Protein AF-A0A086M5V0-F1 (afdb_monomer)

pLDDT: mean 70.74, std 26.64, range [23.47, 98.56]

InterPro domains:
  IPR016024 Armadillo-type fold [SSF48371] (244-381)
  IPR027159 Nuclear cap-binding protein subunit 1 [PTHR12412] (185-557)

Nearest PDB structures (foldseek):
  1h2v-assembly1_C  TM=7.832E-01  e=5.179E-08  Homo sapiens
  8pnt-assembly1_A  TM=8.142E-01  e=1.444E-07  Homo sapiens
  1h6k-assembly1_A  TM=7.943E-01  e=6.413E-08  Homo sapiens
  6d0y-assembly1_C  TM=7.886E-01  e=2.033E-07  Homo sapiens
  7abg-assembly1_A5  TM=7.791E-01  e=5.916E-07  Homo sapiens

Secondary structure (DSSP, 8-state):
--------------------------------------------------------------------------TTTTTS--------------------------------GGGS-GGGS-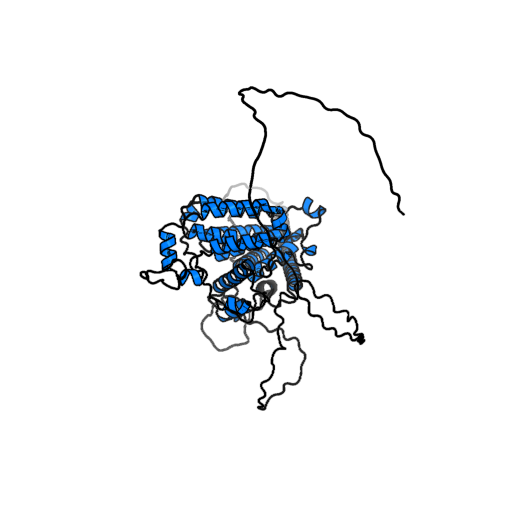-----------SSS------HHHHHHHHHHHHHHHTTSSGGGHHHHHHHHHHHHHHHHHHHHHHHHHHHHHHHHHHHHHHHHHHHHHHHHHHH--S---------------------------HHHHHHHHHHHHHHH-GGGHHHHHHHHHHHHTSGGGHHHHHHHHHHHHHHHHHHHHTT-HHHHHHHHHHHHHHHHTTSB-HHHHHHHHHHHHHHHHTSPS-HHHHHHHHHHHTTGGGS-HHHHHHTHHHHHHHHHHHHHHTSSPPHHHHHHHHHT-SSPPPS---S-TT--HHHHTTTTS-HHHHHHHHHHHHHHTTT--SS---GGGSTTTHHHHSPPHHHHHHSPPBPPPPP---HHHHHT--PPPPPPPP------TT-SSPPPHHHHHHHHHHHHHHHHHHTT-HHHHHHHHTT-----TTHHHHHH-

Radius of gyration: 36.02 Å; Cα contacts (8 Å, |Δi|>4): 449; chains: 1; bounding box: 97×92×128 Å

Mean predicted aligned error: 16.99 Å

Foldseek 3Di:
DDDDDDDDDDDDDDDDDDDDDDDDDDDDDDDDDDDDDDDDDDDDDDDDDDDDDDDDDDDDDDDDDDDDPDPPDFPCPLLFPDPDPPDDPDDDDDDDDDDDDDDDDDDPPPDDLVLFFPVLRDPPPDDDDDPDDPPPDPPPDDPLVVLLVVLLVLLRCQCVPVSCNLVSLVVSLVSVVVSLVVLVVVVVVVVVVVVVVVVVVVVVVVVVVVVVVVVPPDDDDDDDDDDDDPPPPPPPPPPPPPPPRSLVVVLVSLLCCLLQVQLCLLSSLLSLLLQCLPPVSVVSSLSSLQVLLVVLLVCLLAQVLSSNLSSLLSQLSNCLLQQAPPVLSLLQLVVLLVLLLPDDADLLSVSSLCSSLLSVLQHDLVRCVVCVVSVVVSLVSSVSSPPPHDPVLVVLLQVQDPDHDDPDDPDDPPDDPCVLFQSPDALSRLSSVLVVVCVVVSSDESQHDSVCPGPSRVVSRDDDPVRCVVRPHHRRDDDPDHSVSSVPDDHRHGHGHTHDNDPPPPFPDDHRSNNLSSLLVQLVSLCVSCVVPPVSSVVSLVRRSGPGPCSVVSNVD

Sequence (557 aa):
MEFAGAPPVDDEADPTNCLPAEETVERGDAAALQDDLPLEADEASHMEEASNAGREEERQEGEILAESQGEERGPWAHMFRQGGTDRRRGFRNSGPYGRPRGDSGFHRRRQDARDLPPWSQVRRSRGRGFRGDRDREEASLSVKEKRWMCLRTLFVTVGDEMALIPQQIQKLAREAETAIVQDREEEREKAEKKLRDRTRRGDDELESRAAEENEETDATDTAEKKAETAGEEIPEQSEGQKEENLEDRLVELLVDCASQLPLKVGIYSCVVGLWFKKSRLRSVCTRIVERSFQRFEAAIKEGKFFDAKLLLRFFVALAGSFVVSTESVFETMMALLSLCAELPPSSTTEQLLLLTLAALPWLSSRLWETHRGAVEEVLALSQQISSPASAEALLLRQACLPVRDAPFGTDGEDNSIVASLGLHKSRVETLVEALGFMEQVQWKSKATFRFFQSADLFPLLKPSEAAAARFPVCSLPALTLTVEDLRQIRALPISSGLRLPVSIEKVDVPLSPHDRWILEDHFLTLLYSFRDNVTLCAEALLRVPVDHDQFDYVLVE

Structure (mmCIF, N/CA/C/O backbone):
data_AF-A0A086M5V0-F1
#
_entry.id   AF-A0A086M5V0-F1
#
loop_
_atom_site.group_PDB
_atom_site.id
_atom_site.type_symbol
_atom_site.label_atom_id
_atom_site.label_alt_id
_atom_site.label_comp_id
_atom_site.label_asym_id
_atom_site.label_entity_id
_atom_site.label_seq_id
_atom_site.pdbx_PDB_ins_code
_atom_site.Cartn_x
_atom_site.Cartn_y
_atom_site.Cartn_z
_atom_site.occupancy
_atom_site.B_iso_or_equiv
_atom_site.auth_seq_id
_atom_site.auth_comp_id
_atom_site.auth_asym_id
_atom_site.auth_atom_id
_atom_site.pdbx_PDB_model_num
ATOM 1 N N . MET A 1 1 ? -11.340 49.831 9.846 1.00 29.80 1 MET A N 1
ATOM 2 C CA . MET A 1 1 ? -10.673 51.085 10.251 1.00 29.80 1 MET A CA 1
ATOM 3 C C . MET A 1 1 ? -9.184 50.856 10.089 1.00 29.80 1 MET A C 1
ATOM 5 O O . MET A 1 1 ? -8.636 50.024 10.798 1.00 29.80 1 MET A O 1
ATOM 9 N N . GLU A 1 2 ? -8.607 51.484 9.069 1.00 32.47 2 GLU A N 1
ATOM 10 C CA . GLU A 1 2 ? -7.176 51.503 8.730 1.00 32.47 2 GLU A CA 1
ATOM 11 C C . GLU A 1 2 ? -6.429 52.571 9.542 1.00 32.47 2 GLU A C 1
ATOM 13 O O . GLU A 1 2 ? -7.061 53.540 9.946 1.00 32.47 2 GLU A O 1
ATOM 18 N N . PHE A 1 3 ? -5.112 52.393 9.714 1.00 31.11 3 PHE A N 1
ATOM 19 C CA . PHE A 1 3 ? -4.015 53.393 9.752 1.00 31.11 3 PHE A CA 1
ATOM 20 C C . PHE A 1 3 ? -2.718 52.557 9.924 1.00 31.11 3 PHE A C 1
ATOM 22 O O . PHE A 1 3 ? -2.600 51.860 10.924 1.00 31.11 3 PHE A O 1
ATOM 29 N N . ALA A 1 4 ? -1.836 52.301 8.947 1.00 36.81 4 ALA A N 1
ATOM 30 C CA . ALA A 1 4 ? -0.970 53.139 8.098 1.00 36.81 4 ALA A CA 1
ATOM 31 C C . ALA A 1 4 ? 0.189 53.862 8.837 1.00 36.81 4 ALA A C 1
ATOM 33 O O . ALA A 1 4 ? -0.066 54.808 9.572 1.00 36.81 4 ALA A O 1
ATOM 34 N N . GLY A 1 5 ? 1.450 53.479 8.531 1.00 30.23 5 GLY A N 1
ATOM 35 C CA . GLY A 1 5 ? 2.558 54.435 8.300 1.00 30.23 5 GLY A CA 1
ATOM 36 C C . GLY A 1 5 ? 3.842 54.418 9.169 1.00 30.23 5 GLY A C 1
ATOM 37 O O . GLY A 1 5 ? 3.918 55.189 10.110 1.00 30.23 5 GLY A O 1
ATOM 38 N N . ALA A 1 6 ? 4.875 53.682 8.707 1.00 30.03 6 ALA A N 1
ATOM 39 C CA . ALA A 1 6 ? 6.260 54.141 8.386 1.00 30.03 6 ALA A CA 1
ATOM 40 C C . ALA A 1 6 ? 7.320 54.574 9.478 1.00 30.03 6 ALA A C 1
ATOM 42 O O . ALA A 1 6 ? 6.939 54.928 10.585 1.00 30.03 6 ALA A O 1
ATOM 43 N N . PRO A 1 7 ? 8.656 54.510 9.158 1.00 50.41 7 PRO A N 1
ATOM 44 C CA . PRO A 1 7 ? 9.842 54.220 10.029 1.00 50.41 7 PRO A CA 1
ATOM 45 C C . PRO A 1 7 ? 10.741 55.485 10.274 1.00 50.41 7 PRO A C 1
ATOM 47 O O . PRO A 1 7 ? 10.144 56.562 10.211 1.00 50.41 7 PRO A O 1
ATOM 50 N N . PRO A 1 8 ? 12.104 55.498 10.466 1.00 50.81 8 PRO A N 1
ATOM 51 C CA . PRO A 1 8 ? 13.191 54.489 10.668 1.00 50.81 8 PRO A CA 1
ATOM 52 C C . PRO A 1 8 ? 14.166 54.826 11.844 1.00 50.81 8 PRO A C 1
ATOM 54 O O . PRO A 1 8 ? 13.827 55.691 12.640 1.00 50.81 8 PRO A O 1
ATOM 57 N N . VAL A 1 9 ? 15.331 54.147 11.968 1.00 33.53 9 VAL A N 1
ATOM 58 C CA . VAL A 1 9 ? 16.696 54.689 12.276 1.00 33.53 9 VAL A CA 1
ATOM 59 C C . VAL A 1 9 ? 17.714 53.532 12.445 1.00 33.53 9 VAL A C 1
ATOM 61 O O . VAL A 1 9 ? 17.469 52.597 13.206 1.00 33.53 9 VAL A O 1
ATOM 64 N N . ASP A 1 10 ? 18.826 53.623 11.707 1.00 31.94 10 ASP A N 1
ATOM 65 C CA . ASP A 1 10 ? 20.060 52.823 11.797 1.00 31.94 10 ASP A CA 1
ATOM 66 C C . ASP A 1 10 ? 20.874 53.141 13.065 1.00 31.94 10 ASP A C 1
ATOM 68 O O . ASP A 1 10 ? 20.828 54.274 13.531 1.00 31.94 10 ASP A O 1
ATOM 72 N N . ASP A 1 11 ? 21.682 52.195 13.562 1.00 32.22 11 ASP A N 1
ATOM 73 C CA . ASP A 1 11 ? 23.021 52.520 14.082 1.00 32.22 11 ASP A CA 1
ATOM 74 C C . ASP A 1 11 ? 23.934 51.282 14.181 1.00 32.22 11 ASP A C 1
ATOM 76 O O . ASP A 1 11 ? 23.509 50.159 14.461 1.00 32.22 11 ASP A O 1
ATOM 80 N N . GLU A 1 12 ? 25.203 51.551 13.885 1.00 32.09 12 GLU A N 1
ATOM 81 C CA . GLU A 1 12 ? 26.369 50.688 13.691 1.00 32.09 12 GLU A CA 1
ATOM 82 C C . GLU A 1 12 ? 26.762 49.795 14.888 1.00 32.09 12 GLU A C 1
ATOM 84 O O . GLU A 1 12 ? 26.583 50.178 16.043 1.00 32.09 12 GLU A O 1
ATOM 89 N N . ALA A 1 13 ? 27.417 48.654 14.607 1.00 29.42 13 ALA A N 1
ATOM 90 C CA . ALA A 1 13 ? 28.788 48.344 15.070 1.00 29.42 13 ALA A CA 1
ATOM 91 C C . ALA A 1 13 ? 29.182 46.867 14.808 1.00 29.42 13 ALA A C 1
ATOM 93 O O . ALA A 1 13 ? 28.758 45.955 15.514 1.00 29.42 13 ALA A O 1
ATOM 94 N N . ASP A 1 14 ? 30.065 46.660 13.829 1.00 32.47 14 ASP A N 1
ATOM 95 C CA . ASP A 1 14 ? 31.104 45.604 13.803 1.00 32.47 14 ASP A CA 1
ATOM 96 C C . ASP A 1 14 ? 32.334 46.188 14.560 1.00 32.47 14 ASP A C 1
ATOM 98 O O . ASP A 1 14 ? 32.425 47.424 14.541 1.00 32.47 14 ASP A O 1
ATOM 102 N N . PRO A 1 15 ? 33.300 45.466 15.206 1.00 42.31 15 PRO A N 1
ATOM 103 C CA . PRO A 1 15 ? 34.108 44.402 14.570 1.00 42.31 15 PRO A CA 1
ATOM 104 C C . PRO A 1 15 ? 34.785 43.343 15.501 1.00 42.31 15 PRO A C 1
ATOM 106 O O . PRO A 1 15 ? 35.119 43.600 16.656 1.00 42.31 15 PRO A O 1
ATOM 109 N N . THR A 1 16 ? 35.148 42.162 14.982 1.00 28.75 16 THR A N 1
ATOM 110 C CA . THR A 1 16 ? 36.393 41.413 15.341 1.00 28.75 16 THR A CA 1
ATOM 111 C C . THR A 1 16 ? 36.571 40.233 14.364 1.00 28.75 16 THR A C 1
ATOM 113 O O . THR A 1 16 ? 35.847 39.255 14.456 1.00 28.75 16 THR A O 1
ATOM 116 N N . ASN A 1 17 ? 37.306 40.334 13.253 1.00 29.70 17 ASN A N 1
ATOM 117 C CA . ASN A 1 17 ? 38.753 40.482 13.028 1.00 29.70 17 ASN A CA 1
ATOM 118 C C . ASN A 1 17 ? 39.544 39.147 12.987 1.00 29.70 17 ASN A C 1
ATOM 120 O O . ASN A 1 17 ? 39.459 38.322 13.892 1.00 29.70 17 ASN A O 1
ATOM 124 N N . CYS A 1 18 ? 40.381 39.064 11.942 1.00 27.53 18 CYS A N 1
ATOM 125 C CA . CYS A 1 18 ? 41.618 38.283 11.771 1.00 27.53 18 CYS A CA 1
ATOM 126 C C . CYS A 1 18 ? 41.592 36.873 11.138 1.00 27.53 18 CYS A C 1
ATOM 128 O O . CYS A 1 18 ? 41.588 35.850 11.818 1.00 27.53 18 CYS A O 1
ATOM 130 N N . LEU A 1 19 ? 41.793 36.869 9.809 1.00 33.50 19 LEU A N 1
ATOM 131 C CA . LEU A 1 19 ? 42.765 36.006 9.102 1.00 33.50 19 LEU A CA 1
ATOM 132 C C . LEU A 1 19 ? 44.219 36.352 9.529 1.00 33.50 19 LEU A C 1
ATOM 134 O O . LEU A 1 19 ? 44.414 37.396 10.162 1.00 33.50 19 LEU A O 1
ATOM 138 N N . PRO A 1 20 ? 45.239 35.519 9.218 1.00 39.59 20 PRO A N 1
ATOM 139 C CA . PRO A 1 20 ? 46.000 35.606 7.940 1.00 39.59 20 PRO A CA 1
ATOM 140 C C . PRO A 1 20 ? 46.336 34.201 7.352 1.00 39.59 20 PRO A C 1
ATOM 142 O O . PRO A 1 20 ? 46.320 33.222 8.088 1.00 39.59 20 PRO A O 1
ATOM 145 N N . ALA A 1 21 ? 46.466 33.929 6.044 1.00 30.95 21 ALA A N 1
ATOM 146 C CA . ALA A 1 21 ? 47.256 34.481 4.923 1.00 30.95 21 ALA A CA 1
ATOM 147 C C . ALA A 1 21 ? 48.749 34.080 4.917 1.00 30.95 21 ALA A C 1
ATOM 149 O O . ALA A 1 21 ? 49.465 34.520 5.802 1.00 30.95 21 ALA A O 1
ATOM 150 N N . GLU A 1 22 ? 49.175 33.325 3.886 1.00 29.45 22 GLU A N 1
ATOM 151 C CA . GLU A 1 22 ? 50.461 33.373 3.136 1.00 29.45 22 GLU A CA 1
ATOM 152 C C . GLU A 1 22 ? 50.295 32.531 1.835 1.00 29.45 22 GLU A C 1
ATOM 154 O O . GLU A 1 22 ? 49.563 31.544 1.866 1.00 29.45 22 GLU A O 1
ATOM 159 N N . GLU A 1 23 ? 50.929 32.732 0.671 1.00 30.20 23 GLU A N 1
ATOM 160 C CA . GLU A 1 23 ? 51.516 33.872 -0.058 1.00 30.20 23 GLU A CA 1
ATOM 161 C C . GLU A 1 23 ? 52.014 33.338 -1.447 1.00 30.20 23 GLU A C 1
ATOM 163 O O . GLU A 1 23 ? 52.300 32.145 -1.574 1.00 30.20 23 GLU A O 1
ATOM 168 N N . THR A 1 24 ? 52.202 34.230 -2.443 1.00 30.27 24 THR A N 1
ATOM 169 C CA . THR A 1 24 ? 53.011 34.108 -3.704 1.00 30.27 24 THR A CA 1
ATOM 170 C C . THR A 1 24 ? 52.364 33.396 -4.935 1.00 30.27 24 THR A C 1
ATOM 172 O O . THR A 1 24 ? 51.654 32.418 -4.761 1.00 30.27 24 THR A O 1
ATOM 175 N N . VAL A 1 25 ? 52.477 33.789 -6.229 1.00 31.16 25 VAL A N 1
ATOM 176 C CA . VAL A 1 25 ? 53.436 34.580 -7.052 1.00 31.16 25 VAL A CA 1
ATOM 177 C C . VAL A 1 25 ? 52.725 35.199 -8.298 1.00 31.16 25 VAL A C 1
ATOM 179 O O . VAL A 1 25 ? 51.693 34.715 -8.748 1.00 31.16 25 VAL A O 1
ATOM 182 N N . GLU A 1 26 ? 53.356 36.252 -8.830 1.00 30.12 26 GLU A N 1
ATOM 183 C CA . GLU A 1 26 ? 53.101 37.265 -9.879 1.00 30.12 26 GLU A CA 1
ATOM 184 C C . GLU A 1 26 ? 52.863 36.920 -11.386 1.00 30.12 26 GLU A C 1
ATOM 186 O O . GLU A 1 26 ? 53.166 35.828 -11.863 1.00 30.12 26 GLU A O 1
ATOM 191 N N . ARG A 1 27 ? 52.555 38.028 -12.117 1.00 27.88 27 ARG A N 1
ATOM 192 C CA . ARG A 1 27 ? 52.753 38.427 -13.549 1.00 27.88 27 ARG A CA 1
ATOM 193 C C . ARG A 1 27 ? 51.604 38.131 -14.525 1.00 27.88 27 ARG A C 1
ATOM 195 O O . ARG A 1 27 ? 51.148 37.006 -14.605 1.00 27.88 27 ARG A O 1
ATOM 202 N N . GLY A 1 28 ? 51.145 39.047 -15.386 1.00 27.84 28 GLY A N 1
ATOM 203 C CA . GLY A 1 28 ? 51.501 40.439 -15.708 1.00 27.84 28 GLY A CA 1
ATOM 204 C C . GLY A 1 28 ? 50.689 40.914 -16.938 1.00 27.84 28 GLY A C 1
ATOM 205 O O . GLY A 1 28 ? 50.259 40.088 -17.738 1.00 27.84 28 GLY A O 1
ATOM 206 N N . ASP A 1 29 ? 50.460 42.226 -17.039 1.00 30.05 29 ASP A N 1
ATOM 207 C CA . ASP A 1 29 ? 49.574 42.951 -17.974 1.00 30.05 29 ASP A CA 1
ATOM 208 C C . ASP A 1 29 ? 49.872 42.829 -19.484 1.00 30.05 29 ASP A C 1
ATOM 210 O O . ASP A 1 29 ? 51.030 42.700 -19.879 1.00 30.05 29 ASP A O 1
ATOM 214 N N . ALA A 1 30 ? 48.845 43.064 -20.323 1.00 29.45 30 ALA A N 1
ATOM 215 C CA . ALA A 1 30 ? 48.942 43.927 -21.517 1.00 29.45 30 ALA A CA 1
ATOM 216 C C . ALA A 1 30 ? 47.560 44.298 -22.103 1.00 29.45 30 ALA A C 1
ATOM 218 O O . ALA A 1 30 ? 46.662 43.464 -22.205 1.00 29.45 30 ALA A O 1
ATOM 219 N N . ALA A 1 31 ? 47.428 45.552 -22.544 1.00 32.69 31 ALA A N 1
ATOM 220 C CA . ALA A 1 31 ? 46.244 46.157 -23.148 1.00 32.69 31 ALA A CA 1
ATOM 221 C C . ALA A 1 31 ? 46.488 46.594 -24.616 1.00 32.69 31 ALA A C 1
ATOM 223 O O . ALA A 1 31 ? 47.570 47.072 -24.935 1.00 32.69 31 ALA A O 1
ATOM 224 N N . ALA A 1 32 ? 45.417 46.514 -25.421 1.00 31.03 32 ALA A N 1
ATOM 225 C CA . ALA A 1 32 ? 44.926 47.469 -26.437 1.00 31.03 32 ALA A CA 1
ATOM 226 C C . ALA A 1 32 ? 45.572 47.669 -27.850 1.00 31.03 32 ALA A C 1
ATOM 228 O O . ALA A 1 32 ? 46.760 47.935 -27.984 1.00 31.03 32 ALA A O 1
ATOM 229 N N . LEU A 1 33 ? 44.645 47.733 -28.840 1.00 32.97 33 LEU A N 1
ATOM 230 C CA . LEU A 1 33 ? 44.525 48.574 -30.070 1.00 32.97 33 LEU A CA 1
ATOM 231 C C . LEU A 1 33 ? 44.800 48.011 -31.497 1.00 32.97 33 LEU A C 1
ATOM 233 O O . LEU A 1 33 ? 45.927 47.656 -31.810 1.00 32.97 33 LEU A O 1
ATOM 237 N N . GLN A 1 34 ? 43.739 48.146 -32.339 1.00 31.62 34 GLN A N 1
ATOM 238 C CA . GLN A 1 34 ? 43.651 48.638 -33.751 1.00 31.62 34 GLN A CA 1
ATOM 239 C C . GLN A 1 34 ? 44.305 47.826 -34.892 1.00 31.62 34 GLN A C 1
ATOM 241 O O . GLN A 1 34 ? 45.349 47.228 -34.687 1.00 31.62 34 GLN A O 1
ATOM 246 N N . ASP A 1 35 ? 43.857 47.804 -36.157 1.00 31.00 35 ASP A N 1
ATOM 247 C CA . ASP A 1 35 ? 42.637 48.123 -36.942 1.00 31.00 35 ASP A CA 1
ATOM 248 C C . ASP A 1 35 ? 42.901 47.561 -38.379 1.00 31.00 35 ASP A C 1
ATOM 250 O O . ASP A 1 35 ? 44.012 47.098 -38.645 1.00 31.00 35 ASP A O 1
ATOM 254 N N . ASP A 1 36 ? 41.918 47.662 -39.286 1.00 29.19 36 ASP A N 1
ATOM 255 C CA . ASP A 1 36 ? 41.982 47.604 -40.776 1.00 29.19 36 ASP A CA 1
ATOM 256 C C . ASP A 1 36 ? 41.336 46.414 -41.550 1.00 29.19 36 ASP A C 1
ATOM 258 O O . ASP A 1 36 ? 41.819 45.283 -41.616 1.00 29.19 36 ASP A O 1
ATOM 262 N N . LEU A 1 37 ? 40.220 46.786 -42.205 1.00 32.09 37 LEU A N 1
ATOM 263 C CA . LEU A 1 37 ? 39.424 46.210 -43.318 1.00 32.09 37 LEU A CA 1
ATOM 264 C C . LEU A 1 37 ? 40.148 46.420 -44.698 1.00 32.09 37 LEU A C 1
ATOM 266 O O . LEU A 1 37 ? 41.303 46.841 -44.635 1.00 32.09 37 LEU A O 1
ATOM 270 N N . PRO A 1 38 ? 39.578 46.242 -45.941 1.00 48.88 38 PRO A N 1
ATOM 271 C CA . PRO A 1 38 ? 38.159 46.100 -46.372 1.00 48.88 38 PRO A CA 1
ATOM 272 C C . PRO A 1 38 ? 37.829 45.226 -47.629 1.00 48.88 38 PRO A C 1
ATOM 274 O O . PRO A 1 38 ? 38.721 44.720 -48.306 1.00 48.88 38 PRO A O 1
ATOM 277 N N . LEU A 1 39 ? 36.517 45.104 -47.945 1.00 29.78 39 LEU A N 1
ATOM 278 C CA . LEU A 1 39 ? 35.806 45.451 -49.222 1.00 29.78 39 LEU A CA 1
ATOM 279 C C . LEU A 1 39 ? 34.565 44.537 -49.478 1.00 29.78 39 LEU A C 1
ATOM 281 O O . LEU A 1 39 ? 34.731 43.328 -49.597 1.00 29.78 39 LEU A O 1
ATOM 285 N N . GLU A 1 40 ? 33.325 45.068 -49.373 1.00 31.28 40 GLU A N 1
ATOM 286 C CA . GLU A 1 40 ? 32.330 45.403 -50.456 1.00 31.28 40 GLU A CA 1
ATOM 287 C C . GLU A 1 40 ? 31.392 44.217 -50.833 1.00 31.28 40 GLU A C 1
ATOM 289 O O . GLU A 1 40 ? 31.866 43.093 -50.916 1.00 31.28 40 GLU A O 1
ATOM 294 N N . ALA A 1 41 ? 30.081 44.311 -51.118 1.00 29.31 41 ALA A N 1
ATOM 295 C CA . ALA A 1 41 ? 29.074 45.379 -51.165 1.00 29.31 41 ALA A CA 1
ATOM 296 C C . ALA A 1 41 ? 27.640 44.761 -51.217 1.00 29.31 41 ALA A C 1
ATOM 298 O O . ALA A 1 41 ? 27.477 43.618 -51.643 1.00 29.31 41 ALA A O 1
ATOM 299 N N . ASP A 1 42 ? 26.661 45.545 -50.744 1.00 29.23 42 ASP A N 1
ATOM 300 C CA . ASP A 1 42 ? 25.233 45.733 -51.103 1.00 29.23 42 ASP A CA 1
ATOM 301 C C . ASP A 1 42 ? 24.374 44.641 -51.787 1.00 29.23 42 ASP A C 1
ATOM 303 O O . ASP A 1 42 ? 24.716 44.095 -52.828 1.00 29.23 42 ASP A O 1
ATOM 307 N N . GLU A 1 43 ? 23.151 44.426 -51.270 1.00 28.94 43 GLU A N 1
ATOM 308 C CA . GLU A 1 43 ? 21.908 45.043 -51.795 1.00 28.94 43 GLU A CA 1
ATOM 309 C C . GLU A 1 43 ? 20.650 44.462 -51.109 1.00 28.94 43 GLU A C 1
ATOM 311 O O . GLU A 1 43 ? 20.441 43.251 -51.031 1.00 28.94 43 GLU A O 1
ATOM 316 N N . ALA A 1 44 ? 19.761 45.352 -50.659 1.00 30.27 44 ALA A N 1
ATOM 317 C CA . ALA A 1 44 ? 18.364 45.062 -50.352 1.00 30.27 44 ALA A CA 1
ATOM 318 C C . ALA A 1 44 ? 17.488 45.964 -51.231 1.00 30.27 44 ALA A C 1
ATOM 320 O O . ALA A 1 44 ? 17.741 47.165 -51.315 1.00 30.27 44 ALA A O 1
ATOM 321 N N . SER A 1 45 ? 16.431 45.424 -51.843 1.00 28.27 45 SER A N 1
ATOM 322 C CA . SER A 1 45 ? 15.345 46.243 -52.390 1.00 28.27 45 SER A CA 1
ATOM 323 C C . SER A 1 45 ? 13.985 45.538 -52.341 1.00 28.27 45 SER A C 1
ATOM 325 O O . SER A 1 45 ? 13.867 44.318 -52.268 1.00 28.27 45 SER A O 1
ATOM 327 N N . HIS A 1 46 ? 12.975 46.399 -52.266 1.00 27.47 46 HIS A N 1
ATOM 328 C CA . HIS A 1 46 ? 11.594 46.230 -51.835 1.00 27.47 46 HIS A CA 1
ATOM 329 C C . HIS A 1 46 ? 10.613 46.002 -53.005 1.00 27.47 46 HIS A C 1
ATOM 331 O O . HIS A 1 46 ? 10.933 46.299 -54.150 1.00 27.47 46 HIS A O 1
ATOM 337 N N . MET A 1 47 ? 9.364 45.694 -52.615 1.00 26.92 47 MET A N 1
ATOM 338 C CA . MET A 1 47 ? 8.073 46.022 -53.261 1.00 26.92 47 MET A CA 1
ATOM 339 C C . MET A 1 47 ? 7.529 45.113 -54.377 1.00 26.92 47 MET A C 1
ATOM 341 O O . MET A 1 47 ? 8.022 45.111 -55.493 1.00 26.92 47 MET A O 1
ATOM 345 N N . GLU A 1 48 ? 6.361 44.514 -54.108 1.00 26.00 48 GLU A N 1
ATOM 346 C CA . GLU A 1 48 ? 5.130 44.931 -54.799 1.00 26.00 48 GLU A CA 1
ATOM 347 C C . GLU A 1 48 ? 3.876 44.645 -53.949 1.00 26.00 48 GLU A C 1
ATOM 349 O O . GLU A 1 48 ? 3.693 43.561 -53.393 1.00 26.00 48 GLU A O 1
ATOM 354 N N . GLU A 1 49 ? 3.037 45.674 -53.821 1.00 27.50 49 GLU A N 1
ATOM 355 C CA . GLU A 1 49 ? 1.694 45.657 -53.243 1.00 27.50 49 GLU A CA 1
ATOM 356 C C . GLU A 1 49 ? 0.675 45.136 -54.266 1.00 27.50 49 GLU A C 1
ATOM 358 O O . GLU A 1 49 ? 0.741 45.480 -55.443 1.00 27.50 49 GLU A O 1
ATOM 363 N N . ALA A 1 50 ? -0.362 44.437 -53.800 1.00 26.77 50 ALA A N 1
ATOM 364 C CA . ALA A 1 50 ? -1.676 44.492 -54.437 1.00 26.77 50 ALA A CA 1
ATOM 365 C C . ALA A 1 50 ? -2.775 44.332 -53.382 1.00 26.77 50 ALA A C 1
ATOM 367 O O . ALA A 1 50 ? -2.991 43.271 -52.798 1.00 26.77 50 ALA A O 1
ATOM 368 N N . SER A 1 51 ? -3.451 45.446 -53.140 1.00 28.59 51 SER A N 1
ATOM 369 C CA . SER A 1 51 ? -4.664 45.602 -52.357 1.00 28.59 51 SER A CA 1
ATOM 370 C C . SER A 1 51 ? -5.885 45.075 -53.119 1.00 28.59 51 SER A C 1
ATOM 372 O O . SER A 1 51 ? -5.999 45.256 -54.329 1.00 28.59 51 SER A O 1
ATOM 374 N N . ASN A 1 52 ? -6.860 44.504 -52.405 1.00 26.91 52 ASN A N 1
ATOM 375 C CA . ASN A 1 52 ? -8.255 44.832 -52.690 1.00 26.91 52 ASN A CA 1
ATOM 376 C C . ASN A 1 52 ? -9.166 44.609 -51.478 1.00 26.91 52 ASN A C 1
ATOM 378 O O . ASN A 1 52 ? -9.056 43.628 -50.749 1.00 26.91 52 ASN A O 1
ATOM 382 N N . ALA A 1 53 ? -10.032 45.595 -51.276 1.00 28.08 53 ALA A N 1
ATOM 383 C CA . ALA A 1 53 ? -10.875 45.814 -50.116 1.00 28.08 53 ALA A CA 1
ATOM 384 C C . ALA A 1 53 ? -12.199 45.033 -50.169 1.00 28.08 53 ALA A C 1
ATOM 386 O O . ALA A 1 53 ? -12.723 44.743 -51.241 1.00 28.08 53 ALA A O 1
ATOM 387 N N . GLY A 1 54 ? -12.788 44.798 -48.994 1.00 24.77 54 GLY A N 1
ATOM 388 C CA . GLY A 1 54 ? -14.168 44.344 -48.830 1.00 24.77 54 GLY A CA 1
ATOM 389 C C . GLY A 1 54 ? -14.607 44.499 -47.376 1.00 24.77 54 GLY A C 1
ATOM 390 O O . GLY A 1 54 ? -14.198 43.733 -46.514 1.00 24.77 54 GLY A O 1
ATOM 391 N N . ARG A 1 55 ? -15.379 45.551 -47.117 1.00 26.45 55 ARG A N 1
ATOM 392 C CA . ARG A 1 55 ? -15.952 45.982 -45.836 1.00 26.45 55 ARG A CA 1
ATOM 393 C C . ARG A 1 55 ? -17.414 45.536 -45.809 1.00 26.45 55 ARG A C 1
ATOM 395 O O . ARG A 1 55 ? -18.052 45.747 -46.827 1.00 26.45 55 ARG A O 1
ATOM 402 N N . GLU A 1 56 ? -17.893 44.990 -44.687 1.00 26.88 56 GLU A N 1
ATOM 403 C CA . GLU A 1 56 ? -19.302 44.833 -44.234 1.00 26.88 56 GLU A CA 1
ATOM 404 C C . GLU A 1 56 ? -19.335 43.668 -43.221 1.00 26.88 56 GLU A C 1
ATOM 406 O O . GLU A 1 56 ? -18.605 42.700 -43.393 1.00 26.88 56 GLU A O 1
ATOM 411 N N . GLU A 1 57 ? -20.108 43.608 -42.144 1.00 27.17 57 GLU A N 1
ATOM 412 C CA . GLU A 1 57 ? -20.954 44.531 -41.389 1.00 27.17 57 GLU A CA 1
ATOM 413 C C . GLU A 1 57 ? -21.307 43.774 -40.086 1.00 27.17 57 GLU A C 1
ATOM 415 O O . GLU A 1 57 ? -21.293 42.541 -40.046 1.00 27.17 57 GLU A O 1
ATOM 420 N N . GLU A 1 58 ? -21.604 44.497 -39.011 1.00 27.42 58 GLU A N 1
ATOM 421 C CA . GLU A 1 58 ? -22.069 43.939 -37.739 1.00 27.42 58 GLU A CA 1
ATOM 422 C C . GLU A 1 58 ? -23.384 43.155 -37.893 1.00 27.42 58 GLU A C 1
ATOM 424 O O . GLU A 1 58 ? -24.354 43.659 -38.457 1.00 27.42 58 GLU A O 1
ATOM 429 N N . ARG A 1 59 ? -23.474 41.977 -37.259 1.00 25.17 59 ARG A N 1
ATOM 430 C CA . ARG A 1 59 ? -24.741 41.467 -36.714 1.00 25.17 59 ARG A CA 1
ATOM 431 C C . ARG A 1 59 ? -24.530 40.875 -35.329 1.00 25.17 59 ARG A C 1
ATOM 433 O O . ARG A 1 59 ? -23.988 39.787 -35.165 1.00 25.17 59 ARG A O 1
ATOM 440 N N . GLN A 1 60 ? -24.989 41.639 -34.344 1.00 25.14 60 GLN A N 1
ATOM 441 C CA . GLN A 1 60 ? -25.367 41.158 -33.025 1.00 25.14 60 GLN A CA 1
ATOM 442 C C . GLN A 1 60 ? -26.698 40.400 -33.130 1.00 25.14 60 GLN A C 1
ATOM 444 O O . GLN A 1 60 ? -27.727 40.992 -33.437 1.00 25.14 60 GLN A O 1
ATOM 449 N N . GLU A 1 61 ? -26.671 39.116 -32.798 1.00 26.83 61 GLU A N 1
ATOM 450 C CA . GLU A 1 61 ? -27.772 38.361 -32.193 1.00 26.83 61 GLU A CA 1
ATOM 451 C C . GLU A 1 61 ? -27.080 37.597 -31.042 1.00 26.83 61 GLU A C 1
ATOM 453 O O . GLU A 1 61 ? -26.105 36.895 -31.270 1.00 26.83 61 GLU A O 1
ATOM 458 N N . GLY A 1 62 ? -27.359 37.795 -29.756 1.00 24.89 62 GLY A N 1
ATOM 459 C CA . GLY A 1 62 ? -28.639 38.116 -29.154 1.00 24.89 62 GLY A CA 1
ATOM 460 C C . GLY A 1 62 ? -29.346 36.863 -28.633 1.00 24.89 62 GLY A C 1
ATOM 461 O O . GLY A 1 62 ? -30.561 36.811 -28.733 1.00 24.89 62 GLY A O 1
ATOM 462 N N . GLU A 1 63 ? -28.636 35.871 -28.076 1.00 23.58 63 GLU A N 1
ATOM 463 C CA . GLU A 1 63 ? -29.271 34.803 -27.290 1.00 23.58 63 GLU A CA 1
ATOM 464 C C . GLU A 1 63 ? -28.729 34.749 -25.859 1.00 23.58 63 GLU A C 1
ATOM 466 O O . GLU A 1 63 ? -27.635 34.276 -25.557 1.00 23.58 63 GLU A O 1
ATOM 471 N N . ILE A 1 64 ? -29.569 35.275 -24.972 1.00 28.19 64 ILE A N 1
ATOM 472 C CA . ILE A 1 64 ? -29.573 35.060 -23.532 1.00 28.19 64 ILE A CA 1
ATOM 473 C C . ILE A 1 64 ? -29.935 33.590 -23.302 1.00 28.19 64 ILE A C 1
ATOM 475 O O . ILE A 1 64 ? -31.070 33.195 -23.565 1.00 28.19 64 ILE A O 1
ATOM 479 N N . LEU A 1 65 ? -29.015 32.794 -22.758 1.00 25.91 65 LEU A N 1
ATOM 480 C CA . LEU A 1 65 ? -29.346 31.511 -22.141 1.00 25.91 65 LEU A CA 1
ATOM 481 C C . LEU A 1 65 ? -28.680 31.421 -20.771 1.00 25.91 65 LEU A C 1
ATOM 483 O O . LEU A 1 65 ? -27.474 31.580 -20.613 1.00 25.91 65 LEU A O 1
ATOM 487 N N . ALA A 1 66 ? -29.560 31.252 -19.792 1.00 24.09 66 ALA A N 1
ATOM 488 C CA . ALA A 1 66 ? -29.351 31.336 -18.365 1.00 24.09 66 ALA A CA 1
ATOM 489 C C . ALA A 1 66 ? -28.127 30.566 -17.857 1.00 24.09 66 ALA A C 1
ATOM 491 O O . ALA A 1 66 ? -27.927 29.396 -18.185 1.00 24.09 66 ALA A O 1
ATOM 492 N N . GLU A 1 67 ? -27.397 31.206 -16.944 1.00 23.47 67 GLU A N 1
ATOM 493 C CA . GLU A 1 67 ? -26.571 30.536 -15.945 1.00 23.47 67 GLU A CA 1
ATOM 494 C C . GLU A 1 67 ? -27.456 29.565 -15.150 1.00 23.47 67 GLU A C 1
ATOM 496 O O . GLU A 1 67 ? -28.092 29.916 -14.154 1.00 23.47 67 GLU A O 1
ATOM 501 N N . SER A 1 68 ? -27.537 28.315 -15.605 1.00 24.61 68 SER A N 1
ATOM 502 C CA . SER A 1 68 ? -27.965 27.229 -14.741 1.00 24.61 68 SER A CA 1
ATOM 503 C C . SER A 1 68 ? -26.826 26.974 -13.766 1.00 24.61 68 SER A C 1
ATOM 505 O O . SER A 1 68 ? -25.755 26.517 -14.169 1.00 24.61 68 SER A O 1
ATOM 507 N N . GLN A 1 69 ? -27.069 27.276 -12.494 1.00 27.70 69 GLN A N 1
ATOM 508 C CA . GLN A 1 69 ? -26.281 26.800 -11.364 1.00 27.70 69 GLN A CA 1
ATOM 509 C C . GLN A 1 69 ? -26.214 25.267 -11.428 1.00 27.70 69 GLN A C 1
ATOM 511 O O . GLN A 1 69 ? -27.101 24.563 -10.950 1.00 27.70 69 GLN A O 1
ATOM 516 N N . GLY A 1 70 ? -25.190 24.750 -12.102 1.00 24.94 70 GLY A N 1
ATOM 517 C CA . GLY A 1 70 ? -24.821 23.348 -12.064 1.00 24.94 70 GLY A CA 1
ATOM 518 C C . GLY A 1 70 ? -24.012 23.127 -10.801 1.00 24.94 70 GLY A C 1
ATOM 519 O O . GLY A 1 70 ? -22.950 23.724 -10.651 1.00 24.94 70 GLY A O 1
ATOM 520 N N . GLU A 1 71 ? -24.540 22.306 -9.896 1.00 26.66 71 GLU A N 1
ATOM 521 C CA . GLU A 1 71 ? -23.850 21.816 -8.705 1.00 26.66 71 GLU A CA 1
ATOM 522 C C . GLU A 1 71 ? -22.382 21.507 -9.026 1.00 26.66 71 GLU A C 1
ATOM 524 O O . GLU A 1 71 ? -22.090 20.680 -9.898 1.00 26.66 71 GLU A O 1
ATOM 529 N N . GLU A 1 72 ? -21.463 22.186 -8.333 1.00 24.75 72 GLU A N 1
ATOM 530 C CA . GLU A 1 72 ? -20.031 21.916 -8.400 1.00 24.75 72 GLU A CA 1
ATOM 531 C C . GLU A 1 72 ? -19.792 20.439 -8.068 1.00 24.75 72 GLU A C 1
ATOM 533 O O . GLU A 1 72 ? -19.824 20.003 -6.915 1.00 24.75 72 GLU A O 1
ATOM 538 N N . ARG A 1 73 ? -19.580 19.631 -9.109 1.00 32.38 73 ARG A N 1
ATOM 539 C CA . ARG A 1 73 ? -19.150 18.246 -8.952 1.00 32.38 73 ARG A CA 1
ATOM 540 C C . ARG A 1 73 ? -17.734 18.253 -8.392 1.00 32.38 73 ARG A C 1
ATOM 542 O O . ARG A 1 73 ? -16.853 18.925 -8.921 1.00 32.38 73 ARG A O 1
ATOM 549 N N . GLY A 1 74 ? -17.531 17.474 -7.330 1.00 34.25 74 GLY A N 1
ATOM 550 C CA . GLY A 1 74 ? -16.253 17.383 -6.636 1.00 34.25 74 GLY A CA 1
ATOM 551 C C . GLY A 1 74 ? -15.078 17.004 -7.557 1.00 34.25 74 GLY A C 1
ATOM 552 O O . GLY A 1 74 ? -15.274 16.371 -8.600 1.00 34.25 74 GLY A O 1
ATOM 553 N N . PRO A 1 75 ? -13.836 17.327 -7.154 1.00 33.28 75 PRO A N 1
ATOM 554 C CA . PRO A 1 75 ? -12.640 17.341 -8.006 1.00 33.28 75 PRO A CA 1
ATOM 555 C C . PRO A 1 75 ? -12.221 15.994 -8.620 1.00 33.28 75 PRO A C 1
ATOM 557 O O . PRO A 1 75 ? -11.299 15.962 -9.423 1.00 33.28 75 PRO A O 1
ATOM 560 N N . TRP A 1 76 ? -12.897 14.890 -8.299 1.00 36.19 76 TRP A N 1
ATOM 561 C CA . TRP A 1 76 ? -12.600 13.544 -8.804 1.00 36.19 76 TRP A CA 1
ATOM 562 C C . TRP A 1 76 ? -13.662 12.988 -9.756 1.00 36.19 76 TRP A C 1
ATOM 564 O O . TRP A 1 76 ? -13.489 11.896 -10.291 1.00 36.19 76 TRP A O 1
ATOM 574 N N . ALA A 1 77 ? -14.750 13.725 -10.007 1.00 30.55 77 ALA A N 1
ATOM 575 C CA . ALA A 1 77 ? -15.837 13.267 -10.875 1.00 30.55 77 ALA A CA 1
ATOM 576 C C . ALA A 1 77 ? -15.388 12.972 -12.321 1.00 30.55 77 ALA A C 1
ATOM 578 O O . ALA A 1 77 ? -16.074 12.243 -13.029 1.00 30.55 77 ALA A O 1
ATOM 579 N N . HIS A 1 78 ? -14.242 13.517 -12.739 1.00 39.09 78 HIS A N 1
ATOM 580 C CA . HIS A 1 78 ? -13.637 13.308 -14.054 1.00 39.09 78 HIS A CA 1
ATOM 581 C C . HIS A 1 78 ? -12.700 12.087 -14.132 1.00 39.09 78 HIS A C 1
ATOM 583 O O . HIS A 1 78 ? -12.261 11.750 -15.219 1.00 39.09 78 HIS A O 1
ATOM 589 N N . MET A 1 79 ? -12.350 11.441 -13.010 1.00 34.91 79 MET A N 1
ATOM 590 C CA . MET A 1 79 ? -11.488 10.243 -13.020 1.00 34.91 79 MET A CA 1
ATOM 591 C C . MET A 1 79 ? -12.269 8.935 -13.129 1.00 34.91 79 MET A C 1
ATOM 593 O O . MET A 1 79 ? -11.702 7.874 -13.377 1.00 34.91 79 MET A O 1
ATOM 597 N N . PHE A 1 80 ? -13.572 8.983 -12.874 1.00 39.16 80 PHE A N 1
ATOM 598 C CA . PHE A 1 80 ? -14.405 7.796 -12.842 1.00 39.16 80 PHE A CA 1
ATOM 599 C C . PHE A 1 80 ? -15.159 7.686 -14.154 1.00 39.16 80 PHE A C 1
ATOM 601 O O . PHE A 1 80 ? -15.981 8.548 -14.467 1.00 39.16 80 PHE A O 1
ATOM 608 N N . ARG A 1 81 ? -14.895 6.599 -14.891 1.00 39.94 81 ARG A N 1
ATOM 609 C CA . ARG A 1 81 ? -15.608 6.253 -16.122 1.00 39.94 81 ARG A CA 1
ATOM 610 C C . ARG A 1 81 ? -17.106 6.390 -15.862 1.00 39.94 81 ARG A C 1
ATOM 612 O O . ARG A 1 81 ? -17.677 5.632 -15.072 1.00 39.94 81 ARG A O 1
ATOM 619 N N . GLN A 1 82 ? -17.747 7.364 -16.507 1.00 37.84 82 GLN A N 1
ATOM 620 C CA . GLN A 1 82 ? -19.202 7.428 -16.501 1.00 37.84 82 GLN A CA 1
ATOM 621 C C . GLN A 1 82 ? -19.692 6.107 -17.089 1.00 37.84 82 GLN A C 1
ATOM 623 O O . GLN A 1 82 ? -19.319 5.743 -18.205 1.00 37.84 82 GLN A O 1
ATOM 628 N N . GLY A 1 83 ? -20.491 5.360 -16.327 1.00 33.03 83 GLY A N 1
ATOM 629 C CA . GLY A 1 83 ? -21.201 4.196 -16.839 1.00 33.03 83 GLY A CA 1
ATOM 630 C C . GLY A 1 83 ? -22.114 4.643 -17.976 1.00 33.03 83 GLY A C 1
ATOM 631 O O . GLY A 1 83 ? -23.248 5.055 -17.746 1.00 33.03 83 GLY A O 1
ATOM 632 N N . GLY A 1 84 ? -21.587 4.627 -19.199 1.00 31.91 84 GLY A N 1
ATOM 633 C CA . GLY A 1 84 ? -22.265 5.110 -20.387 1.00 31.91 84 GLY A CA 1
ATOM 634 C C . GLY A 1 84 ? -23.431 4.201 -20.737 1.00 31.91 84 GLY A C 1
ATOM 635 O O . GLY A 1 84 ? -23.248 3.136 -21.322 1.00 31.91 84 GLY A O 1
ATOM 636 N N . THR A 1 85 ? -24.641 4.656 -20.423 1.00 33.31 85 THR A N 1
ATOM 637 C CA . THR A 1 85 ? -25.856 4.227 -21.126 1.00 33.31 85 THR A CA 1
ATOM 638 C C . THR A 1 85 ? -26.096 5.027 -22.410 1.00 33.31 85 THR A C 1
ATOM 640 O O . THR A 1 85 ? -26.932 4.624 -23.208 1.00 33.31 85 THR A O 1
ATOM 643 N N . ASP A 1 86 ? -25.295 6.055 -22.709 1.00 34.78 86 ASP A N 1
ATOM 644 C CA . ASP A 1 86 ? -25.536 6.952 -23.846 1.00 34.78 86 ASP A CA 1
ATOM 645 C C . ASP A 1 86 ? -24.387 7.008 -24.857 1.00 34.78 86 ASP A C 1
ATOM 647 O O . ASP A 1 86 ? -23.783 8.051 -25.066 1.00 34.78 86 ASP A O 1
ATOM 651 N N . ARG A 1 87 ? -24.111 5.897 -25.556 1.00 32.62 87 ARG A N 1
ATOM 652 C CA . ARG A 1 87 ? -23.562 5.920 -26.933 1.00 32.62 87 ARG A CA 1
ATOM 653 C C . ARG A 1 87 ? -23.995 4.671 -27.711 1.00 32.62 87 ARG A C 1
ATOM 655 O O . ARG A 1 87 ? -23.205 3.769 -27.968 1.00 32.62 87 ARG A O 1
ATOM 662 N N . ARG A 1 88 ? -25.259 4.622 -28.144 1.00 28.52 88 ARG A N 1
ATOM 663 C CA . ARG A 1 88 ? -25.678 3.769 -29.273 1.00 28.52 88 ARG A CA 1
ATOM 664 C C . ARG A 1 88 ? -26.429 4.596 -30.311 1.00 28.52 88 ARG A C 1
ATOM 666 O O . ARG A 1 88 ? -27.650 4.710 -30.274 1.00 28.52 88 ARG A O 1
ATOM 673 N N . ARG A 1 89 ? -25.691 5.141 -31.283 1.00 30.20 89 ARG A N 1
ATOM 674 C CA . ARG A 1 89 ? -26.276 5.546 -32.567 1.00 30.20 89 ARG A CA 1
ATOM 675 C C . ARG A 1 89 ? -26.499 4.295 -33.422 1.00 30.20 89 ARG A C 1
ATOM 677 O O . ARG A 1 89 ? -25.551 3.661 -33.857 1.00 30.20 89 ARG A O 1
ATOM 684 N N . GLY A 1 90 ? -27.777 3.985 -33.633 1.00 27.89 90 GLY A N 1
ATOM 685 C CA . GLY A 1 90 ? -28.325 3.508 -34.903 1.00 27.89 90 GLY A CA 1
ATOM 686 C C . GLY A 1 90 ? -27.907 2.130 -35.413 1.00 27.89 90 GLY A C 1
ATOM 687 O O . GLY A 1 90 ? -27.128 2.049 -36.347 1.00 27.89 90 GLY A O 1
ATOM 688 N N . PHE A 1 91 ? -28.579 1.077 -34.947 1.00 25.67 91 PHE A N 1
ATOM 689 C CA . PHE A 1 91 ? -28.996 -0.014 -35.835 1.00 25.67 91 PHE A CA 1
ATOM 690 C C . PHE A 1 91 ? -30.417 -0.441 -35.455 1.00 25.67 91 PHE A C 1
ATOM 692 O O . PHE A 1 91 ? -30.658 -1.020 -34.397 1.00 25.67 91 PHE A O 1
ATOM 699 N N . ARG A 1 92 ? -31.378 -0.089 -36.316 1.00 28.17 92 ARG A N 1
ATOM 700 C CA . ARG A 1 92 ? -32.734 -0.641 -36.299 1.00 28.17 92 ARG A CA 1
ATOM 701 C C . ARG A 1 92 ? -32.642 -2.094 -36.760 1.00 28.17 92 ARG A C 1
ATOM 703 O O . ARG A 1 92 ? -32.254 -2.330 -37.896 1.00 28.17 92 ARG A O 1
ATOM 710 N N . ASN A 1 93 ? -33.064 -3.034 -35.923 1.00 28.97 93 ASN A N 1
ATOM 711 C CA . ASN A 1 93 ? -33.872 -4.148 -36.402 1.00 28.97 93 ASN A CA 1
ATOM 712 C C . ASN A 1 93 ? -34.775 -4.681 -35.293 1.00 28.97 93 ASN A C 1
ATOM 714 O O . ASN A 1 93 ? -34.376 -4.875 -34.148 1.00 28.97 93 ASN A O 1
ATOM 718 N N . SER A 1 94 ? -36.033 -4.815 -35.679 1.00 29.78 94 SER A N 1
ATOM 719 C CA . SER A 1 94 ? -37.207 -5.167 -34.906 1.00 29.78 94 SER A CA 1
ATOM 720 C C . SER A 1 94 ? -37.337 -6.685 -34.764 1.00 29.78 94 SER A C 1
ATOM 722 O O . SER A 1 94 ? -37.131 -7.425 -35.719 1.00 29.78 94 SER A O 1
ATOM 724 N N . GLY A 1 95 ? -37.733 -7.144 -33.577 1.00 26.97 95 GLY A N 1
ATOM 725 C CA . GLY A 1 95 ? -38.066 -8.540 -33.287 1.00 26.97 95 GLY A CA 1
ATOM 726 C C . GLY A 1 95 ? -38.754 -8.641 -31.917 1.00 26.97 95 GLY A C 1
ATOM 727 O O . GLY A 1 95 ? -38.281 -7.988 -30.990 1.00 26.97 95 GLY A O 1
ATOM 728 N N . PRO A 1 96 ? -39.898 -9.340 -31.784 1.00 31.73 96 PRO A N 1
ATOM 729 C CA . PRO A 1 96 ? -40.879 -9.076 -30.734 1.00 31.73 96 PRO A CA 1
ATOM 730 C C . PRO A 1 96 ? -40.669 -9.937 -29.479 1.00 31.73 96 PRO A C 1
ATOM 732 O O . PRO A 1 96 ? -39.927 -10.909 -29.499 1.00 31.73 96 PRO A O 1
ATOM 735 N N . TYR A 1 97 ? -41.417 -9.587 -28.428 1.00 28.80 97 TYR A N 1
ATOM 736 C CA . TYR A 1 97 ? -41.575 -10.237 -27.117 1.00 28.80 97 TYR A CA 1
ATOM 737 C C . TYR A 1 97 ? -40.727 -9.676 -25.966 1.00 28.80 97 TYR A C 1
ATOM 739 O O . TYR A 1 97 ? -39.533 -9.916 -25.845 1.00 28.80 97 TYR A O 1
ATOM 747 N N . GLY A 1 98 ? -41.434 -8.999 -25.051 1.00 27.72 98 GLY A N 1
ATOM 748 C CA . GLY A 1 98 ? -41.030 -8.841 -23.654 1.00 27.72 98 GLY A CA 1
ATOM 749 C C . GLY A 1 98 ? -40.852 -7.399 -23.186 1.00 27.72 98 GLY A C 1
ATOM 750 O O . GLY A 1 98 ? -39.730 -6.933 -23.039 1.00 27.72 98 GLY A O 1
ATOM 751 N N . ARG A 1 99 ? -41.949 -6.702 -22.859 1.00 32.56 99 ARG A N 1
ATOM 752 C CA . ARG A 1 99 ? -41.880 -5.607 -21.873 1.00 32.56 99 ARG A CA 1
ATOM 753 C C . ARG A 1 99 ? -41.652 -6.216 -20.485 1.00 32.56 99 ARG A C 1
ATOM 755 O O . ARG A 1 99 ? -42.379 -7.152 -20.153 1.00 32.56 99 ARG A O 1
ATOM 762 N N . PRO A 1 100 ? -40.837 -5.596 -19.619 1.00 33.94 100 PRO A N 1
ATOM 763 C CA . PRO A 1 100 ? -41.126 -5.609 -18.195 1.00 33.94 100 PRO A CA 1
ATOM 764 C C . PRO A 1 100 ? -41.654 -4.242 -17.766 1.00 33.94 100 PRO A C 1
ATOM 766 O O . PRO A 1 100 ? -41.087 -3.193 -18.070 1.00 33.94 100 PRO A O 1
ATOM 769 N N . ARG A 1 101 ? -42.791 -4.294 -17.073 1.00 28.45 101 ARG A N 1
ATOM 770 C CA . ARG A 1 101 ? -43.331 -3.217 -16.247 1.00 28.45 101 ARG A CA 1
ATOM 771 C C . ARG A 1 101 ? -42.294 -2.791 -15.209 1.00 28.45 101 ARG A C 1
ATOM 773 O O . ARG A 1 101 ? -41.506 -3.615 -14.754 1.00 28.45 101 ARG A O 1
ATOM 780 N N . GLY A 1 102 ? -42.342 -1.513 -14.849 1.00 29.34 102 GLY A N 1
ATOM 781 C CA . GLY A 1 102 ? -41.553 -0.966 -13.759 1.00 29.34 102 GLY A CA 1
ATOM 782 C C . GLY A 1 102 ? -41.854 -1.658 -12.435 1.00 29.34 102 GLY A C 1
ATOM 783 O O . GLY A 1 102 ? -43.005 -1.969 -12.142 1.00 29.34 102 GLY A O 1
ATOM 784 N N . ASP A 1 103 ? -40.798 -1.844 -11.658 1.00 26.14 103 ASP A N 1
ATOM 785 C CA . ASP A 1 103 ? -40.862 -1.767 -10.210 1.00 26.14 103 ASP A CA 1
ATOM 786 C C . ASP A 1 103 ? -39.526 -1.203 -9.722 1.00 26.14 103 ASP A C 1
ATOM 788 O O . ASP A 1 103 ? -38.451 -1.769 -9.931 1.00 26.14 103 ASP A O 1
ATOM 792 N N . SER A 1 104 ? -39.603 -0.009 -9.149 1.00 34.31 104 SER A N 1
ATOM 793 C CA . SER A 1 104 ? -38.523 0.651 -8.434 1.00 34.31 104 SER A CA 1
ATOM 794 C C . SER A 1 104 ? -38.310 -0.078 -7.111 1.00 34.31 104 SER A C 1
ATOM 796 O O . SER A 1 104 ? -39.085 0.094 -6.172 1.00 34.31 104 SER A O 1
ATOM 798 N N . GLY A 1 105 ? -37.257 -0.885 -7.031 1.00 26.66 105 GLY A N 1
ATOM 799 C CA . GLY A 1 105 ? -36.861 -1.570 -5.808 1.00 26.66 105 GLY A CA 1
ATOM 800 C C . GLY A 1 105 ? -35.350 -1.739 -5.758 1.00 26.66 105 GLY A C 1
ATOM 801 O O . GLY A 1 105 ? -34.761 -2.393 -6.616 1.00 26.66 105 GLY A O 1
ATOM 802 N N . PHE A 1 106 ? -34.718 -1.136 -4.751 1.00 30.19 106 PHE A N 1
ATOM 803 C CA . PHE A 1 106 ? -33.308 -1.324 -4.415 1.00 30.19 106 PHE A CA 1
ATOM 804 C C . PHE A 1 106 ? -33.016 -2.811 -4.144 1.00 30.19 106 PHE A C 1
ATOM 806 O O . PHE A 1 106 ? -33.165 -3.298 -3.023 1.00 30.19 106 PHE A O 1
ATOM 813 N N . HIS A 1 107 ? -32.561 -3.545 -5.158 1.00 26.56 107 HIS A N 1
ATOM 814 C CA . HIS A 1 107 ? -31.997 -4.876 -4.976 1.00 26.56 107 HIS A CA 1
ATOM 815 C C . HIS A 1 107 ? -30.485 -4.769 -4.769 1.00 26.56 107 HIS A C 1
ATOM 817 O O . HIS A 1 107 ? -29.712 -4.693 -5.723 1.00 26.56 107 HIS A O 1
ATOM 823 N N . ARG A 1 108 ? -30.047 -4.834 -3.504 1.00 33.19 108 ARG A N 1
ATOM 824 C CA . ARG A 1 108 ? -28.697 -5.320 -3.179 1.00 33.19 108 ARG A CA 1
ATOM 825 C C . ARG A 1 108 ? -28.569 -6.722 -3.775 1.00 33.19 108 ARG A C 1
ATOM 827 O O . ARG A 1 108 ? -29.186 -7.658 -3.266 1.00 33.19 108 ARG A O 1
ATOM 834 N N . ARG A 1 109 ? -27.784 -6.882 -4.844 1.00 32.53 109 ARG A N 1
ATOM 835 C CA . ARG A 1 109 ? -27.329 -8.212 -5.267 1.00 32.53 109 ARG A CA 1
ATOM 836 C C . ARG A 1 109 ? -26.573 -8.820 -4.087 1.00 32.53 109 ARG A C 1
ATOM 838 O O . ARG A 1 109 ? -25.570 -8.266 -3.650 1.00 32.53 109 ARG A O 1
ATOM 845 N N . ARG A 1 110 ? -27.058 -9.944 -3.557 1.00 32.72 110 ARG A N 1
ATOM 846 C CA . ARG A 1 110 ? -26.205 -10.845 -2.777 1.00 32.72 110 ARG A CA 1
ATOM 847 C C . ARG A 1 110 ? -25.118 -11.327 -3.738 1.00 32.72 110 ARG A C 1
ATOM 849 O O . ARG A 1 110 ? -25.425 -12.119 -4.622 1.00 32.72 110 ARG A O 1
ATOM 856 N N . GLN A 1 111 ? -23.906 -10.792 -3.616 1.00 45.44 111 GLN A N 1
ATOM 857 C CA . GLN A 1 111 ? -22.727 -11.404 -4.223 1.00 45.44 111 GLN A CA 1
ATOM 858 C C . GLN A 1 111 ? -22.531 -12.758 -3.545 1.00 45.44 111 GLN A C 1
ATOM 860 O O . GLN A 1 111 ? -22.486 -12.853 -2.313 1.00 45.44 111 GLN A O 1
ATOM 865 N N . ASP A 1 112 ? -22.514 -13.815 -4.350 1.00 40.66 112 ASP A N 1
ATOM 866 C CA . ASP A 1 112 ? -22.212 -15.153 -3.861 1.00 40.66 112 ASP A CA 1
ATOM 867 C C . ASP A 1 112 ? -20.736 -15.177 -3.438 1.00 40.66 112 ASP A C 1
ATOM 869 O O . ASP A 1 112 ? -19.904 -14.482 -4.014 1.00 40.66 112 ASP A O 1
ATOM 873 N N . ALA A 1 113 ? -20.356 -16.050 -2.501 1.00 42.59 113 ALA A N 1
ATOM 874 C CA . ALA A 1 113 ? -18.953 -16.233 -2.094 1.00 42.59 113 ALA A CA 1
ATOM 875 C C . ALA A 1 113 ? -17.987 -16.574 -3.258 1.00 42.59 113 ALA A C 1
ATOM 877 O O . ALA A 1 113 ? -16.778 -16.597 -3.063 1.00 42.59 113 ALA A O 1
ATOM 878 N N . ARG A 1 114 ? -18.519 -16.851 -4.456 1.00 41.25 114 ARG A N 1
ATOM 879 C CA . ARG A 1 114 ? -17.784 -17.077 -5.707 1.00 41.25 114 ARG A CA 1
ATOM 880 C C . ARG A 1 114 ? -17.216 -15.794 -6.325 1.00 41.25 114 ARG A C 1
ATOM 882 O O . ARG A 1 114 ? -16.251 -15.896 -7.076 1.00 41.25 114 ARG A O 1
ATOM 889 N N . ASP A 1 115 ? -17.772 -14.636 -5.974 1.00 48.12 115 ASP A N 1
ATOM 890 C CA . ASP A 1 115 ? -17.381 -13.320 -6.499 1.00 48.12 115 ASP A CA 1
ATOM 891 C C . ASP A 1 115 ? -16.289 -12.653 -5.641 1.00 48.12 115 ASP A C 1
ATOM 893 O O . ASP A 1 115 ? -15.844 -11.545 -5.924 1.00 48.12 115 ASP A O 1
ATOM 897 N N . LEU A 1 116 ? -15.849 -13.323 -4.572 1.00 55.84 116 LEU A N 1
ATOM 898 C CA . LEU A 1 116 ? -14.782 -12.851 -3.701 1.00 55.84 116 LEU A CA 1
ATOM 899 C C . LEU A 1 116 ? -13.436 -13.499 -4.098 1.00 55.84 116 LEU A C 1
ATOM 901 O O . LEU A 1 116 ? -13.431 -14.666 -4.521 1.00 55.84 116 LEU A O 1
ATOM 905 N N . PRO A 1 117 ? -12.294 -12.794 -3.940 1.00 51.62 117 PRO A N 1
ATOM 906 C CA . PRO A 1 117 ? -10.959 -13.333 -4.210 1.00 51.62 117 PRO A CA 1
ATOM 907 C C . PRO A 1 117 ? -10.750 -14.724 -3.580 1.00 51.62 117 PRO A C 1
ATOM 909 O O . PRO A 1 117 ? -11.231 -14.943 -2.466 1.00 51.62 117 PRO A O 1
ATOM 912 N N . PRO A 1 118 ? -10.012 -15.662 -4.206 1.00 50.00 118 PRO A N 1
ATOM 913 C CA . PRO A 1 118 ? -9.909 -17.053 -3.739 1.00 50.00 118 PRO A CA 1
ATOM 914 C C . PRO A 1 118 ? -9.518 -17.220 -2.260 1.00 50.00 118 PRO A C 1
ATOM 916 O O . PRO A 1 118 ? -10.056 -18.081 -1.568 1.00 50.00 118 PRO A O 1
ATOM 919 N N . TRP A 1 119 ? -8.634 -16.361 -1.750 1.00 53.16 119 TRP A N 1
ATOM 920 C CA . TRP A 1 119 ? -8.182 -16.340 -0.352 1.00 53.16 119 TRP A CA 1
ATOM 921 C C . TRP A 1 119 ? -9.238 -15.807 0.630 1.00 53.16 119 TRP A C 1
ATOM 923 O O . TRP A 1 119 ? -9.236 -16.131 1.816 1.00 53.16 119 TRP A O 1
ATOM 933 N N . SER A 1 120 ? -10.191 -15.020 0.138 1.00 51.81 120 SER A N 1
ATOM 934 C CA . SER A 1 120 ? -11.305 -14.497 0.929 1.00 51.81 120 SER A CA 1
ATOM 935 C C . SER A 1 120 ? -12.498 -15.471 1.005 1.00 51.81 120 SER A C 1
ATOM 937 O O . SER A 1 120 ? -13.472 -15.229 1.722 1.00 51.81 120 SER A O 1
ATOM 939 N N . GLN A 1 121 ? -12.422 -16.622 0.332 1.00 53.75 121 GLN A N 1
ATOM 940 C CA . GLN A 1 121 ? -13.443 -17.667 0.408 1.00 53.75 121 GLN A CA 1
ATOM 941 C C . GLN A 1 121 ? -13.196 -18.563 1.632 1.00 53.75 121 GLN A C 1
ATOM 943 O O . GLN A 1 121 ? -12.106 -19.096 1.827 1.00 53.75 121 GLN A O 1
ATOM 948 N N . VAL A 1 122 ? -14.207 -18.765 2.483 1.00 47.56 122 VAL A N 1
ATOM 949 C CA . VAL A 1 122 ? -14.100 -19.725 3.599 1.00 47.56 122 VAL A CA 1
ATOM 950 C C . VAL A 1 122 ? -14.157 -21.145 3.035 1.00 47.56 122 VAL A C 1
ATOM 952 O O . VAL A 1 122 ? -15.186 -21.549 2.485 1.00 47.56 122 VAL A O 1
ATOM 955 N N . ARG A 1 123 ? -13.086 -21.935 3.203 1.00 37.47 123 ARG A N 1
ATOM 956 C CA . ARG A 1 123 ? -13.102 -23.382 2.921 1.00 37.47 123 ARG A CA 1
ATOM 957 C C . ARG A 1 123 ? -14.067 -24.081 3.882 1.00 37.47 123 ARG A C 1
ATOM 959 O O . ARG A 1 123 ? -13.682 -24.534 4.953 1.00 37.47 123 ARG A O 1
ATOM 966 N N . ARG A 1 124 ? -15.334 -24.222 3.487 1.00 38.53 124 ARG A N 1
ATOM 967 C CA . ARG A 1 124 ? -16.223 -25.216 4.101 1.00 38.53 124 ARG A CA 1
ATOM 968 C C . ARG A 1 124 ? -15.731 -26.596 3.671 1.00 38.53 124 ARG A C 1
ATOM 970 O O . ARG A 1 124 ? -15.780 -26.919 2.484 1.00 38.53 124 ARG A O 1
ATOM 977 N N . SER A 1 125 ? -15.224 -27.380 4.622 1.00 32.44 125 SER A N 1
ATOM 978 C CA . SER A 1 125 ? -14.824 -28.771 4.398 1.00 32.44 125 SER A CA 1
ATOM 979 C C . SER A 1 125 ? -16.014 -29.541 3.813 1.00 32.44 125 SER A C 1
ATOM 981 O O . SER A 1 125 ? -17.024 -29.756 4.482 1.00 32.44 125 SER A O 1
ATOM 983 N N . ARG A 1 126 ? -15.955 -29.873 2.518 1.00 36.84 126 ARG A N 1
ATOM 984 C CA . ARG A 1 126 ? -17.014 -30.619 1.829 1.00 36.84 126 ARG A CA 1
ATOM 985 C C . ARG A 1 126 ? -16.877 -32.103 2.165 1.00 36.84 126 ARG A C 1
ATOM 987 O O . ARG A 1 126 ? -16.237 -32.852 1.431 1.00 36.84 126 ARG A O 1
ATOM 994 N N . GLY A 1 127 ? -17.515 -32.521 3.256 1.00 30.67 127 GLY A N 1
ATOM 995 C CA . GLY A 1 127 ? -17.866 -33.923 3.478 1.00 30.67 127 GLY A CA 1
ATOM 996 C C . GLY A 1 127 ? -18.818 -34.409 2.378 1.00 30.67 127 GLY A C 1
ATOM 997 O O . GLY A 1 127 ? -19.771 -33.718 2.011 1.00 30.67 127 GLY A O 1
ATOM 998 N N . ARG A 1 128 ? -18.523 -35.574 1.794 1.00 36.97 128 ARG A N 1
ATOM 999 C CA . ARG A 1 128 ? -19.320 -36.190 0.726 1.00 36.97 128 ARG A CA 1
ATOM 1000 C C . ARG A 1 128 ? -20.677 -36.658 1.256 1.00 36.97 128 ARG A C 1
ATOM 1002 O O . ARG A 1 128 ? -20.727 -37.544 2.091 1.00 36.97 128 ARG A O 1
ATOM 1009 N N . GLY A 1 129 ? -21.733 -36.128 0.640 1.00 34.91 129 GLY A N 1
ATOM 1010 C CA . GLY A 1 129 ? -22.941 -36.852 0.242 1.00 34.91 129 GLY A CA 1
ATOM 1011 C C . GLY A 1 129 ? -23.852 -37.396 1.340 1.00 34.91 129 GLY A C 1
ATOM 1012 O O . GLY A 1 129 ? -23.622 -38.488 1.826 1.00 34.91 129 GLY A O 1
ATOM 1013 N N . PHE A 1 130 ? -24.990 -36.735 1.552 1.00 29.31 130 PHE A N 1
ATOM 1014 C CA . PHE A 1 130 ? -26.292 -37.400 1.665 1.00 29.31 130 PHE A CA 1
ATOM 1015 C C . PHE A 1 130 ? -27.383 -36.388 1.278 1.00 29.31 130 PHE A C 1
ATOM 1017 O O . PHE A 1 130 ? -27.447 -35.284 1.815 1.00 29.31 130 PHE A O 1
ATOM 1024 N N . ARG A 1 131 ? -28.193 -36.714 0.263 1.00 42.91 131 ARG A N 1
ATOM 1025 C CA . ARG A 1 131 ? -29.386 -35.935 -0.100 1.00 42.91 131 ARG A CA 1
ATOM 1026 C C . ARG A 1 131 ? -30.511 -36.373 0.833 1.00 42.91 131 ARG A C 1
ATOM 1028 O O . ARG A 1 131 ? -31.014 -37.476 0.659 1.00 42.91 131 ARG A O 1
ATOM 1035 N N . GLY A 1 132 ? -30.907 -35.518 1.770 1.00 32.59 132 GLY A N 1
ATOM 1036 C CA . GLY A 1 132 ? -32.100 -35.757 2.584 1.00 32.59 132 GLY A CA 1
ATOM 1037 C C . GLY A 1 132 ? -32.067 -35.073 3.943 1.00 32.59 132 GLY A C 1
ATOM 1038 O O . GLY A 1 132 ? -31.912 -35.760 4.935 1.00 32.59 132 GLY A O 1
ATOM 1039 N N . ASP A 1 133 ? -32.148 -33.743 3.950 1.00 32.56 133 ASP A N 1
ATOM 1040 C CA . ASP A 1 133 ? -32.828 -32.884 4.941 1.00 32.56 133 ASP A CA 1
ATOM 1041 C C . ASP A 1 133 ? -32.314 -31.464 4.695 1.00 32.56 133 ASP A C 1
ATOM 1043 O O . ASP A 1 133 ? -31.152 -31.157 4.950 1.00 32.56 133 ASP A O 1
ATOM 1047 N N . ARG A 1 134 ? -33.137 -30.600 4.093 1.00 36.06 134 ARG A N 1
ATOM 1048 C CA . ARG A 1 134 ? -32.726 -29.226 3.754 1.00 36.06 134 ARG A CA 1
ATOM 1049 C C . ARG A 1 134 ? -32.973 -28.220 4.881 1.00 36.06 134 ARG A C 1
ATOM 1051 O O . ARG A 1 134 ? -32.589 -27.073 4.711 1.00 36.06 134 ARG A O 1
ATOM 1058 N N . ASP A 1 135 ? -33.525 -28.665 6.012 1.00 39.53 135 ASP A N 1
ATOM 1059 C CA . ASP A 1 135 ? -33.994 -27.791 7.097 1.00 39.53 135 ASP A CA 1
ATOM 1060 C C . ASP A 1 135 ? -33.455 -28.165 8.494 1.00 39.53 135 ASP A C 1
ATOM 1062 O O . ASP A 1 135 ? -33.995 -27.724 9.508 1.00 39.53 135 ASP A O 1
ATOM 1066 N N . ARG A 1 136 ? -32.367 -28.943 8.590 1.00 36.53 136 ARG A N 1
ATOM 1067 C CA . ARG A 1 136 ? -31.695 -29.216 9.872 1.00 36.53 136 ARG A CA 1
ATOM 1068 C C . ARG A 1 136 ? -30.252 -28.715 9.880 1.00 36.53 136 ARG A C 1
ATOM 1070 O O . ARG A 1 136 ? -29.389 -29.244 9.192 1.00 36.53 136 ARG A O 1
ATOM 1077 N N . GLU A 1 137 ? -30.056 -27.691 10.710 1.00 41.56 137 GLU A N 1
ATOM 1078 C CA . GLU A 1 137 ? -28.784 -27.175 11.230 1.00 41.56 137 GLU A CA 1
ATOM 1079 C C . GLU A 1 137 ? -27.870 -26.433 10.238 1.00 41.56 137 GLU A C 1
ATOM 1081 O O . GLU A 1 137 ? -26.686 -26.730 10.085 1.00 41.56 137 GLU A O 1
ATOM 1086 N N . GLU A 1 138 ? -28.356 -25.315 9.686 1.00 40.69 138 GLU A N 1
ATOM 1087 C CA . GLU A 1 138 ? -27.468 -24.147 9.640 1.00 40.69 138 GLU A CA 1
ATOM 1088 C C . GLU A 1 138 ? -27.245 -23.712 11.091 1.00 40.69 138 GLU A C 1
ATOM 1090 O O . GLU A 1 138 ? -28.078 -23.010 11.663 1.00 40.69 138 GLU A O 1
ATOM 1095 N N . ALA A 1 139 ? -26.157 -24.173 11.716 1.00 49.62 139 ALA A N 1
ATOM 1096 C CA . ALA A 1 139 ? -25.721 -23.661 13.010 1.00 49.62 139 ALA A CA 1
ATOM 1097 C C . ALA A 1 139 ? -25.751 -22.127 12.942 1.00 49.62 139 ALA A C 1
ATOM 1099 O O . ALA A 1 139 ? -25.004 -21.513 12.173 1.00 49.62 139 ALA A O 1
ATOM 1100 N N . SER A 1 140 ? -26.690 -21.508 13.663 1.00 68.44 140 SER A N 1
ATOM 1101 C CA . SER A 1 140 ? -26.906 -20.072 13.579 1.00 68.44 140 SER A CA 1
ATOM 1102 C C . SER A 1 140 ? -25.623 -19.389 14.035 1.00 68.44 140 SER A C 1
ATOM 1104 O O . SER A 1 140 ? -25.288 -19.459 15.216 1.00 68.44 140 SER A O 1
ATOM 1106 N N . LEU A 1 141 ? -24.892 -18.774 13.099 1.00 75.44 141 LEU A N 1
ATOM 1107 C CA . LEU A 1 141 ? -23.634 -18.087 13.393 1.00 75.44 141 LEU A CA 1
ATOM 1108 C C . LEU A 1 141 ? -23.809 -17.178 14.616 1.00 75.44 141 LEU A C 1
ATOM 1110 O O . LEU A 1 141 ? -24.832 -16.481 14.726 1.00 75.44 141 LEU A O 1
ATOM 1114 N N . SER A 1 142 ? -22.813 -17.176 15.505 1.00 85.81 142 SER A N 1
ATOM 1115 C CA . SER A 1 142 ? -22.801 -16.284 16.665 1.00 85.81 142 SER A CA 1
ATOM 1116 C C . SER A 1 142 ? -22.919 -14.824 16.212 1.00 85.81 142 SER A C 1
ATOM 1118 O O . SER A 1 142 ? -22.593 -14.472 15.073 1.00 85.81 142 SER A O 1
ATOM 1120 N N . VAL A 1 143 ? -23.406 -13.946 17.093 1.00 84.69 143 VAL A N 1
ATOM 1121 C CA . VAL A 1 143 ? -23.513 -12.507 16.788 1.00 84.69 143 VAL A CA 1
ATOM 1122 C C . VAL A 1 143 ? -22.144 -11.934 16.403 1.00 84.69 143 VAL A C 1
ATOM 1124 O O . VAL A 1 143 ? -22.051 -11.198 15.418 1.00 84.69 143 VAL A O 1
ATOM 1127 N N . LYS A 1 144 ? -21.079 -12.353 17.102 1.00 83.88 144 LYS A N 1
ATOM 1128 C CA . LYS A 1 144 ? -19.690 -11.995 16.788 1.00 83.88 144 LYS A CA 1
ATOM 1129 C C . LYS A 1 144 ? -19.275 -12.450 15.388 1.00 83.88 144 LYS A C 1
ATOM 1131 O O . LYS A 1 144 ? -18.748 -11.648 14.622 1.00 83.88 144 LYS A O 1
ATOM 1136 N N . GLU A 1 145 ? -19.581 -13.689 15.004 1.00 87.44 145 GLU A N 1
ATOM 1137 C CA . GLU A 1 145 ? -19.204 -14.206 13.684 1.00 87.44 145 GLU A CA 1
ATOM 1138 C C . GLU A 1 145 ? -20.003 -13.545 12.548 1.00 87.44 145 GLU A C 1
ATOM 1140 O O . GLU A 1 145 ? -19.459 -13.261 11.482 1.00 87.44 145 GLU A O 1
ATOM 1145 N N . LYS A 1 146 ? -21.277 -13.201 12.778 1.00 88.19 146 LYS A N 1
ATOM 1146 C CA . LYS A 1 146 ? -22.068 -12.394 11.830 1.00 88.19 146 LYS A CA 1
ATOM 1147 C C . LYS A 1 146 ? -21.481 -10.991 11.653 1.00 88.19 146 LYS A C 1
ATOM 1149 O O . LYS A 1 146 ? -21.367 -10.522 10.519 1.00 88.19 146 LYS A O 1
ATOM 1154 N N . ARG A 1 147 ? -21.095 -10.335 12.757 1.00 88.94 147 ARG A N 1
ATOM 1155 C CA . ARG A 1 147 ? -20.433 -9.019 12.750 1.00 88.94 147 ARG A CA 1
ATOM 1156 C C . ARG A 1 147 ? -19.118 -9.090 11.970 1.00 88.94 147 ARG A C 1
ATOM 1158 O O . ARG A 1 147 ? -18.905 -8.276 11.074 1.00 88.94 147 ARG A O 1
ATOM 1165 N N . TRP A 1 148 ? -18.298 -10.104 12.241 1.00 90.75 148 TRP A N 1
ATOM 1166 C CA . TRP A 1 148 ? -17.055 -10.365 11.519 1.00 90.75 148 TRP A CA 1
ATOM 1167 C C . TRP A 1 148 ? -17.273 -10.549 10.011 1.00 90.75 148 TRP A C 1
ATOM 1169 O O . TRP A 1 148 ? -16.634 -9.872 9.210 1.00 90.75 148 TRP A O 1
ATOM 1179 N N . MET A 1 149 ? -18.207 -11.413 9.604 1.00 89.44 149 MET A N 1
ATOM 1180 C CA . MET A 1 149 ? -18.496 -11.661 8.185 1.00 89.44 149 MET A CA 1
ATOM 1181 C C . MET A 1 149 ? -18.970 -10.396 7.460 1.00 89.44 149 MET A C 1
ATOM 1183 O O . MET A 1 149 ? -18.602 -10.168 6.304 1.00 89.44 149 MET A O 1
ATOM 1187 N N . CYS A 1 150 ? -19.749 -9.551 8.142 1.00 90.12 150 CYS A N 1
ATOM 1188 C CA . CYS A 1 150 ? -20.171 -8.255 7.619 1.00 90.12 150 CYS A CA 1
ATOM 1189 C C . CYS A 1 150 ? -18.966 -7.334 7.383 1.00 90.12 150 CYS A C 1
ATOM 1191 O O . CYS A 1 150 ? -18.787 -6.850 6.266 1.00 90.12 150 CYS A O 1
ATOM 1193 N N . LEU A 1 151 ? -18.099 -7.159 8.389 1.00 91.75 151 LEU A N 1
ATOM 1194 C CA . LEU A 1 151 ? -16.877 -6.356 8.257 1.00 91.75 151 LEU A CA 1
ATOM 1195 C C . LEU A 1 151 ? -15.976 -6.875 7.146 1.00 91.75 151 LEU A C 1
ATOM 1197 O O . LEU A 1 151 ? -15.563 -6.106 6.284 1.00 91.75 151 LEU A O 1
ATOM 1201 N N . ARG A 1 152 ? -15.718 -8.183 7.126 1.00 92.31 152 ARG A N 1
ATOM 1202 C CA . ARG A 1 152 ? -14.887 -8.816 6.106 1.00 92.31 152 ARG A CA 1
ATOM 1203 C C . ARG A 1 152 ? -15.393 -8.519 4.701 1.00 92.31 152 ARG A C 1
ATOM 1205 O O . ARG A 1 152 ? -14.606 -8.152 3.836 1.00 92.31 152 ARG A O 1
ATOM 1212 N N . THR A 1 153 ? -16.702 -8.635 4.492 1.00 90.44 153 THR A N 1
ATOM 1213 C CA . THR A 1 153 ? -17.320 -8.317 3.200 1.00 90.44 153 THR A CA 1
ATOM 1214 C C . THR A 1 153 ? -17.078 -6.855 2.840 1.00 90.44 153 THR A C 1
ATOM 1216 O O . THR A 1 153 ? -16.601 -6.576 1.748 1.00 90.44 153 THR A O 1
ATOM 1219 N N . LEU A 1 154 ? -17.310 -5.927 3.772 1.00 90.81 154 LEU A N 1
ATOM 1220 C CA . LEU A 1 154 ? -17.112 -4.498 3.529 1.00 90.81 154 LEU A CA 1
ATOM 1221 C C . LEU A 1 154 ? -15.658 -4.149 3.191 1.00 90.81 154 LEU A C 1
ATOM 1223 O O . LEU A 1 154 ? -15.430 -3.357 2.284 1.00 90.81 154 LEU A O 1
ATOM 1227 N N . PHE A 1 155 ? -14.679 -4.750 3.875 1.00 91.62 155 PHE A N 1
ATOM 1228 C CA . PHE A 1 155 ? -13.257 -4.559 3.567 1.00 91.62 155 PHE A CA 1
ATOM 1229 C C . PHE A 1 155 ? -12.892 -5.041 2.163 1.00 91.62 155 PHE A C 1
ATOM 1231 O O . PHE A 1 155 ? -12.074 -4.408 1.498 1.00 91.62 155 PHE A O 1
ATOM 1238 N N . VAL A 1 156 ? -13.498 -6.132 1.696 1.00 88.25 156 VAL A N 1
ATOM 1239 C CA . VAL A 1 156 ? -13.214 -6.685 0.367 1.00 88.25 156 VAL A CA 1
ATOM 1240 C C . VAL A 1 156 ? -13.943 -5.912 -0.733 1.00 88.25 156 VAL A C 1
ATOM 1242 O O . VAL A 1 156 ? -13.352 -5.681 -1.784 1.00 88.25 156 VAL A O 1
ATOM 1245 N N . THR A 1 157 ? -15.182 -5.466 -0.506 1.00 87.56 157 THR A N 1
ATOM 1246 C CA . THR A 1 157 ? -16.028 -4.816 -1.531 1.00 87.56 157 THR A CA 1
ATOM 1247 C C . THR A 1 157 ? -15.954 -3.285 -1.521 1.00 87.56 157 THR A C 1
ATOM 1249 O O . THR A 1 157 ? -16.575 -2.622 -2.350 1.00 87.56 157 THR A O 1
ATOM 1252 N N . VAL A 1 158 ? -15.225 -2.674 -0.581 1.00 88.06 158 VAL A N 1
ATOM 1253 C CA . VAL A 1 158 ? -15.035 -1.213 -0.560 1.00 88.06 158 VAL A CA 1
ATOM 1254 C C . VAL A 1 158 ? -14.399 -0.744 -1.870 1.00 88.06 158 VAL A C 1
ATOM 1256 O O . VAL A 1 158 ? -13.483 -1.382 -2.384 1.00 88.06 158 VAL A O 1
ATOM 1259 N N . GLY A 1 159 ? -14.880 0.364 -2.424 1.00 82.25 159 GLY A N 1
ATOM 1260 C CA . GLY A 1 159 ? -14.370 0.923 -3.672 1.00 82.25 159 GLY A CA 1
ATOM 1261 C C . GLY A 1 159 ? -14.975 0.340 -4.949 1.00 82.25 159 GLY A C 1
ATOM 1262 O O . GLY A 1 159 ? -14.658 0.836 -6.026 1.00 82.25 159 GLY A O 1
ATOM 1263 N N . ASP A 1 160 ? -15.865 -0.654 -4.855 1.00 80.00 160 ASP A N 1
ATOM 1264 C CA . ASP A 1 160 ? -16.536 -1.218 -6.036 1.00 80.00 160 ASP A CA 1
ATOM 1265 C C . ASP A 1 160 ? -17.529 -0.218 -6.669 1.00 80.00 160 ASP A C 1
ATOM 1267 O O . ASP A 1 160 ? -17.764 -0.251 -7.877 1.00 80.00 160 ASP A O 1
ATOM 1271 N N . GLU A 1 161 ? -18.074 0.718 -5.877 1.00 77.12 161 GLU A N 1
ATOM 1272 C CA . GLU A 1 161 ? -18.865 1.852 -6.383 1.00 77.12 161 GLU A CA 1
ATOM 1273 C C . GLU A 1 161 ? -17.991 3.109 -6.427 1.00 77.12 161 GLU A C 1
ATOM 1275 O O . GLU A 1 161 ? -17.844 3.847 -5.450 1.00 77.12 161 GLU A O 1
ATOM 1280 N N . MET A 1 162 ? -17.407 3.361 -7.594 1.00 69.31 162 MET A N 1
ATOM 1281 C CA . MET A 1 162 ? -16.335 4.346 -7.740 1.00 69.31 162 MET A CA 1
ATOM 1282 C C . MET A 1 162 ? -16.757 5.795 -7.434 1.00 69.31 162 MET A C 1
ATOM 1284 O O . MET A 1 162 ? -15.949 6.597 -6.978 1.00 69.31 162 MET A O 1
ATOM 1288 N N . ALA A 1 163 ? -18.036 6.130 -7.618 1.00 69.00 163 ALA A N 1
ATOM 1289 C CA . ALA A 1 163 ? -18.557 7.478 -7.383 1.00 69.00 163 ALA A CA 1
ATOM 1290 C C . ALA A 1 163 ? -18.642 7.872 -5.895 1.00 69.00 163 ALA A C 1
ATOM 1292 O O . ALA A 1 163 ? -18.815 9.050 -5.592 1.00 69.00 163 ALA A O 1
ATOM 1293 N N . LEU A 1 164 ? -18.549 6.908 -4.969 1.00 79.75 164 LEU A N 1
ATOM 1294 C CA . LEU A 1 164 ? -18.788 7.124 -3.537 1.00 79.75 164 LEU A CA 1
ATOM 1295 C C . LEU A 1 164 ? -17.623 6.664 -2.653 1.00 79.75 164 LEU A C 1
ATOM 1297 O O . LEU A 1 164 ? -17.810 6.409 -1.461 1.00 79.75 164 LEU A O 1
ATOM 1301 N N . ILE A 1 165 ? -16.415 6.537 -3.211 1.00 85.62 165 ILE A N 1
ATOM 1302 C CA . ILE A 1 165 ? -15.261 5.995 -2.479 1.00 85.62 165 ILE A CA 1
ATOM 1303 C C . ILE A 1 165 ? -14.993 6.758 -1.165 1.00 85.62 165 ILE A C 1
ATOM 1305 O O . ILE A 1 165 ? -14.858 6.096 -0.132 1.00 85.62 165 ILE A O 1
ATOM 1309 N N . PRO A 1 166 ? -14.987 8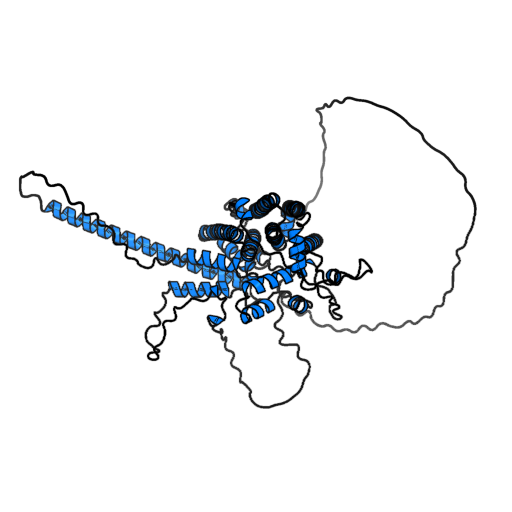.109 -1.118 1.00 89.44 166 PRO A N 1
ATOM 1310 C CA . PRO A 1 166 ? -14.790 8.830 0.141 1.00 89.44 166 PRO A CA 1
ATOM 1311 C C . PRO A 1 166 ? -15.850 8.510 1.205 1.00 89.44 166 PRO A C 1
ATOM 1313 O O . PRO A 1 166 ? -15.516 8.282 2.371 1.00 89.44 166 PRO A O 1
ATOM 1316 N N . GLN A 1 167 ? -17.129 8.436 0.822 1.00 90.94 167 GLN A N 1
ATOM 1317 C CA . GLN A 1 167 ? -18.219 8.096 1.739 1.00 90.94 167 GLN A CA 1
ATOM 1318 C C . GLN A 1 167 ? -18.131 6.635 2.197 1.00 90.94 167 GLN A C 1
ATOM 1320 O O . GLN A 1 167 ? -18.374 6.341 3.371 1.00 90.94 167 GLN A O 1
ATOM 1325 N N . GLN A 1 168 ? -17.752 5.722 1.298 1.00 92.44 168 GLN A N 1
ATOM 1326 C CA . GLN A 1 168 ? -17.534 4.312 1.613 1.00 92.44 168 GLN A CA 1
ATOM 1327 C C . GLN A 1 168 ? -16.378 4.127 2.604 1.00 92.44 168 GLN A C 1
ATOM 1329 O O . GLN A 1 168 ? -16.542 3.383 3.569 1.00 92.44 168 GLN A O 1
ATOM 1334 N N . ILE A 1 169 ? -15.266 4.856 2.444 1.00 94.56 169 ILE A N 1
ATOM 1335 C CA . ILE A 1 169 ? -14.141 4.873 3.399 1.00 94.56 169 ILE A CA 1
ATOM 1336 C C . ILE A 1 169 ? -14.620 5.310 4.785 1.00 94.56 169 ILE A C 1
ATOM 1338 O O . ILE A 1 169 ? -14.378 4.621 5.776 1.00 94.56 169 ILE A O 1
ATOM 1342 N N . GLN A 1 170 ? -15.341 6.431 4.870 1.00 94.25 170 GLN A N 1
ATOM 1343 C CA . GLN A 1 170 ? -15.844 6.940 6.148 1.00 94.25 170 GLN A CA 1
ATOM 1344 C C . GLN A 1 170 ? -16.856 5.991 6.797 1.00 94.25 170 GLN A C 1
ATOM 1346 O O . GLN A 1 170 ? -16.915 5.875 8.023 1.00 94.25 170 GLN A O 1
ATOM 1351 N N . LYS A 1 171 ? -17.698 5.334 5.995 1.00 93.88 171 LYS A N 1
ATOM 1352 C CA . LYS A 1 171 ? -18.651 4.333 6.478 1.00 93.88 171 LYS A CA 1
ATOM 1353 C C . LYS A 1 171 ? -17.924 3.102 7.018 1.00 93.88 171 LYS A C 1
ATOM 1355 O O . LYS A 1 171 ? -18.174 2.730 8.159 1.00 93.88 171 LYS A O 1
ATOM 1360 N N . LEU A 1 172 ? -16.991 2.542 6.248 1.00 94.81 172 LEU A N 1
ATOM 1361 C CA . LEU A 1 172 ? -16.172 1.400 6.651 1.00 94.81 172 LEU A CA 1
ATOM 1362 C C . LEU A 1 172 ? -15.415 1.694 7.950 1.00 94.81 172 LEU A C 1
ATOM 1364 O O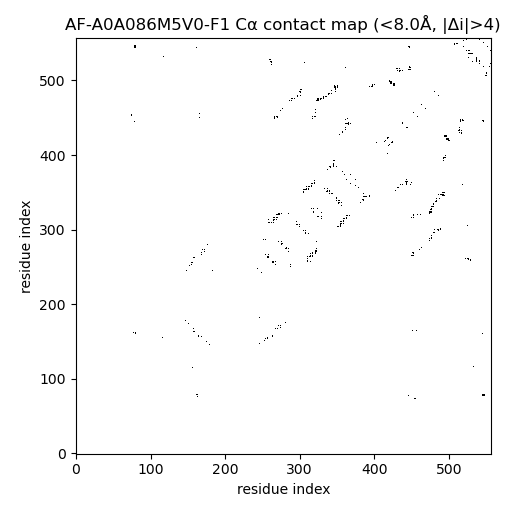 . LEU A 1 172 ? -15.478 0.908 8.893 1.00 94.81 172 LEU A O 1
ATOM 1368 N N . ALA A 1 173 ? -14.767 2.859 8.035 1.00 96.00 173 ALA A N 1
ATOM 1369 C CA . ALA A 1 173 ? -14.030 3.268 9.224 1.00 96.00 173 ALA A CA 1
ATOM 1370 C C . ALA A 1 173 ? -14.931 3.370 10.466 1.00 96.00 173 ALA A C 1
ATOM 1372 O O . ALA A 1 173 ? -14.511 2.960 11.549 1.00 96.00 173 ALA A O 1
ATOM 1373 N N . ARG A 1 174 ? -16.161 3.885 10.322 1.00 95.62 174 ARG A N 1
ATOM 1374 C CA . ARG A 1 174 ? -17.145 3.968 11.416 1.00 95.62 174 ARG A CA 1
ATOM 1375 C C . ARG A 1 174 ? -17.666 2.595 11.831 1.00 95.62 174 ARG A C 1
ATOM 1377 O O . ARG A 1 174 ? -17.677 2.297 13.018 1.00 95.62 174 ARG A O 1
ATOM 1384 N N . GLU A 1 175 ? -18.073 1.757 10.881 1.00 94.75 175 GLU A N 1
ATOM 1385 C CA . GLU A 1 175 ? -18.637 0.433 11.180 1.00 94.75 175 GLU A CA 1
ATOM 1386 C C . GLU A 1 175 ? -17.604 -0.477 11.860 1.00 94.75 175 GLU A C 1
ATOM 1388 O O . GLU A 1 175 ? -17.889 -1.089 12.892 1.00 94.75 175 GLU A O 1
ATOM 1393 N N . ALA A 1 176 ? -16.371 -0.492 11.359 1.00 94.00 176 ALA A N 1
ATOM 1394 C CA . ALA A 1 176 ? -15.283 -1.241 11.975 1.00 94.00 176 ALA A CA 1
ATOM 1395 C C . ALA A 1 176 ? -14.896 -0.696 13.358 1.00 94.00 176 ALA A C 1
ATOM 1397 O O . ALA A 1 176 ? -14.710 -1.479 14.283 1.00 94.00 176 ALA A O 1
ATOM 1398 N N . GLU A 1 177 ? -14.859 0.627 13.547 1.00 94.69 177 GLU A N 1
ATOM 1399 C CA . GLU A 1 177 ? -14.670 1.202 14.882 1.00 94.69 177 GLU A CA 1
ATOM 1400 C C . GLU A 1 177 ? -15.751 0.729 15.856 1.00 94.69 177 GLU A C 1
ATOM 1402 O O . GLU A 1 177 ? -15.428 0.307 16.966 1.00 94.69 177 GLU A O 1
ATOM 1407 N N . THR A 1 178 ? -17.028 0.819 15.467 1.00 94.25 178 THR A N 1
ATOM 1408 C CA . THR A 1 178 ? -18.128 0.422 16.356 1.00 94.25 178 THR A CA 1
ATOM 1409 C C . THR A 1 178 ? -18.019 -1.044 16.746 1.00 94.25 178 THR A C 1
ATOM 1411 O O . THR A 1 178 ? -18.255 -1.382 17.901 1.00 94.25 178 THR A O 1
ATOM 1414 N N . ALA A 1 179 ? -17.583 -1.898 15.821 1.00 92.81 179 ALA A N 1
ATOM 1415 C CA . ALA A 1 179 ? -17.360 -3.306 16.089 1.00 92.81 179 ALA A CA 1
ATOM 1416 C C . ALA A 1 179 ? -16.198 -3.561 17.059 1.00 92.81 179 ALA A C 1
ATOM 1418 O O . ALA A 1 179 ? -16.358 -4.377 17.963 1.00 92.81 179 ALA A O 1
ATOM 1419 N N . ILE A 1 180 ? -15.068 -2.858 16.904 1.00 91.88 180 ILE A N 1
ATOM 1420 C CA . ILE A 1 180 ? -13.916 -2.961 17.818 1.00 91.88 180 ILE A CA 1
ATOM 1421 C C . ILE A 1 180 ? -14.317 -2.523 19.230 1.00 91.88 180 ILE A C 1
ATOM 1423 O O . ILE A 1 180 ? -13.998 -3.187 20.211 1.00 91.88 180 ILE A O 1
ATOM 1427 N N . VAL A 1 181 ? -15.023 -1.395 19.345 1.00 91.62 181 VAL A N 1
ATOM 1428 C CA . VAL A 1 181 ? -15.433 -0.852 20.647 1.00 91.62 181 VAL A CA 1
ATOM 1429 C C . VAL A 1 181 ? -16.424 -1.785 21.337 1.00 91.62 181 VAL A C 1
ATOM 1431 O O . VAL A 1 181 ? -16.231 -2.087 22.510 1.00 91.62 181 VAL A O 1
ATOM 1434 N N . GLN A 1 182 ? -17.418 -2.294 20.604 1.00 90.88 182 GLN A N 1
ATOM 1435 C CA . GLN A 1 182 ? -18.367 -3.271 21.139 1.00 90.88 182 GLN A CA 1
ATOM 1436 C C . GLN A 1 182 ? -17.666 -4.554 21.590 1.00 90.88 182 GLN A C 1
ATOM 1438 O O . GLN A 1 182 ? -17.955 -5.045 22.671 1.00 90.88 182 GLN A O 1
ATOM 1443 N N . ASP A 1 183 ? -16.713 -5.078 20.812 1.00 90.31 183 ASP A N 1
ATOM 1444 C CA . ASP A 1 183 ? -15.972 -6.280 21.212 1.00 90.31 183 ASP A CA 1
ATOM 1445 C C . ASP A 1 183 ? -15.149 -6.042 22.491 1.00 90.31 183 ASP A C 1
ATOM 1447 O O . ASP A 1 183 ? -15.170 -6.868 23.399 1.00 90.31 183 ASP A O 1
ATOM 1451 N N . ARG A 1 184 ? -14.516 -4.870 22.638 1.00 90.81 184 ARG A N 1
ATOM 1452 C CA . ARG A 1 184 ? -13.814 -4.495 23.879 1.00 90.81 184 ARG A CA 1
ATOM 1453 C C . ARG A 1 184 ? -14.731 -4.382 25.088 1.00 90.81 184 ARG A C 1
ATOM 1455 O O . ARG A 1 184 ? -14.319 -4.753 26.185 1.00 90.81 184 ARG A O 1
ATOM 1462 N N . GLU A 1 185 ? -15.913 -3.802 24.917 1.00 90.94 185 GLU A N 1
ATOM 1463 C CA . GLU A 1 185 ? -16.911 -3.683 25.984 1.00 90.94 185 GLU A CA 1
ATOM 1464 C C . GLU A 1 185 ? -17.412 -5.072 26.395 1.00 90.94 185 GLU A C 1
ATOM 1466 O O . GLU A 1 185 ? -17.364 -5.406 27.577 1.00 90.94 185 GLU A O 1
ATOM 1471 N N . GLU A 1 186 ? -17.749 -5.9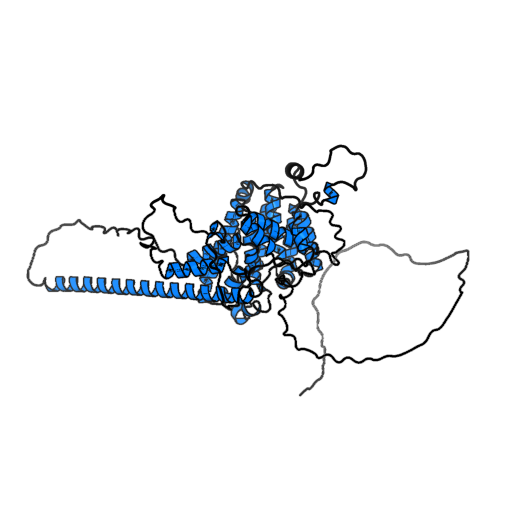25 25.424 1.00 89.69 186 GLU A N 1
ATOM 1472 C CA . GLU A 1 186 ? -18.153 -7.317 25.654 1.00 89.69 186 GLU A CA 1
ATOM 1473 C C . GLU A 1 186 ? -17.054 -8.120 26.385 1.00 89.69 186 GLU A C 1
ATOM 1475 O O . GLU A 1 186 ? -17.348 -8.875 27.315 1.00 89.69 186 GLU A O 1
ATOM 1480 N N . GLU A 1 187 ? -15.778 -7.955 26.020 1.00 88.38 187 GLU A N 1
ATOM 1481 C CA . GLU A 1 187 ? -14.664 -8.627 26.707 1.00 88.38 187 GLU A CA 1
ATOM 1482 C C . GLU A 1 187 ? -14.411 -8.074 28.120 1.00 88.38 187 GLU A C 1
ATOM 1484 O O . GLU A 1 187 ? -14.097 -8.846 29.032 1.00 88.38 187 GLU A O 1
ATOM 1489 N N . ARG A 1 188 ? -14.610 -6.769 28.348 1.00 88.94 188 ARG A N 1
ATOM 1490 C CA . ARG A 1 188 ? -14.542 -6.175 29.696 1.00 88.94 188 ARG A CA 1
ATOM 1491 C C . ARG A 1 188 ? -15.659 -6.689 30.594 1.00 88.94 188 ARG A C 1
ATOM 1493 O O . ARG A 1 188 ? -15.372 -7.109 31.710 1.00 88.94 188 ARG A O 1
ATOM 1500 N N . GLU A 1 189 ? -16.896 -6.736 30.107 1.00 90.75 189 GLU A N 1
ATOM 1501 C CA . GLU A 1 189 ? -18.033 -7.276 30.861 1.00 90.75 189 GLU A CA 1
ATOM 1502 C C . GLU A 1 189 ? -17.828 -8.755 31.214 1.00 90.75 189 GLU A C 1
ATOM 1504 O O . GLU A 1 189 ? -18.081 -9.175 32.346 1.00 90.75 189 GLU A O 1
ATOM 1509 N N . LYS A 1 190 ? -17.304 -9.555 30.274 1.00 88.25 190 LYS A N 1
ATOM 1510 C CA . LYS A 1 190 ? -16.930 -10.951 30.541 1.00 88.25 190 LYS A CA 1
ATOM 1511 C C . LYS A 1 190 ? -15.829 -11.052 31.597 1.00 88.25 190 LYS A C 1
ATOM 1513 O O . LYS A 1 190 ? -15.906 -11.932 32.455 1.00 88.25 190 LYS A O 1
ATOM 1518 N N . ALA A 1 191 ? -14.811 -10.194 31.541 1.00 89.31 191 ALA A N 1
ATOM 1519 C CA . ALA A 1 191 ? -13.722 -10.180 32.515 1.00 89.31 191 ALA A CA 1
ATOM 1520 C C . ALA A 1 191 ? -14.208 -9.764 33.913 1.00 89.31 191 ALA A C 1
ATOM 1522 O O . ALA A 1 191 ? -13.873 -10.424 34.895 1.00 89.31 191 ALA A O 1
ATOM 1523 N N . GLU A 1 192 ? -15.054 -8.736 34.008 1.00 90.75 192 GLU A N 1
ATOM 1524 C CA . GLU A 1 192 ? -15.666 -8.294 35.265 1.00 90.75 192 GLU A CA 1
ATOM 1525 C C . GLU A 1 192 ? -16.595 -9.355 35.852 1.00 90.75 192 GLU A C 1
ATOM 1527 O O . GLU A 1 192 ? -16.558 -9.604 37.056 1.00 90.75 192 GLU A O 1
ATOM 1532 N N . LYS A 1 193 ? -17.395 -10.028 35.016 1.00 91.12 193 LYS A N 1
ATOM 1533 C CA . LYS A 1 193 ? -18.241 -11.140 35.459 1.00 91.12 193 LYS A CA 1
ATOM 1534 C C . LYS A 1 193 ? -17.400 -12.297 35.995 1.00 91.12 193 LYS A C 1
ATOM 1536 O O . LYS A 1 193 ? -17.671 -12.772 37.091 1.00 91.12 193 LYS A O 1
ATOM 1541 N N . LYS A 1 194 ? -16.340 -12.694 35.280 1.00 89.75 194 LYS A N 1
ATOM 1542 C CA . LYS A 1 194 ? -15.397 -13.724 35.749 1.00 89.75 194 LYS A CA 1
ATOM 1543 C C . LYS A 1 194 ? -14.731 -13.333 37.066 1.00 89.75 194 LYS A C 1
ATOM 1545 O O . LYS A 1 194 ? -14.563 -14.189 37.928 1.00 89.75 194 LYS A O 1
ATOM 1550 N N . LEU A 1 195 ? -14.367 -12.061 37.233 1.00 88.12 195 LEU A N 1
ATOM 1551 C CA . LEU A 1 195 ? -13.792 -11.565 38.480 1.00 88.12 195 LEU A CA 1
ATOM 1552 C C . LEU A 1 195 ? -14.811 -11.634 39.623 1.00 88.12 195 LEU A C 1
ATOM 1554 O O . LEU A 1 195 ? -14.482 -12.171 40.672 1.00 88.12 195 LEU A O 1
ATOM 1558 N N . ARG A 1 196 ? -16.054 -11.180 39.405 1.00 86.62 196 ARG A N 1
ATOM 1559 C CA . ARG A 1 196 ? -17.142 -11.273 40.395 1.00 86.62 196 ARG A CA 1
ATOM 1560 C C . ARG A 1 196 ? -17.450 -12.715 40.784 1.00 86.62 196 ARG A C 1
ATOM 1562 O O . ARG A 1 196 ? -17.632 -12.992 41.963 1.00 86.62 196 ARG A O 1
ATOM 1569 N N . ASP A 1 197 ? -17.487 -13.621 39.813 1.00 87.31 197 ASP A N 1
ATOM 1570 C CA . ASP A 1 197 ? -17.722 -15.044 40.062 1.00 87.31 197 ASP A CA 1
ATOM 1571 C C . ASP A 1 197 ? -16.553 -15.668 40.847 1.00 87.31 197 ASP A C 1
ATOM 1573 O O . ASP A 1 197 ? -16.776 -16.523 41.700 1.00 87.31 197 ASP A O 1
ATOM 1577 N N . ARG A 1 198 ? -15.312 -15.208 40.619 1.00 83.62 198 ARG A N 1
ATOM 1578 C CA . ARG A 1 198 ? -14.129 -15.648 41.376 1.00 83.62 198 ARG A CA 1
ATOM 1579 C C . ARG A 1 198 ? -14.107 -15.097 42.802 1.00 83.62 198 ARG A C 1
ATOM 1581 O O . ARG A 1 198 ? -13.763 -15.841 43.709 1.00 83.62 198 ARG A O 1
ATOM 1588 N N . THR A 1 199 ? -14.488 -13.835 43.000 1.00 81.31 199 THR A N 1
ATOM 1589 C CA . THR A 1 199 ? -14.621 -13.237 44.337 1.00 81.31 199 THR A CA 1
ATOM 1590 C C . THR A 1 199 ? -15.712 -13.941 45.135 1.00 81.31 199 THR A C 1
ATOM 1592 O O . THR A 1 199 ? -15.447 -14.338 46.256 1.00 81.31 199 THR A O 1
ATOM 1595 N N . ARG A 1 200 ? -16.879 -14.213 44.533 1.00 78.12 200 ARG A N 1
ATOM 1596 C CA . ARG A 1 200 ? -17.953 -14.974 45.194 1.00 78.12 200 ARG A CA 1
ATOM 1597 C C . ARG A 1 200 ? -17.504 -16.365 45.630 1.00 78.12 200 ARG A C 1
ATOM 1599 O O . ARG A 1 200 ? -17.728 -16.725 46.768 1.00 78.12 200 ARG A O 1
ATOM 1606 N N . ARG A 1 201 ? -16.809 -17.108 44.762 1.00 73.56 201 ARG A N 1
ATOM 1607 C CA . ARG A 1 201 ? -16.265 -18.426 45.134 1.00 73.56 201 ARG A CA 1
ATOM 1608 C C . ARG A 1 201 ? -15.215 -18.344 46.242 1.00 73.56 201 ARG A C 1
ATOM 1610 O O . ARG A 1 201 ? -15.188 -19.212 47.097 1.00 73.56 201 ARG A O 1
ATOM 1617 N N . GLY A 1 202 ? -14.366 -17.315 46.229 1.00 71.31 202 GLY A N 1
ATOM 1618 C CA . GLY A 1 202 ? -13.384 -17.094 47.292 1.00 71.31 202 GLY A CA 1
ATOM 1619 C C . GLY A 1 202 ? -14.024 -16.714 48.630 1.00 71.31 202 GLY A C 1
ATOM 1620 O O . GLY A 1 202 ? -13.564 -17.181 49.666 1.00 71.31 202 GLY A O 1
ATOM 1621 N N . ASP A 1 203 ? -15.090 -15.911 48.603 1.00 68.31 203 ASP A N 1
ATOM 1622 C CA . ASP A 1 203 ? -15.876 -15.563 49.790 1.00 68.31 203 ASP A CA 1
ATOM 1623 C C . ASP A 1 203 ? -16.631 -16.796 50.323 1.00 68.31 203 ASP A C 1
ATOM 1625 O O . ASP A 1 203 ? -16.578 -17.053 51.521 1.00 68.31 203 ASP A O 1
ATOM 1629 N N . ASP A 1 204 ? -17.228 -17.613 49.444 1.00 68.19 204 ASP A N 1
ATOM 1630 C CA . ASP A 1 204 ? -17.896 -18.872 49.810 1.00 68.19 204 ASP A CA 1
ATOM 1631 C C . ASP A 1 204 ? -16.906 -19.882 50.441 1.00 68.19 204 ASP A C 1
ATOM 1633 O O . ASP A 1 204 ? -17.241 -20.549 51.419 1.00 68.19 204 ASP A O 1
ATOM 1637 N N . GLU A 1 205 ? -15.670 -19.979 49.926 1.00 63.78 205 GLU A N 1
ATOM 1638 C CA . GLU A 1 205 ? -14.602 -20.841 50.474 1.00 63.78 205 GLU A CA 1
ATOM 1639 C C . GLU A 1 205 ? -14.037 -20.334 51.816 1.00 63.78 205 GLU A C 1
ATOM 1641 O O . GLU A 1 205 ? -13.619 -21.126 52.668 1.00 63.78 205 GLU A O 1
ATOM 1646 N N . LEU A 1 206 ? -13.994 -19.014 52.021 1.00 60.41 206 LEU A N 1
ATOM 1647 C CA . LEU A 1 206 ? -13.600 -18.401 53.294 1.00 60.41 206 LEU A CA 1
ATOM 1648 C C . LEU A 1 206 ? -14.704 -18.542 54.347 1.00 60.41 206 LEU A C 1
ATOM 1650 O O . LEU A 1 206 ? -14.398 -18.805 55.509 1.00 60.41 206 LEU A O 1
ATOM 1654 N N . GLU A 1 207 ? -15.970 -18.411 53.949 1.00 61.81 207 GLU A N 1
ATOM 1655 C CA . GLU A 1 207 ? -17.127 -18.595 54.827 1.00 61.81 207 GLU A CA 1
ATOM 1656 C C . GLU A 1 207 ? -17.293 -20.069 55.228 1.00 61.81 207 GLU A C 1
ATOM 1658 O O . GLU A 1 207 ? -17.536 -20.352 56.401 1.00 61.81 207 GLU A O 1
ATOM 1663 N N . SER A 1 208 ? -17.043 -21.022 54.319 1.00 60.91 208 SER A N 1
ATOM 1664 C CA . SER A 1 208 ? -17.024 -22.451 54.665 1.00 60.91 208 SER A CA 1
ATOM 1665 C C . SER A 1 208 ? -15.877 -22.813 55.613 1.00 60.91 208 SER A C 1
ATOM 1667 O O . SER A 1 208 ? -16.082 -23.579 56.549 1.00 60.91 208 SER A O 1
ATOM 1669 N N . ARG A 1 209 ? -14.687 -22.220 55.436 1.00 59.41 209 ARG A N 1
ATOM 1670 C CA . ARG A 1 209 ? -13.553 -22.427 56.356 1.00 59.41 209 ARG A CA 1
ATOM 1671 C C . ARG A 1 209 ? -13.775 -21.789 57.725 1.00 59.41 209 ARG A C 1
ATOM 1673 O O . ARG A 1 209 ? -13.431 -22.398 58.728 1.00 59.41 209 ARG A O 1
ATOM 1680 N N . ALA A 1 210 ? -14.378 -20.602 57.785 1.00 58.09 210 ALA A N 1
ATOM 1681 C CA . ALA A 1 210 ? -14.724 -19.948 59.048 1.00 58.09 210 ALA A CA 1
ATOM 1682 C C . ALA A 1 210 ? -15.880 -20.651 59.788 1.00 58.09 210 ALA A C 1
ATOM 1684 O O . ALA A 1 210 ? -15.994 -20.529 61.010 1.00 58.09 210 ALA A O 1
ATOM 1685 N N . ALA A 1 211 ? -16.741 -21.377 59.067 1.00 58.78 211 ALA A N 1
ATOM 1686 C CA . ALA A 1 211 ? -17.746 -22.255 59.660 1.00 58.78 211 ALA A CA 1
ATOM 1687 C C . ALA A 1 211 ? -17.112 -23.530 60.246 1.00 58.78 211 ALA A C 1
ATOM 1689 O O . ALA A 1 211 ? -17.459 -23.905 61.363 1.00 58.78 211 ALA A O 1
ATOM 1690 N N . GLU A 1 212 ? -16.137 -24.134 59.556 1.00 58.09 212 GLU A N 1
ATOM 1691 C CA . GLU A 1 212 ? -15.364 -25.278 60.072 1.00 58.09 212 GLU A CA 1
ATOM 1692 C C . GLU A 1 212 ? -14.497 -24.895 61.291 1.00 58.09 212 GLU A C 1
ATOM 1694 O O . GLU A 1 212 ? -14.453 -25.639 62.268 1.00 58.09 212 GLU A O 1
ATOM 1699 N N . GLU A 1 213 ? -13.895 -23.698 61.313 1.00 54.56 213 GLU A N 1
ATOM 1700 C CA . GLU A 1 213 ? -13.090 -23.209 62.451 1.00 54.56 213 GLU A CA 1
ATOM 1701 C C . GLU A 1 213 ? -13.932 -22.840 63.694 1.00 54.56 213 GLU A C 1
ATOM 1703 O O . GLU A 1 213 ? -13.408 -22.802 64.807 1.00 54.56 213 GLU A O 1
ATOM 1708 N N . ASN A 1 214 ? -15.240 -22.589 63.540 1.00 52.41 214 ASN A N 1
ATOM 1709 C CA . ASN A 1 214 ? -16.149 -22.310 64.662 1.00 52.41 214 ASN A CA 1
ATOM 1710 C C . ASN A 1 214 ? -16.855 -23.561 65.218 1.00 52.41 214 ASN A C 1
ATOM 1712 O O . ASN A 1 214 ? -17.396 -23.492 66.323 1.00 52.41 214 ASN A O 1
ATOM 1716 N N . GLU A 1 215 ? -16.841 -24.697 64.510 1.00 52.62 215 GLU A N 1
ATOM 1717 C CA . GLU A 1 215 ? -17.293 -25.989 65.057 1.00 52.62 215 GLU A CA 1
ATOM 1718 C C . GLU A 1 215 ? -16.187 -26.738 65.826 1.00 52.62 215 GLU A C 1
ATOM 1720 O O . GLU A 1 215 ? -16.490 -27.642 66.605 1.00 52.62 215 GLU A O 1
ATOM 1725 N N . GLU A 1 216 ? -14.921 -26.320 65.719 1.00 50.41 216 GLU A N 1
ATOM 1726 C CA . GLU A 1 216 ? -13.785 -26.924 66.431 1.00 50.41 216 GLU A CA 1
ATOM 1727 C C . GLU A 1 216 ? -13.393 -26.126 67.695 1.00 50.41 216 GLU A C 1
ATOM 1729 O O . GLU A 1 216 ? -12.252 -25.718 67.898 1.00 50.41 216 GLU A O 1
ATOM 1734 N N . THR A 1 217 ? -14.358 -25.897 68.592 1.00 44.72 217 THR A N 1
ATOM 1735 C CA . THR A 1 217 ? -14.084 -25.483 69.985 1.00 44.72 217 THR A CA 1
ATOM 1736 C C . THR A 1 217 ? -14.818 -26.351 71.006 1.00 44.72 217 THR A C 1
ATOM 1738 O O . THR A 1 217 ? -15.384 -25.841 71.964 1.00 44.72 217 THR A O 1
ATOM 1741 N N . ASP A 1 218 ? -14.781 -27.676 70.845 1.00 42.22 218 ASP A N 1
ATOM 1742 C CA . ASP A 1 218 ? -14.925 -28.595 71.985 1.00 42.22 218 ASP A CA 1
ATOM 1743 C C . ASP A 1 218 ? -14.331 -29.983 71.675 1.00 42.22 218 ASP A C 1
ATOM 1745 O O . ASP A 1 218 ? -15.051 -30.913 71.328 1.00 42.22 218 ASP A O 1
ATOM 1749 N N . ALA A 1 219 ? -13.002 -30.120 71.746 1.00 38.25 219 ALA A N 1
ATOM 1750 C CA . ALA A 1 219 ? -12.316 -31.334 72.214 1.00 38.25 219 ALA A CA 1
ATOM 1751 C C . ALA A 1 219 ? -10.788 -31.180 72.137 1.00 38.25 219 ALA A C 1
ATOM 1753 O O . ALA A 1 219 ? -10.206 -30.818 71.122 1.00 38.25 219 ALA A O 1
ATOM 1754 N N . THR A 1 220 ? -10.142 -31.494 73.252 1.00 39.81 220 THR A N 1
ATOM 1755 C CA . THR A 1 220 ? -8.696 -31.515 73.487 1.00 39.81 220 THR A CA 1
ATOM 1756 C C . THR A 1 220 ? -7.951 -32.663 72.795 1.00 39.81 220 THR A C 1
ATOM 1758 O O . THR A 1 220 ? -8.447 -33.786 72.759 1.00 39.81 220 THR A O 1
ATOM 1761 N N . ASP A 1 221 ? -6.693 -32.369 72.442 1.00 38.09 221 ASP A N 1
ATOM 1762 C CA . ASP A 1 221 ? -5.509 -33.244 72.354 1.00 38.09 221 ASP A CA 1
ATOM 1763 C C . ASP A 1 221 ? -5.535 -34.472 71.425 1.00 38.09 221 ASP A C 1
ATOM 1765 O O . ASP A 1 221 ? -6.041 -35.537 71.767 1.00 38.09 221 ASP A O 1
ATOM 1769 N N . THR A 1 222 ? -4.755 -34.419 70.338 1.00 36.62 222 THR A N 1
ATOM 1770 C CA . THR A 1 222 ? -3.467 -35.146 70.252 1.00 36.62 222 THR A CA 1
ATOM 1771 C C . THR A 1 222 ? -2.702 -34.791 68.975 1.00 36.62 222 THR A C 1
ATOM 1773 O O . THR A 1 222 ? -3.220 -34.831 67.864 1.00 36.62 222 THR A O 1
ATOM 1776 N N . ALA A 1 223 ? -1.424 -34.461 69.145 1.00 40.94 223 ALA A N 1
ATOM 1777 C CA . ALA A 1 223 ? -0.471 -34.294 68.062 1.00 40.94 223 ALA A CA 1
ATOM 1778 C C . ALA A 1 223 ? -0.019 -35.660 67.525 1.00 40.94 223 ALA A C 1
ATOM 1780 O O . ALA A 1 223 ? 0.501 -36.453 68.302 1.00 40.94 223 ALA A O 1
ATOM 1781 N N . GLU A 1 224 ? -0.100 -35.888 66.209 1.00 35.28 224 GLU A N 1
ATOM 1782 C CA . GLU A 1 224 ? 0.965 -36.564 65.458 1.00 35.28 224 GLU A CA 1
ATOM 1783 C C . GLU A 1 224 ? 0.817 -36.430 63.932 1.00 35.28 224 GLU A C 1
ATOM 1785 O O . GLU A 1 224 ? -0.264 -36.422 63.353 1.00 35.28 224 GLU A O 1
ATOM 1790 N N . LYS A 1 225 ? 1.984 -36.302 63.300 1.00 38.25 225 LYS A N 1
ATOM 1791 C CA . LYS A 1 225 ? 2.283 -36.131 61.874 1.00 38.25 225 LYS A CA 1
ATOM 1792 C C . LYS A 1 225 ? 1.440 -36.981 60.910 1.00 38.25 225 LYS A C 1
ATOM 1794 O O . LYS A 1 225 ? 1.470 -38.207 60.989 1.00 38.25 225 LYS A O 1
ATOM 1799 N N . LYS A 1 226 ? 1.004 -36.353 59.811 1.00 33.16 226 LYS A N 1
ATOM 1800 C CA . LYS A 1 226 ? 1.243 -36.894 58.461 1.00 33.16 226 LYS A CA 1
ATOM 1801 C C . LYS A 1 226 ? 1.234 -35.801 57.393 1.00 33.16 226 LYS A C 1
ATOM 1803 O O . LYS A 1 226 ? 0.240 -35.127 57.167 1.00 33.16 226 LYS A O 1
ATOM 1808 N N . ALA A 1 227 ? 2.401 -35.644 56.779 1.00 34.84 227 ALA A N 1
ATOM 1809 C CA . ALA A 1 227 ? 2.593 -34.983 55.503 1.00 34.84 227 ALA A CA 1
ATOM 1810 C C . ALA A 1 227 ? 2.028 -35.852 54.363 1.00 34.84 227 ALA A C 1
ATOM 1812 O O . ALA A 1 227 ? 1.812 -37.048 54.553 1.00 34.84 227 ALA A O 1
ATOM 1813 N N . GLU A 1 228 ? 1.914 -35.225 53.189 1.00 37.41 228 GLU A N 1
ATOM 1814 C CA . GLU A 1 228 ? 1.630 -35.803 51.865 1.00 37.41 228 GLU A CA 1
ATOM 1815 C C . GLU A 1 228 ? 0.149 -35.984 51.513 1.00 37.41 228 GLU A C 1
ATOM 1817 O O . GLU A 1 228 ? -0.463 -37.022 51.736 1.00 37.41 228 GLU A O 1
ATOM 1822 N N . THR A 1 229 ? -0.418 -34.957 50.877 1.00 30.19 229 THR A N 1
ATOM 1823 C CA . THR A 1 229 ? -0.916 -35.021 49.486 1.00 30.19 229 THR A CA 1
ATOM 1824 C C . THR A 1 229 ? -1.394 -33.627 49.080 1.00 30.19 229 THR A C 1
ATOM 1826 O O . THR A 1 229 ? -2.573 -33.297 49.131 1.00 30.19 229 THR A O 1
ATOM 1829 N N . ALA A 1 230 ? -0.447 -32.772 48.682 1.00 33.31 230 ALA A N 1
ATOM 1830 C CA . ALA A 1 230 ? -0.770 -31.629 47.840 1.00 33.31 230 ALA A CA 1
ATOM 1831 C C . ALA A 1 230 ? -1.107 -32.197 46.456 1.00 33.31 230 ALA A C 1
ATOM 1833 O O . ALA A 1 230 ? -0.217 -32.463 45.650 1.00 33.31 230 ALA A O 1
ATOM 1834 N N . GLY A 1 231 ? -2.388 -32.494 46.236 1.00 30.17 231 GLY A N 1
ATOM 1835 C CA . GLY A 1 231 ? -2.910 -32.709 44.898 1.00 30.17 231 GLY A CA 1
ATOM 1836 C C . GLY A 1 231 ? -2.762 -31.400 44.138 1.00 30.17 231 GLY A C 1
ATOM 1837 O O . GLY A 1 231 ? -3.500 -30.452 44.388 1.00 30.17 231 GLY A O 1
ATOM 1838 N N . GLU A 1 232 ? -1.767 -31.333 43.258 1.00 33.38 232 GLU A N 1
ATOM 1839 C CA . GLU A 1 232 ? -1.750 -30.368 42.169 1.00 33.38 232 GLU A CA 1
ATOM 1840 C C . GLU A 1 232 ? -3.032 -30.573 41.360 1.00 33.38 232 GLU A C 1
ATOM 1842 O O . GLU A 1 232 ? -3.145 -31.495 40.550 1.00 33.38 232 GLU A O 1
ATOM 1847 N N . GLU A 1 233 ? -4.022 -29.716 41.595 1.00 34.91 233 GLU A N 1
ATOM 1848 C CA . GLU A 1 233 ? -5.098 -29.483 40.645 1.00 34.91 233 GLU A CA 1
ATOM 1849 C C . GLU A 1 233 ? -4.472 -28.861 39.395 1.00 34.91 233 GLU A C 1
ATOM 1851 O O . GLU A 1 233 ? -4.305 -27.648 39.261 1.00 34.91 233 GLU A O 1
ATOM 1856 N N . ILE A 1 234 ? -4.066 -29.734 38.477 1.00 32.88 234 ILE A N 1
ATOM 1857 C CA . ILE A 1 234 ? -3.809 -29.391 37.086 1.00 32.88 234 ILE A CA 1
ATOM 1858 C C . ILE A 1 234 ? -5.119 -28.782 36.569 1.00 32.88 234 ILE A C 1
ATOM 1860 O O . ILE A 1 234 ? -6.129 -29.490 36.547 1.00 32.88 234 ILE A O 1
ATOM 1864 N N . PRO A 1 235 ? -5.161 -27.503 36.153 1.00 34.50 235 PRO A N 1
ATOM 1865 C CA . PRO A 1 235 ? -6.350 -26.996 35.504 1.00 34.50 235 PRO A CA 1
ATOM 1866 C C . PRO A 1 235 ? -6.460 -27.747 34.180 1.00 34.50 235 PRO A C 1
ATOM 1868 O O . PRO A 1 235 ? -5.623 -27.570 33.291 1.00 34.50 235 PRO A O 1
ATOM 1871 N N . GLU A 1 236 ? -7.466 -28.615 34.074 1.00 33.75 236 GLU A N 1
ATOM 1872 C CA . GLU A 1 236 ? -7.887 -29.210 32.815 1.00 33.75 236 GLU A CA 1
ATOM 1873 C C . GLU A 1 236 ? -8.015 -28.079 31.792 1.00 33.75 236 GLU A C 1
ATOM 1875 O O . GLU A 1 236 ? -8.912 -27.233 31.851 1.00 33.75 236 GLU A O 1
ATOM 1880 N N . GLN A 1 237 ? -7.058 -28.030 30.865 1.00 32.16 237 GLN A N 1
ATOM 1881 C CA . GLN A 1 237 ? -7.159 -27.225 29.667 1.00 32.16 237 GLN A CA 1
ATOM 1882 C C . GLN A 1 237 ? -8.287 -27.834 28.843 1.00 32.16 237 GLN A C 1
ATOM 1884 O O . GLN A 1 237 ? -8.072 -28.693 27.993 1.00 32.16 237 GLN A O 1
ATOM 1889 N N . SER A 1 238 ? -9.515 -27.395 29.109 1.00 33.31 238 SER A N 1
ATOM 1890 C CA . SER A 1 238 ? -10.586 -27.529 28.141 1.00 33.31 238 SER A CA 1
ATOM 1891 C C . SER A 1 238 ? -10.096 -26.830 26.875 1.00 33.31 238 SER A C 1
ATOM 1893 O O . SER A 1 238 ? -9.942 -25.603 26.869 1.00 33.31 238 SER A O 1
ATOM 1895 N N . GLU A 1 239 ? -9.839 -27.601 25.821 1.00 33.56 239 GLU A N 1
ATOM 1896 C CA . GLU A 1 239 ? -9.684 -27.136 24.443 1.00 33.56 239 GLU A CA 1
ATOM 1897 C C . GLU A 1 239 ? -11.009 -26.515 23.957 1.00 33.56 239 GLU A C 1
ATOM 1899 O O . GLU A 1 239 ? -11.655 -26.966 23.015 1.00 33.56 239 GLU A O 1
ATOM 1904 N N . GLY A 1 240 ? -11.467 -25.464 24.632 1.00 33.03 240 GLY A N 1
ATOM 1905 C CA . GLY A 1 240 ? -12.423 -24.535 24.073 1.00 33.03 240 GLY A CA 1
ATOM 1906 C C . GLY A 1 240 ? -11.672 -23.758 23.011 1.00 33.03 240 GLY A C 1
ATOM 1907 O O . GLY A 1 240 ? -10.678 -23.105 23.329 1.00 33.03 240 GLY A O 1
ATOM 1908 N N . GLN A 1 241 ? -12.125 -23.864 21.761 1.00 38.97 241 GLN A N 1
ATOM 1909 C CA . GLN A 1 241 ? -11.710 -23.005 20.655 1.00 38.97 241 GLN A CA 1
ATOM 1910 C C . GLN A 1 241 ? -11.506 -21.589 21.195 1.00 38.97 241 GLN A C 1
ATOM 1912 O O . GLN A 1 241 ? -12.468 -20.929 21.588 1.00 38.97 241 GLN A O 1
ATOM 1917 N N . LYS A 1 242 ? -10.245 -21.164 21.312 1.00 44.53 242 LYS A N 1
ATOM 1918 C CA . LYS A 1 242 ? -9.902 -19.834 21.800 1.00 44.53 242 LYS A CA 1
ATOM 1919 C C . LYS A 1 242 ? -10.482 -18.885 20.759 1.00 44.53 242 LYS A C 1
ATOM 1921 O O . LYS A 1 242 ? -9.929 -18.802 19.667 1.00 44.53 242 LYS A O 1
ATOM 1926 N N . GLU A 1 243 ? -11.650 -18.299 21.038 1.00 57.25 243 GLU A N 1
ATOM 1927 C CA . GLU A 1 243 ? -12.286 -17.337 20.136 1.00 57.25 243 GLU A CA 1
ATOM 1928 C C . GLU A 1 243 ? -11.224 -16.292 19.792 1.00 57.25 243 GLU A C 1
ATOM 1930 O O . GLU A 1 243 ? -10.734 -15.581 20.672 1.00 57.25 243 GLU A O 1
ATOM 1935 N N . GLU A 1 244 ? -10.793 -16.277 18.530 1.00 66.00 244 GLU A N 1
ATOM 1936 C CA . GLU A 1 244 ? -9.790 -15.332 18.061 1.00 66.00 244 GLU A CA 1
ATOM 1937 C C . GLU A 1 244 ? -10.316 -13.913 18.287 1.00 66.00 244 GLU A C 1
ATOM 1939 O O . GLU A 1 244 ? -11.441 -13.585 17.898 1.00 66.00 244 GLU A O 1
ATOM 1944 N N . ASN A 1 245 ? -9.496 -13.078 18.925 1.00 84.88 245 ASN A N 1
ATOM 1945 C CA . ASN A 1 245 ? -9.816 -11.683 19.199 1.00 84.88 245 ASN A CA 1
ATOM 1946 C C . ASN A 1 245 ? -10.171 -10.967 17.882 1.00 84.88 245 ASN A C 1
ATOM 1948 O O . ASN A 1 245 ? -9.438 -11.065 16.893 1.00 84.88 245 ASN A O 1
ATOM 1952 N N . LEU A 1 246 ? -11.300 -10.250 17.856 1.00 88.38 246 LEU A N 1
ATOM 1953 C CA . LEU A 1 246 ? -11.787 -9.571 16.654 1.00 88.38 246 LEU A CA 1
ATOM 1954 C C . LEU A 1 246 ? -10.777 -8.544 16.134 1.00 88.38 246 LEU A C 1
ATOM 1956 O O . LEU A 1 246 ? -10.650 -8.379 14.921 1.00 88.38 246 LEU A O 1
ATOM 1960 N N . GLU A 1 247 ? -10.038 -7.885 17.029 1.00 90.88 247 GLU A N 1
ATOM 1961 C CA . GLU A 1 247 ? -8.966 -6.970 16.637 1.00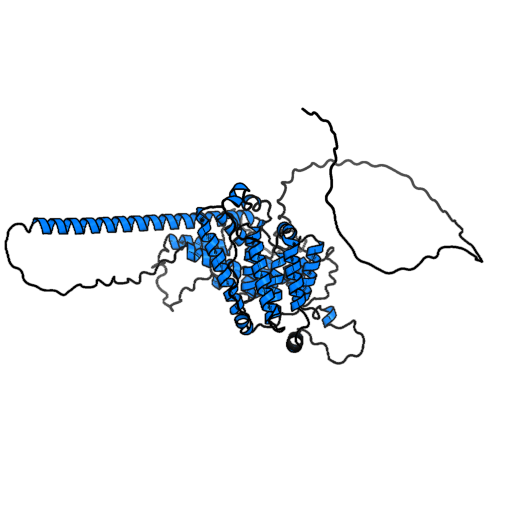 90.88 247 GLU A CA 1
ATOM 1962 C C . GLU A 1 247 ? -7.853 -7.683 15.880 1.00 90.88 247 GLU A C 1
ATOM 1964 O O . GLU A 1 247 ? -7.392 -7.170 14.867 1.00 90.88 247 GLU A O 1
ATOM 1969 N N . ASP A 1 248 ? -7.448 -8.867 16.338 1.00 92.06 248 ASP A N 1
ATOM 1970 C CA . ASP A 1 248 ? -6.366 -9.639 15.723 1.00 92.06 248 ASP A CA 1
ATOM 1971 C C . ASP A 1 248 ? -6.782 -10.072 14.317 1.00 92.06 248 ASP A C 1
ATOM 1973 O O . ASP A 1 248 ? -6.054 -9.844 13.352 1.00 92.06 248 ASP A O 1
ATOM 1977 N N . ARG A 1 249 ? -8.012 -10.585 14.181 1.00 93.12 249 ARG A N 1
ATOM 1978 C CA . ARG A 1 249 ? -8.590 -10.939 12.878 1.00 93.12 249 ARG A CA 1
ATOM 1979 C C . ARG A 1 249 ? -8.655 -9.725 11.951 1.00 93.12 249 ARG A C 1
ATOM 1981 O O . ARG A 1 249 ? -8.357 -9.843 10.765 1.00 93.12 249 ARG A O 1
ATOM 1988 N N . LEU A 1 250 ? -9.043 -8.558 12.469 1.00 94.12 250 LEU A N 1
ATOM 1989 C CA . LEU A 1 250 ? -9.155 -7.327 11.686 1.00 94.12 250 LEU A CA 1
ATOM 1990 C C . LEU A 1 250 ? -7.789 -6.803 11.229 1.00 94.12 250 LEU A C 1
ATOM 1992 O O . LEU A 1 250 ? -7.673 -6.349 10.091 1.00 94.12 250 LEU A O 1
ATOM 1996 N N . VAL A 1 251 ? -6.779 -6.873 12.098 1.00 96.25 251 VAL A N 1
ATOM 1997 C CA . VAL A 1 251 ? -5.392 -6.524 11.771 1.00 96.25 251 VAL A CA 1
ATOM 1998 C C . VAL A 1 251 ? -4.903 -7.416 10.631 1.00 96.25 251 VAL A C 1
ATOM 2000 O O . VAL A 1 251 ? -4.487 -6.883 9.605 1.00 96.25 251 VAL A O 1
ATOM 2003 N N . GLU A 1 252 ? -5.033 -8.743 10.753 1.00 95.88 252 GLU A N 1
ATOM 2004 C CA . GLU A 1 252 ? -4.637 -9.673 9.684 1.00 95.88 252 GLU A CA 1
ATOM 2005 C C . GLU A 1 252 ? -5.398 -9.401 8.383 1.00 95.88 252 GLU A C 1
ATOM 2007 O O . GLU A 1 252 ? -4.784 -9.258 7.331 1.00 95.88 252 GLU A O 1
ATOM 2012 N N . LEU A 1 253 ? -6.724 -9.235 8.448 1.00 95.38 253 LEU A N 1
ATOM 2013 C CA . LEU A 1 253 ? -7.541 -8.962 7.266 1.00 95.38 253 LEU A CA 1
ATOM 2014 C C . LEU A 1 253 ? -7.110 -7.682 6.548 1.00 95.38 253 LEU A C 1
ATOM 2016 O O . LEU A 1 253 ? -7.075 -7.661 5.319 1.00 95.38 253 LEU A O 1
ATOM 2020 N N . LEU A 1 254 ? -6.824 -6.607 7.283 1.00 96.75 254 LEU A N 1
ATOM 2021 C CA . LEU A 1 254 ? -6.418 -5.344 6.675 1.00 96.75 254 LEU A CA 1
ATOM 2022 C C . LEU A 1 254 ? -5.051 -5.483 6.000 1.00 96.75 254 LEU A C 1
ATOM 2024 O O . LEU A 1 254 ? -4.891 -5.007 4.878 1.00 96.75 254 LEU A O 1
ATOM 2028 N N . VAL A 1 255 ? -4.101 -6.173 6.638 1.00 96.81 255 VAL A N 1
ATOM 2029 C CA . VAL A 1 255 ? -2.768 -6.444 6.073 1.00 96.81 255 VAL A CA 1
ATOM 2030 C C . VAL A 1 255 ? -2.857 -7.359 4.845 1.00 96.81 255 VAL A C 1
ATOM 2032 O O . VAL A 1 255 ? -2.204 -7.096 3.830 1.00 96.81 255 VAL A O 1
ATOM 2035 N N . ASP A 1 256 ? -3.716 -8.378 4.877 1.00 94.94 256 ASP A N 1
ATOM 2036 C CA . ASP A 1 256 ? -4.015 -9.228 3.720 1.00 94.94 256 ASP A CA 1
ATOM 2037 C C . ASP A 1 256 ? -4.604 -8.404 2.574 1.00 94.94 256 ASP A C 1
ATOM 2039 O O . ASP A 1 256 ? -4.142 -8.482 1.437 1.00 94.94 256 ASP A O 1
ATOM 2043 N N . CYS A 1 257 ? -5.580 -7.543 2.866 1.00 94.56 257 CYS A N 1
ATOM 2044 C CA . CYS A 1 257 ? -6.173 -6.672 1.860 1.00 94.56 257 CYS A CA 1
ATOM 2045 C C . CYS A 1 257 ? -5.141 -5.687 1.282 1.00 94.56 257 CYS A C 1
ATOM 2047 O O . CYS A 1 257 ? -5.091 -5.503 0.067 1.00 94.56 257 CYS A O 1
ATOM 2049 N N . ALA A 1 258 ? -4.293 -5.085 2.119 1.00 95.44 258 ALA A N 1
ATOM 2050 C CA . ALA A 1 258 ? -3.258 -4.149 1.685 1.00 95.44 258 ALA A CA 1
ATOM 2051 C C . ALA A 1 258 ? -2.180 -4.814 0.813 1.00 95.44 258 ALA A C 1
ATOM 2053 O O . ALA A 1 258 ? -1.655 -4.169 -0.089 1.00 95.44 258 ALA A O 1
ATOM 2054 N N . SER A 1 259 ? -1.880 -6.095 1.043 1.00 94.56 259 SER A N 1
ATOM 2055 C CA . SER A 1 259 ? -0.893 -6.857 0.264 1.00 94.56 259 SER A CA 1
ATOM 2056 C C . SER A 1 259 ? -1.464 -7.551 -0.977 1.00 94.56 259 SER A C 1
ATOM 2058 O O . SER A 1 259 ? -0.690 -7.961 -1.833 1.00 94.56 259 SER A O 1
ATOM 2060 N N . GLN A 1 260 ? -2.792 -7.679 -1.105 1.00 90.62 260 GLN A N 1
ATOM 2061 C CA . GLN A 1 260 ? -3.417 -8.483 -2.170 1.00 90.62 260 GLN A CA 1
ATOM 2062 C C . GLN A 1 260 ? -4.404 -7.705 -3.055 1.00 90.62 260 GLN A C 1
ATOM 2064 O O . GLN A 1 260 ? -4.760 -8.192 -4.129 1.00 90.62 260 GLN A O 1
ATOM 2069 N N . LEU A 1 261 ? -4.852 -6.508 -2.648 1.00 90.88 261 LEU A N 1
ATOM 2070 C CA . LEU A 1 261 ? -5.828 -5.690 -3.383 1.00 90.88 261 LEU A CA 1
ATOM 2071 C C . LEU A 1 261 ? -5.194 -4.362 -3.846 1.00 90.88 261 LEU A C 1
ATOM 2073 O O . LEU A 1 261 ? -5.376 -3.325 -3.200 1.00 90.88 261 LEU A O 1
ATOM 2077 N N . PRO A 1 262 ? -4.475 -4.354 -4.987 1.00 87.44 262 PRO A N 1
ATOM 2078 C CA . PRO A 1 262 ? -3.598 -3.249 -5.391 1.00 87.44 262 PRO A CA 1
ATOM 2079 C C . PRO A 1 262 ? -4.305 -1.897 -5.546 1.00 87.44 262 PRO A C 1
ATOM 2081 O O . PRO A 1 262 ? -3.780 -0.868 -5.126 1.00 87.44 262 PRO A O 1
ATOM 2084 N N . LEU A 1 263 ? -5.525 -1.887 -6.092 1.00 89.88 263 LEU A N 1
ATOM 2085 C CA . LEU A 1 263 ? -6.296 -0.653 -6.302 1.00 89.88 263 LEU A CA 1
ATOM 2086 C C . LEU A 1 263 ? -6.882 -0.073 -5.006 1.00 89.88 263 LEU A C 1
ATOM 2088 O O . LEU A 1 263 ? -7.325 1.074 -4.985 1.00 89.88 263 LEU A O 1
ATOM 2092 N N . LYS A 1 264 ? -6.905 -0.860 -3.923 1.00 91.94 264 LYS A N 1
ATOM 2093 C CA . LYS A 1 264 ? -7.573 -0.511 -2.661 1.00 91.94 264 LYS A CA 1
ATOM 2094 C C . LYS A 1 264 ? -6.590 -0.097 -1.561 1.00 91.94 264 LYS A C 1
ATOM 2096 O O . LYS A 1 264 ? -7.022 0.346 -0.502 1.00 91.94 264 LYS A O 1
ATOM 2101 N N . VAL A 1 265 ? -5.279 -0.131 -1.819 1.00 93.06 265 VAL A N 1
ATOM 2102 C CA . VAL A 1 265 ? -4.228 0.244 -0.849 1.00 93.06 265 VAL A CA 1
ATOM 2103 C C . VAL A 1 265 ? -4.466 1.634 -0.239 1.00 93.06 265 VAL A C 1
ATOM 2105 O O . VAL A 1 265 ? -4.462 1.785 0.983 1.00 93.06 265 VAL A O 1
ATOM 2108 N N . GLY A 1 266 ? -4.760 2.643 -1.069 1.00 93.38 266 GLY A N 1
ATOM 2109 C CA . GLY A 1 266 ? -5.044 4.003 -0.593 1.00 93.38 266 GLY A CA 1
ATOM 2110 C C . GLY A 1 266 ? -6.362 4.137 0.185 1.00 93.38 266 GLY A C 1
ATOM 2111 O O . GLY A 1 266 ? -6.510 5.048 0.996 1.00 93.38 266 GLY A O 1
ATOM 2112 N N . ILE A 1 267 ? -7.326 3.234 -0.032 1.00 95.25 267 ILE A N 1
ATOM 2113 C CA . ILE A 1 267 ? -8.581 3.183 0.735 1.00 95.25 267 ILE A CA 1
ATOM 2114 C C . ILE A 1 267 ? -8.263 2.727 2.159 1.00 95.25 267 ILE A C 1
ATOM 2116 O O . ILE A 1 267 ? -8.655 3.385 3.125 1.00 95.25 267 ILE A O 1
ATOM 2120 N N . TYR A 1 268 ? -7.512 1.630 2.292 1.00 96.94 268 TYR A N 1
ATOM 2121 C CA . TYR A 1 268 ? -7.141 1.084 3.595 1.00 96.94 268 TYR A CA 1
ATOM 2122 C C . TYR A 1 268 ? -6.278 2.060 4.394 1.00 96.94 268 TYR A C 1
ATOM 2124 O O . TYR A 1 268 ? -6.501 2.206 5.594 1.00 96.94 268 TYR A O 1
ATOM 2132 N N . SER A 1 269 ? -5.370 2.803 3.750 1.00 97.00 269 SER A N 1
ATOM 2133 C CA . SER A 1 269 ? -4.560 3.804 4.458 1.00 97.00 269 SER A CA 1
ATOM 2134 C C . SER A 1 269 ? -5.426 4.915 5.060 1.00 97.00 269 SER A C 1
ATOM 2136 O O . SER A 1 269 ? -5.210 5.314 6.203 1.00 97.00 269 SER A O 1
ATOM 2138 N N . CYS A 1 270 ? -6.459 5.362 4.336 1.00 97.31 270 CYS A N 1
ATOM 2139 C CA . CYS A 1 270 ? -7.397 6.367 4.830 1.00 97.31 270 CYS A CA 1
ATOM 2140 C C . CYS A 1 270 ? -8.239 5.836 5.997 1.00 97.31 270 CYS A C 1
ATOM 2142 O O . CYS A 1 270 ? -8.470 6.565 6.959 1.00 97.31 270 CYS A O 1
ATOM 2144 N N . VAL A 1 271 ? -8.676 4.571 5.949 1.00 97.56 271 VAL A N 1
ATOM 2145 C CA . VAL A 1 271 ? -9.386 3.933 7.074 1.00 97.56 271 VAL A CA 1
ATOM 2146 C C . VAL A 1 271 ? -8.511 3.936 8.330 1.00 97.56 271 VAL A C 1
ATOM 2148 O O . VAL A 1 271 ? -8.966 4.386 9.384 1.00 97.56 271 VAL A O 1
ATOM 2151 N N . VAL A 1 272 ? -7.247 3.518 8.210 1.00 97.69 272 VAL A N 1
ATOM 2152 C CA . VAL A 1 272 ? -6.295 3.526 9.333 1.00 97.69 272 VAL A CA 1
ATOM 2153 C C . VAL A 1 272 ? -6.023 4.954 9.816 1.00 97.69 272 VAL A C 1
ATOM 2155 O O . VAL A 1 272 ? -6.034 5.193 11.020 1.00 97.69 272 VAL A O 1
ATOM 2158 N N . GLY A 1 273 ? -5.876 5.930 8.916 1.00 96.88 273 GLY A N 1
ATOM 2159 C CA . GLY A 1 273 ? -5.718 7.344 9.280 1.00 96.88 273 GLY A CA 1
ATOM 2160 C C . GLY A 1 273 ? -6.900 7.903 10.077 1.00 96.88 273 GLY A C 1
ATOM 2161 O O . GLY A 1 273 ? -6.713 8.567 11.100 1.00 96.88 273 GLY A O 1
ATOM 2162 N N . LEU A 1 274 ? -8.134 7.566 9.685 1.00 96.69 274 LEU A N 1
ATOM 2163 C CA . LEU A 1 274 ? -9.340 7.948 10.428 1.00 96.69 274 LEU A CA 1
ATOM 2164 C C . LEU A 1 274 ? -9.402 7.296 11.818 1.00 96.69 274 LEU A C 1
ATOM 2166 O O . LEU A 1 274 ? -9.910 7.912 12.761 1.00 96.69 274 LEU A O 1
ATOM 2170 N N . TRP A 1 275 ? -8.901 6.068 11.966 1.00 96.00 275 TRP A N 1
ATOM 2171 C CA . TRP A 1 275 ? -8.787 5.408 13.269 1.00 96.00 275 TRP A CA 1
ATOM 2172 C C . TRP A 1 275 ? -7.680 6.005 14.131 1.00 96.00 275 TRP A C 1
ATOM 2174 O O . TRP A 1 275 ? -7.899 6.211 15.323 1.00 96.00 275 TRP A O 1
ATOM 2184 N N . PHE A 1 276 ? -6.532 6.349 13.550 1.00 95.19 276 PHE A N 1
ATOM 2185 C CA . PHE A 1 276 ? -5.368 6.847 14.283 1.00 95.19 276 PHE A CA 1
ATOM 2186 C C . PHE A 1 276 ? -5.646 8.165 15.023 1.00 95.19 276 PHE A C 1
ATOM 2188 O O . PHE A 1 276 ? -5.138 8.407 16.123 1.00 95.19 276 PHE A O 1
ATOM 2195 N N . LYS A 1 277 ? -6.553 8.993 14.487 1.00 91.69 277 LYS A N 1
ATOM 2196 C CA . LYS A 1 277 ? -7.040 10.205 15.170 1.00 91.69 277 LYS A CA 1
ATOM 2197 C C . LYS A 1 277 ? -7.771 9.917 16.481 1.00 91.69 277 LYS A C 1
ATOM 2199 O O . LYS A 1 277 ? -7.872 10.802 17.329 1.00 91.69 277 LYS A O 1
ATOM 2204 N N . LYS A 1 278 ? -8.280 8.702 16.668 1.00 91.44 278 LYS A N 1
ATOM 2205 C CA . LYS A 1 278 ? -9.063 8.309 17.838 1.00 91.44 278 LYS A CA 1
ATOM 2206 C C . LYS A 1 278 ? -8.146 7.616 18.828 1.00 91.44 278 LYS A C 1
ATOM 2208 O O . LYS A 1 278 ? -7.669 6.516 18.571 1.00 91.44 278 LYS A O 1
ATOM 2213 N N . SER A 1 279 ? -7.937 8.240 19.988 1.00 86.75 279 SER A N 1
ATOM 2214 C CA . SER A 1 279 ? -7.034 7.735 21.036 1.00 86.75 279 SER A CA 1
ATOM 2215 C C . SER A 1 279 ? -7.264 6.256 21.359 1.00 86.75 279 SER A C 1
ATOM 2217 O O . SER A 1 279 ? -6.309 5.491 21.456 1.00 86.75 279 SER A O 1
ATOM 2219 N N . ARG A 1 280 ? -8.532 5.831 21.422 1.00 90.25 280 ARG A N 1
ATOM 2220 C CA . ARG A 1 280 ? -8.920 4.442 21.692 1.00 90.25 280 ARG A CA 1
ATOM 2221 C C . ARG A 1 280 ? -8.472 3.433 20.629 1.00 90.25 280 ARG A C 1
ATOM 2223 O O . ARG A 1 280 ? -8.284 2.278 20.978 1.00 90.25 280 ARG A O 1
ATOM 2230 N N . LEU A 1 281 ? -8.289 3.819 19.366 1.00 93.50 281 LEU A N 1
ATOM 2231 C CA . LEU A 1 281 ? -7.916 2.894 18.282 1.00 93.50 281 LEU A CA 1
ATOM 2232 C C . LEU A 1 281 ? -6.427 2.940 17.920 1.00 93.50 281 LEU A C 1
ATOM 2234 O O . LEU A 1 281 ? -5.982 2.168 17.071 1.00 93.50 281 LEU A O 1
ATOM 2238 N N . ARG A 1 282 ? -5.637 3.806 18.563 1.00 91.75 282 ARG A N 1
ATOM 2239 C CA . ARG A 1 282 ? -4.208 3.956 18.256 1.00 91.75 282 ARG A CA 1
ATOM 2240 C C . ARG A 1 282 ? -3.424 2.665 18.414 1.00 91.75 282 ARG A C 1
ATOM 2242 O O . ARG A 1 282 ? -2.650 2.348 17.525 1.00 91.75 282 ARG A O 1
ATOM 2249 N N . SER A 1 283 ? -3.674 1.901 19.479 1.00 93.44 283 SER A N 1
ATOM 2250 C CA . SER A 1 283 ? -3.003 0.612 19.689 1.00 93.44 283 SER A CA 1
ATOM 2251 C C . SER A 1 283 ? -3.238 -0.357 18.528 1.00 93.44 283 SER A C 1
ATOM 2253 O O . SER A 1 283 ? -2.305 -1.012 18.083 1.00 93.44 283 SER A O 1
ATOM 2255 N N . VAL A 1 284 ? -4.456 -0.398 17.979 1.00 95.19 284 VAL A N 1
ATOM 2256 C CA . VAL A 1 284 ? -4.788 -1.222 16.804 1.00 95.19 284 VAL A CA 1
ATOM 2257 C C . VAL A 1 284 ? -4.039 -0.723 15.570 1.00 95.19 284 VAL A C 1
ATOM 2259 O O . VAL A 1 284 ? -3.488 -1.521 14.823 1.00 95.19 284 VAL A O 1
ATOM 2262 N N . CYS A 1 285 ? -3.960 0.595 15.374 1.00 96.88 285 CYS A N 1
ATOM 2263 C CA . CYS A 1 285 ? -3.226 1.188 14.254 1.00 96.88 285 CYS A CA 1
ATOM 2264 C C . CYS A 1 285 ? -1.721 0.896 14.331 1.00 96.88 285 CYS A C 1
ATOM 2266 O O . CYS A 1 285 ? -1.126 0.531 13.324 1.00 96.88 285 CYS A O 1
ATOM 2268 N N . THR A 1 286 ? -1.115 0.997 15.517 1.00 96.31 286 THR A N 1
ATOM 2269 C CA . THR A 1 286 ? 0.294 0.635 15.733 1.00 96.31 286 THR A CA 1
ATOM 2270 C C . THR A 1 286 ? 0.532 -0.841 15.422 1.00 96.31 286 THR A C 1
ATOM 2272 O O . THR A 1 286 ? 1.441 -1.158 14.661 1.00 96.31 286 THR A O 1
ATOM 2275 N N . ARG A 1 287 ? -0.354 -1.734 15.883 1.00 96.81 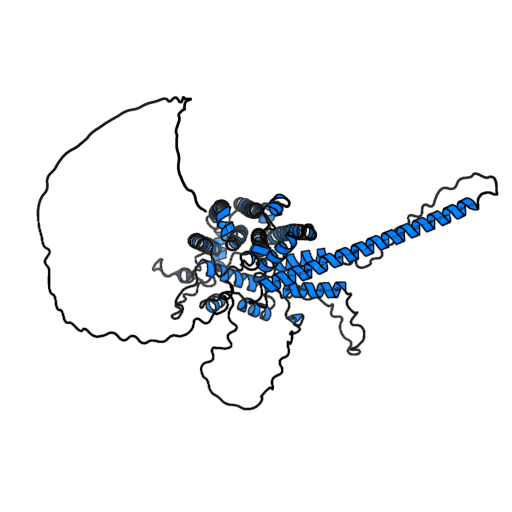287 ARG A N 1
ATOM 2276 C CA . ARG A 1 287 ? -0.297 -3.165 15.541 1.00 96.81 287 ARG A CA 1
ATOM 2277 C C . ARG A 1 287 ? -0.431 -3.425 14.040 1.00 96.81 287 ARG A C 1
ATOM 2279 O O . ARG A 1 287 ? 0.234 -4.314 13.526 1.00 96.81 287 ARG A O 1
ATOM 2286 N N . ILE A 1 288 ? -1.257 -2.655 13.324 1.00 98.19 288 ILE A N 1
ATOM 2287 C CA . ILE A 1 288 ? -1.357 -2.733 11.856 1.00 98.19 288 ILE A CA 1
ATOM 2288 C C . ILE A 1 288 ? -0.026 -2.359 11.204 1.00 98.19 288 ILE A C 1
ATOM 2290 O O . ILE A 1 288 ? 0.406 -3.062 10.293 1.00 98.19 288 ILE A O 1
ATOM 2294 N N . VAL A 1 289 ? 0.630 -1.287 11.660 1.00 98.38 289 VAL A N 1
ATOM 2295 C CA . VAL A 1 289 ? 1.940 -0.862 11.137 1.00 98.38 289 VAL A CA 1
ATOM 2296 C C . VAL A 1 289 ? 2.994 -1.943 11.388 1.00 98.38 289 VAL A C 1
ATOM 2298 O O . VAL A 1 289 ? 3.642 -2.385 10.442 1.00 98.38 289 VAL A O 1
ATOM 2301 N N . GLU A 1 290 ? 3.105 -2.432 12.624 1.00 97.88 290 GLU A N 1
ATOM 2302 C CA . GLU A 1 290 ? 4.043 -3.496 13.007 1.00 97.88 290 GLU A CA 1
ATOM 2303 C C . GLU A 1 290 ? 3.804 -4.780 12.208 1.00 97.88 290 GLU A C 1
ATOM 2305 O O . GLU A 1 290 ? 4.734 -5.355 11.643 1.00 97.88 290 GLU A O 1
ATOM 2310 N N . ARG A 1 291 ? 2.543 -5.216 12.104 1.00 98.06 291 ARG A N 1
ATOM 2311 C CA . ARG A 1 291 ? 2.187 -6.437 11.382 1.00 98.06 291 ARG A CA 1
ATOM 2312 C C . ARG A 1 291 ? 2.424 -6.310 9.879 1.00 98.06 291 ARG A C 1
ATOM 2314 O O . ARG A 1 291 ? 2.918 -7.251 9.261 1.00 98.06 291 ARG A O 1
ATOM 2321 N N . SER A 1 292 ? 2.123 -5.146 9.301 1.00 98.38 292 SER A N 1
ATOM 2322 C CA . SER A 1 292 ? 2.430 -4.844 7.898 1.00 98.38 292 SER A CA 1
ATOM 2323 C C . SER A 1 292 ? 3.934 -4.901 7.641 1.00 98.38 292 SER A C 1
ATOM 2325 O O . SER A 1 292 ? 4.351 -5.451 6.625 1.00 98.38 292 SER A O 1
ATOM 2327 N N . PHE A 1 293 ? 4.753 -4.381 8.563 1.00 98.56 293 PHE A N 1
ATOM 2328 C CA . PHE A 1 293 ? 6.213 -4.398 8.443 1.00 98.56 293 PHE A CA 1
ATOM 2329 C C . PHE A 1 293 ? 6.786 -5.815 8.541 1.00 98.56 293 PHE A C 1
ATOM 2331 O O . PHE A 1 293 ? 7.551 -6.230 7.675 1.00 98.56 293 PHE A O 1
ATOM 2338 N N . GLN A 1 294 ? 6.325 -6.612 9.509 1.00 97.94 294 GLN A N 1
ATOM 2339 C CA . GLN A 1 294 ? 6.684 -8.034 9.594 1.00 97.94 294 GLN A CA 1
ATOM 2340 C C . GLN A 1 294 ? 6.327 -8.787 8.307 1.00 97.94 294 GLN A C 1
ATOM 2342 O O . GLN A 1 294 ? 7.100 -9.613 7.819 1.00 97.94 294 GLN A O 1
ATOM 2347 N N . ARG A 1 295 ? 5.146 -8.505 7.737 1.00 97.88 295 ARG A N 1
ATOM 2348 C CA . ARG A 1 295 ? 4.704 -9.126 6.485 1.00 97.88 295 ARG A CA 1
ATOM 2349 C C . ARG A 1 295 ? 5.543 -8.671 5.293 1.00 97.88 295 ARG A C 1
ATOM 2351 O O . ARG A 1 295 ? 5.800 -9.484 4.411 1.00 97.88 295 ARG A O 1
ATOM 2358 N N . PHE A 1 296 ? 5.979 -7.415 5.283 1.00 98.50 296 PHE A N 1
ATOM 2359 C CA . PHE A 1 296 ? 6.847 -6.845 4.257 1.00 98.50 296 PHE A CA 1
ATOM 2360 C C . PHE A 1 296 ? 8.217 -7.528 4.241 1.00 98.50 296 PHE A C 1
ATOM 2362 O O . PHE A 1 296 ? 8.634 -8.021 3.194 1.00 98.50 296 PHE A O 1
ATOM 2369 N N . GLU A 1 297 ? 8.872 -7.654 5.397 1.00 97.62 297 GLU A N 1
ATOM 2370 C CA . GLU A 1 297 ? 10.159 -8.353 5.492 1.00 97.62 297 GLU A CA 1
ATOM 2371 C C . GLU A 1 297 ? 10.030 -9.833 5.123 1.00 97.62 297 GLU A C 1
ATOM 2373 O O . GLU A 1 297 ? 10.830 -10.348 4.342 1.00 97.62 297 GLU A O 1
ATOM 2378 N N . ALA A 1 298 ? 8.991 -10.511 5.621 1.00 97.19 298 ALA A N 1
ATOM 2379 C CA . ALA A 1 298 ? 8.722 -11.902 5.263 1.00 97.19 298 ALA A CA 1
ATOM 2380 C C . ALA A 1 298 ? 8.500 -12.068 3.751 1.00 97.19 298 ALA A C 1
ATOM 2382 O O . ALA A 1 298 ? 9.040 -12.992 3.146 1.00 97.19 298 ALA A O 1
ATOM 2383 N N . ALA A 1 299 ? 7.755 -11.156 3.119 1.00 96.88 299 ALA A N 1
ATOM 2384 C CA . ALA A 1 299 ? 7.525 -11.182 1.680 1.00 96.88 299 ALA A CA 1
ATOM 2385 C C . ALA A 1 299 ? 8.825 -10.989 0.883 1.00 96.88 299 ALA A C 1
ATOM 2387 O O . ALA A 1 299 ? 9.012 -11.675 -0.120 1.00 96.88 299 ALA A O 1
ATOM 2388 N N . ILE A 1 300 ? 9.746 -10.133 1.340 1.00 96.94 300 ILE A N 1
ATOM 2389 C CA . ILE A 1 300 ? 11.074 -10.000 0.722 1.00 96.94 300 ILE A CA 1
ATOM 2390 C C . ILE A 1 300 ? 11.866 -11.305 0.857 1.00 96.94 300 ILE A C 1
ATOM 2392 O O . ILE A 1 300 ? 12.327 -11.827 -0.156 1.00 96.94 300 ILE A O 1
ATOM 2396 N N . LYS A 1 301 ? 11.966 -11.878 2.066 1.00 95.31 301 LYS A N 1
ATOM 2397 C CA . LYS A 1 301 ? 12.697 -13.141 2.304 1.00 95.31 301 LYS A CA 1
ATOM 2398 C C . LYS A 1 301 ? 12.158 -14.303 1.466 1.00 95.31 301 LYS A C 1
ATOM 2400 O O . LYS A 1 301 ? 12.919 -15.129 0.976 1.00 95.31 301 LYS A O 1
ATOM 2405 N N . GLU A 1 302 ? 10.843 -14.357 1.280 1.00 95.00 302 GLU A N 1
ATOM 2406 C CA . GLU A 1 302 ? 10.173 -15.381 0.473 1.00 95.00 302 GLU A CA 1
ATOM 2407 C C . GLU A 1 302 ? 10.239 -15.107 -1.046 1.00 95.00 302 GLU A C 1
ATOM 2409 O O . GLU A 1 302 ? 9.747 -15.920 -1.831 1.00 95.00 302 GLU A O 1
ATOM 2414 N N . GLY A 1 303 ? 10.800 -13.973 -1.485 1.00 93.94 303 GLY A N 1
ATOM 2415 C CA . GLY A 1 303 ? 10.822 -13.565 -2.896 1.00 93.94 303 GLY A CA 1
ATOM 2416 C C . GLY A 1 303 ? 9.451 -13.153 -3.453 1.00 93.94 303 GLY A C 1
ATOM 2417 O O . GLY A 1 303 ? 9.253 -13.107 -4.668 1.00 93.94 303 GLY A O 1
ATOM 2418 N N . LYS A 1 304 ? 8.477 -12.846 -2.587 1.00 94.38 304 LYS A N 1
ATOM 2419 C CA . LYS A 1 304 ? 7.134 -12.360 -2.946 1.00 94.38 304 LYS A CA 1
ATOM 2420 C C . LYS A 1 304 ? 7.147 -10.848 -3.169 1.00 94.38 304 LYS A C 1
ATOM 2422 O O . LYS A 1 304 ? 6.524 -10.076 -2.440 1.00 94.38 304 LYS A O 1
ATOM 2427 N N . PHE A 1 305 ? 7.851 -10.420 -4.214 1.00 93.88 305 PHE A N 1
ATOM 2428 C CA . PHE A 1 305 ? 8.072 -8.999 -4.502 1.00 93.88 305 PHE A CA 1
ATOM 2429 C C . PHE A 1 305 ? 6.785 -8.202 -4.765 1.00 93.88 305 PHE A C 1
ATOM 2431 O O . PHE A 1 305 ? 6.741 -7.015 -4.464 1.00 93.88 305 PHE A O 1
ATOM 2438 N N . PHE A 1 306 ? 5.716 -8.824 -5.276 1.00 92.94 306 PHE A N 1
ATOM 2439 C CA . PHE A 1 306 ? 4.430 -8.141 -5.479 1.00 92.94 306 PHE A CA 1
ATOM 2440 C C . PHE A 1 306 ? 3.764 -7.748 -4.157 1.00 92.94 306 PHE A C 1
ATOM 2442 O O . PHE A 1 306 ? 3.382 -6.589 -3.991 1.00 92.94 306 PHE A O 1
ATOM 2449 N N . ASP A 1 307 ? 3.684 -8.682 -3.209 1.00 94.94 307 ASP A N 1
ATOM 2450 C CA . ASP A 1 307 ? 3.125 -8.443 -1.877 1.00 94.94 307 ASP A CA 1
ATOM 2451 C C . ASP A 1 307 ? 3.946 -7.359 -1.160 1.00 94.94 307 ASP A C 1
ATOM 2453 O O . ASP A 1 307 ? 3.395 -6.398 -0.621 1.00 94.94 307 ASP A O 1
ATOM 2457 N N . ALA A 1 308 ? 5.278 -7.464 -1.229 1.00 97.38 308 ALA A N 1
ATOM 2458 C CA . ALA A 1 308 ? 6.189 -6.486 -0.645 1.00 97.38 308 ALA A CA 1
ATOM 2459 C C . ALA A 1 308 ? 6.064 -5.094 -1.304 1.00 97.38 308 ALA A C 1
ATOM 2461 O O . ALA A 1 308 ? 6.037 -4.086 -0.599 1.00 97.38 308 ALA A O 1
ATOM 2462 N N . LYS A 1 309 ? 5.891 -5.017 -2.633 1.00 96.62 309 LYS A N 1
ATOM 2463 C CA . LYS A 1 309 ? 5.624 -3.763 -3.364 1.00 96.62 309 LYS A CA 1
ATOM 2464 C C . LYS A 1 309 ? 4.333 -3.097 -2.890 1.00 96.62 309 LYS A C 1
ATOM 2466 O O . LYS A 1 309 ? 4.299 -1.880 -2.698 1.00 96.62 309 LYS A O 1
ATOM 2471 N N . LEU A 1 310 ? 3.267 -3.872 -2.691 1.00 96.81 310 LEU A N 1
ATOM 2472 C CA . LEU A 1 310 ? 1.990 -3.342 -2.212 1.00 96.81 310 LEU A CA 1
ATOM 2473 C C . LEU A 1 310 ? 2.053 -2.878 -0.756 1.00 96.81 310 LEU A C 1
ATOM 2475 O O . LEU A 1 310 ? 1.513 -1.819 -0.440 1.00 96.81 310 LEU A O 1
ATOM 2479 N N . LEU A 1 311 ? 2.783 -3.592 0.101 1.00 98.25 311 LEU A N 1
ATOM 2480 C CA . LEU A 1 311 ? 3.026 -3.164 1.479 1.00 98.25 311 LEU A CA 1
ATOM 2481 C C . LEU A 1 311 ? 3.891 -1.897 1.550 1.00 98.25 311 LEU A C 1
ATOM 2483 O O . LEU A 1 311 ? 3.569 -0.990 2.313 1.00 98.25 311 LEU A O 1
ATOM 2487 N N . LEU A 1 312 ? 4.915 -1.758 0.702 1.00 98.31 312 LEU A N 1
ATOM 2488 C CA . LEU A 1 312 ? 5.701 -0.522 0.643 1.00 98.31 312 LEU A CA 1
ATOM 2489 C C . LEU A 1 312 ? 4.851 0.673 0.181 1.00 98.31 312 LEU A C 1
ATOM 2491 O O . LEU A 1 312 ? 4.906 1.751 0.775 1.00 98.31 312 LEU A O 1
ATOM 2495 N N . ARG A 1 313 ? 3.980 0.473 -0.817 1.00 97.25 313 ARG A N 1
ATOM 2496 C CA . ARG A 1 313 ? 2.970 1.475 -1.211 1.00 97.25 313 ARG A CA 1
ATOM 2497 C C . ARG A 1 313 ? 1.998 1.795 -0.086 1.00 97.25 313 ARG A C 1
ATOM 2499 O O . ARG A 1 313 ? 1.582 2.944 0.047 1.00 97.25 313 ARG A O 1
ATOM 2506 N N . PHE A 1 314 ? 1.636 0.800 0.718 1.00 98.19 314 PHE A N 1
ATOM 2507 C CA . PHE A 1 314 ? 0.791 1.001 1.884 1.00 98.19 314 PHE A CA 1
ATOM 2508 C C . PHE A 1 314 ? 1.482 1.891 2.922 1.00 98.19 314 PHE A C 1
ATOM 2510 O O . PHE A 1 314 ? 0.843 2.819 3.408 1.00 98.19 314 PHE A O 1
ATOM 2517 N N . PHE A 1 315 ? 2.783 1.722 3.187 1.00 98.56 315 PHE A N 1
ATOM 2518 C CA . PHE A 1 315 ? 3.536 2.629 4.068 1.00 98.56 315 PHE A CA 1
ATOM 2519 C C . PHE A 1 315 ? 3.585 4.065 3.540 1.00 98.56 315 PHE A C 1
ATOM 2521 O O . PHE A 1 315 ? 3.314 5.001 4.293 1.00 98.56 315 PHE A O 1
ATOM 2528 N N . VAL A 1 316 ? 3.826 4.250 2.238 1.00 97.88 316 VAL A N 1
ATOM 2529 C CA . VAL A 1 316 ? 3.760 5.576 1.595 1.00 97.88 316 VAL A CA 1
ATOM 2530 C C . VAL A 1 316 ? 2.365 6.198 1.753 1.00 97.88 316 VAL A C 1
ATOM 2532 O O . VAL A 1 316 ? 2.227 7.374 2.096 1.00 97.88 316 VAL A O 1
ATOM 2535 N N . ALA A 1 317 ? 1.307 5.406 1.566 1.00 97.31 317 ALA A N 1
ATOM 2536 C CA . ALA A 1 317 ? -0.069 5.864 1.729 1.00 97.31 317 ALA A CA 1
ATOM 2537 C C . ALA A 1 317 ? -0.433 6.156 3.201 1.00 97.31 317 ALA A C 1
ATOM 2539 O O . ALA A 1 317 ? -1.200 7.084 3.476 1.00 97.31 317 ALA A O 1
ATOM 2540 N N . LEU A 1 318 ? 0.126 5.406 4.157 1.00 97.88 318 LEU A N 1
ATOM 2541 C CA . LEU A 1 318 ? -0.006 5.653 5.596 1.00 97.88 318 LEU A CA 1
ATOM 2542 C C . LEU A 1 318 ? 0.696 6.948 6.017 1.00 97.88 318 LEU A C 1
ATOM 2544 O O . LEU A 1 318 ? 0.133 7.688 6.826 1.00 97.88 318 LEU A O 1
ATOM 2548 N N . ALA A 1 319 ? 1.856 7.265 5.433 1.00 97.06 319 ALA A N 1
ATOM 2549 C CA . ALA A 1 319 ? 2.499 8.568 5.601 1.00 97.06 319 ALA A CA 1
ATOM 2550 C C . ALA A 1 319 ? 1.613 9.697 5.047 1.00 97.06 319 ALA A C 1
ATOM 2552 O O . ALA A 1 319 ? 1.335 10.675 5.740 1.00 97.06 319 ALA A O 1
ATOM 2553 N N . GLY A 1 320 ? 1.036 9.507 3.853 1.00 95.12 320 GLY A N 1
ATOM 2554 C CA . GLY A 1 320 ? 0.032 10.419 3.284 1.00 95.12 320 GLY A CA 1
ATOM 2555 C C . GLY A 1 320 ? -1.240 10.577 4.128 1.00 95.12 320 GLY A C 1
ATOM 2556 O O . GLY A 1 320 ? -1.907 11.607 4.048 1.00 95.12 320 GLY A O 1
ATOM 2557 N N . SER A 1 321 ? -1.556 9.583 4.962 1.00 95.94 321 SER A N 1
ATOM 2558 C CA . SER A 1 321 ? -2.714 9.566 5.867 1.00 95.94 321 SER A CA 1
ATOM 2559 C C . SER A 1 321 ? -2.362 9.967 7.310 1.00 95.94 321 SER A C 1
ATOM 2561 O O . SER A 1 321 ? -3.213 9.837 8.189 1.00 95.94 321 SER A O 1
ATOM 2563 N N . PHE A 1 322 ? -1.140 10.461 7.556 1.00 95.44 322 PHE A N 1
ATOM 2564 C CA . PHE A 1 322 ? -0.632 10.908 8.863 1.00 95.44 322 PHE A CA 1
ATOM 2565 C C . PHE A 1 322 ? -0.614 9.824 9.956 1.00 95.44 322 PHE A C 1
ATOM 2567 O O . PHE A 1 322 ? -0.812 10.120 11.135 1.00 95.44 322 PHE A O 1
ATOM 2574 N N . VAL A 1 323 ? -0.397 8.562 9.576 1.00 96.69 323 VAL A N 1
ATOM 2575 C CA . VAL A 1 323 ? -0.259 7.441 10.524 1.00 96.69 323 VAL A CA 1
ATOM 2576 C C . VAL A 1 323 ? 1.207 7.161 10.829 1.00 96.69 323 VAL A C 1
ATOM 2578 O O . VAL A 1 323 ? 1.551 6.903 11.979 1.00 96.69 323 VAL A O 1
ATOM 2581 N N . VAL A 1 324 ? 2.060 7.224 9.806 1.00 97.19 324 VAL A N 1
ATOM 2582 C CA . VAL A 1 324 ? 3.492 6.904 9.878 1.00 97.19 324 VAL A CA 1
ATOM 2583 C C . VAL A 1 324 ? 4.318 8.134 9.489 1.00 97.19 324 VAL A C 1
ATOM 2585 O O . VAL A 1 324 ? 3.865 8.935 8.672 1.00 97.19 324 VAL A O 1
ATOM 2588 N N . SER A 1 325 ? 5.507 8.315 10.067 1.00 96.00 325 SER A N 1
ATOM 2589 C CA . SER A 1 325 ? 6.433 9.376 9.657 1.00 96.00 325 SER A CA 1
ATOM 2590 C C . SER A 1 325 ? 6.990 9.104 8.260 1.00 96.00 325 SER A C 1
ATOM 2592 O O . SER A 1 325 ? 7.456 8.003 7.970 1.00 96.00 325 SER A O 1
ATOM 2594 N N . THR A 1 326 ? 6.978 10.116 7.390 1.00 96.31 326 THR A N 1
ATOM 2595 C CA . THR A 1 326 ? 7.547 10.001 6.037 1.00 96.31 326 THR A CA 1
ATOM 2596 C C . THR A 1 326 ? 9.034 9.645 6.079 1.00 96.31 326 THR A C 1
ATOM 2598 O O . THR A 1 326 ? 9.498 8.857 5.262 1.00 96.31 326 THR A O 1
ATOM 2601 N N . GLU A 1 327 ? 9.762 10.179 7.061 1.00 96.50 327 GLU A N 1
ATOM 2602 C CA . GLU A 1 327 ? 11.185 9.907 7.288 1.00 96.50 327 GLU A CA 1
ATOM 2603 C C . GLU A 1 327 ? 11.448 8.411 7.480 1.00 96.50 327 GLU A C 1
ATOM 2605 O O . GLU A 1 327 ? 12.248 7.851 6.743 1.00 96.50 327 GLU A O 1
ATOM 2610 N N . SER A 1 328 ? 10.691 7.725 8.347 1.00 97.56 328 SER A N 1
ATOM 2611 C CA . SER A 1 328 ? 10.887 6.281 8.572 1.00 97.56 328 SER A CA 1
ATOM 2612 C C . SER A 1 328 ? 10.595 5.418 7.335 1.00 97.56 328 SER A C 1
ATOM 2614 O O . SER A 1 328 ? 11.180 4.345 7.160 1.00 97.56 328 SER A O 1
ATOM 2616 N N . VAL A 1 329 ? 9.721 5.889 6.435 1.00 98.19 329 VAL A N 1
ATOM 2617 C CA . VAL A 1 329 ? 9.483 5.237 5.137 1.00 98.19 329 VAL A CA 1
ATOM 2618 C C . VAL A 1 329 ? 10.716 5.366 4.243 1.00 98.19 329 VAL A C 1
ATOM 2620 O O . VAL A 1 329 ? 11.150 4.367 3.670 1.00 98.19 329 VAL A O 1
ATOM 2623 N N . PHE A 1 330 ? 11.306 6.561 4.149 1.00 98.19 330 PHE A N 1
ATOM 2624 C CA . PHE A 1 330 ? 12.535 6.776 3.382 1.00 98.19 330 PHE A CA 1
ATOM 2625 C C . PHE A 1 330 ? 13.739 6.058 3.994 1.00 98.19 330 PHE A C 1
ATOM 2627 O O . PHE A 1 330 ? 14.499 5.449 3.251 1.00 98.19 330 PHE A O 1
ATOM 2634 N N . GLU A 1 331 ? 13.874 6.028 5.321 1.00 97.88 331 GLU A N 1
ATOM 2635 C CA . GLU A 1 331 ? 14.901 5.237 6.014 1.00 97.88 331 GLU A CA 1
ATOM 2636 C C . GLU A 1 331 ? 14.804 3.754 5.639 1.00 97.88 331 GLU A C 1
ATOM 2638 O O . GLU A 1 331 ? 15.812 3.128 5.318 1.00 97.88 331 GLU A O 1
ATOM 2643 N N . THR A 1 332 ? 13.587 3.201 5.592 1.00 98.12 332 THR A N 1
ATOM 2644 C CA . THR A 1 332 ? 13.354 1.815 5.154 1.00 98.12 332 THR A CA 1
ATOM 2645 C C . THR A 1 332 ? 13.768 1.610 3.691 1.00 98.12 332 THR A C 1
ATOM 2647 O O . THR A 1 332 ? 14.430 0.622 3.374 1.00 98.12 332 THR A O 1
ATOM 2650 N N . MET A 1 333 ? 13.412 2.538 2.792 1.00 98.25 333 MET A N 1
ATOM 2651 C CA . MET A 1 333 ? 13.815 2.479 1.378 1.00 98.25 333 MET A CA 1
ATOM 2652 C C . MET A 1 333 ? 15.338 2.547 1.221 1.00 98.25 333 MET A C 1
ATOM 2654 O O . MET A 1 333 ? 15.918 1.734 0.504 1.00 98.25 333 MET A O 1
ATOM 2658 N N . MET A 1 334 ? 15.991 3.474 1.923 1.00 97.88 334 MET A N 1
ATOM 2659 C CA . MET A 1 334 ? 17.440 3.662 1.876 1.00 97.88 334 MET A CA 1
ATOM 2660 C C . MET A 1 334 ? 18.181 2.457 2.449 1.00 97.88 334 MET A C 1
ATOM 2662 O O . MET A 1 334 ? 19.132 1.980 1.833 1.00 97.88 334 MET A O 1
ATOM 2666 N N . ALA A 1 335 ? 17.724 1.909 3.576 1.00 97.38 335 ALA A N 1
ATOM 2667 C CA . ALA A 1 335 ? 18.314 0.714 4.167 1.00 97.38 335 ALA A CA 1
ATOM 2668 C C . ALA A 1 335 ? 18.185 -0.503 3.233 1.00 97.38 335 ALA A C 1
ATOM 2670 O O . ALA A 1 335 ? 19.160 -1.231 3.042 1.00 97.38 335 ALA A O 1
ATOM 2671 N N . LEU A 1 336 ? 17.037 -0.685 2.568 1.00 97.19 336 LEU A N 1
ATOM 2672 C CA . LEU A 1 336 ? 16.867 -1.749 1.576 1.00 97.19 336 LEU A CA 1
ATOM 2673 C C . LEU A 1 336 ? 17.802 -1.574 0.368 1.00 97.19 336 LEU A C 1
ATOM 2675 O O . LEU A 1 336 ? 18.428 -2.542 -0.065 1.00 97.19 336 LEU A O 1
ATOM 2679 N N . LEU A 1 337 ? 17.928 -0.355 -0.163 1.00 96.38 337 LEU A N 1
ATOM 2680 C CA . LEU A 1 337 ? 18.841 -0.062 -1.272 1.00 96.38 337 LEU A CA 1
ATOM 2681 C C . LEU A 1 337 ? 20.312 -0.214 -0.873 1.00 96.38 337 LEU A C 1
ATOM 2683 O O . LEU A 1 337 ? 21.105 -0.717 -1.663 1.00 96.38 337 LEU A O 1
ATOM 2687 N N . SER A 1 338 ? 20.670 0.142 0.358 1.00 96.12 338 SER A N 1
ATOM 2688 C CA . SER A 1 338 ? 22.029 -0.030 0.883 1.00 96.12 338 SER A CA 1
ATOM 2689 C C . SER A 1 338 ? 22.410 -1.510 0.930 1.00 96.12 338 SER A C 1
ATOM 2691 O O . SER A 1 338 ? 23.460 -1.889 0.420 1.00 96.12 338 SER A O 1
ATOM 2693 N N . LEU A 1 339 ? 21.504 -2.372 1.410 1.00 95.31 339 LEU A N 1
ATOM 2694 C CA . LEU A 1 339 ? 21.691 -3.825 1.348 1.00 95.31 339 LEU A CA 1
ATOM 2695 C C . LEU A 1 339 ? 21.820 -4.336 -0.098 1.00 95.31 339 LEU A C 1
ATOM 2697 O O . LEU A 1 339 ? 22.576 -5.271 -0.355 1.00 95.31 339 LEU A O 1
ATOM 2701 N N . CYS A 1 340 ? 21.101 -3.732 -1.051 1.00 93.38 340 CYS A N 1
ATOM 2702 C CA . CYS A 1 340 ? 21.220 -4.079 -2.470 1.00 93.38 340 CYS A CA 1
ATOM 2703 C C . CYS A 1 340 ? 22.569 -3.666 -3.068 1.00 93.38 340 CYS A C 1
ATOM 2705 O O . CYS A 1 340 ? 23.094 -4.396 -3.903 1.00 93.38 340 CYS A O 1
ATOM 2707 N N . ALA A 1 341 ? 23.134 -2.533 -2.648 1.00 92.62 341 ALA A N 1
ATOM 2708 C CA . ALA A 1 341 ? 24.433 -2.053 -3.120 1.00 92.62 341 ALA A CA 1
ATOM 2709 C C . ALA A 1 341 ? 25.598 -2.968 -2.697 1.00 92.62 341 ALA A C 1
ATOM 2711 O O . ALA A 1 341 ? 26.619 -3.024 -3.377 1.00 92.62 341 ALA A O 1
ATOM 2712 N N . GLU A 1 342 ? 25.438 -3.720 -1.604 1.00 92.50 342 GLU A N 1
ATOM 2713 C CA . GLU A 1 342 ? 26.410 -4.725 -1.149 1.00 92.50 342 GLU A CA 1
ATOM 2714 C C . GLU A 1 342 ? 26.330 -6.059 -1.920 1.00 92.50 342 GLU A C 1
ATOM 2716 O O . GLU A 1 342 ? 27.180 -6.942 -1.748 1.00 92.50 342 GLU A O 1
ATOM 2721 N N . LEU A 1 343 ? 25.307 -6.241 -2.759 1.00 89.25 343 LEU A N 1
ATOM 2722 C CA . LEU A 1 343 ? 25.098 -7.452 -3.548 1.00 89.25 343 LEU A CA 1
ATOM 2723 C C . LEU A 1 343 ? 25.628 -7.291 -4.977 1.00 89.25 343 LEU A C 1
ATOM 2725 O O . LEU A 1 343 ? 25.569 -6.206 -5.552 1.00 89.25 343 LEU A O 1
ATOM 2729 N N . PRO A 1 344 ? 26.097 -8.384 -5.606 1.00 86.25 344 PRO A N 1
ATOM 2730 C CA . PRO A 1 344 ? 26.396 -8.360 -7.028 1.00 86.25 344 PRO A CA 1
ATOM 2731 C C . PRO A 1 344 ? 25.109 -8.145 -7.854 1.00 86.25 344 PRO A C 1
ATOM 2733 O O . PRO A 1 344 ? 24.046 -8.655 -7.469 1.00 86.25 344 PRO A O 1
ATOM 2736 N N . PRO A 1 345 ? 25.196 -7.474 -9.020 1.00 84.81 345 PRO A N 1
ATOM 2737 C CA . PRO A 1 345 ? 24.060 -7.292 -9.920 1.00 84.81 345 PRO A CA 1
ATOM 2738 C C . PRO A 1 345 ? 23.400 -8.625 -10.298 1.00 84.81 345 PRO A C 1
ATOM 2740 O O . PRO A 1 345 ? 24.025 -9.515 -10.885 1.00 84.81 345 PRO A O 1
ATOM 2743 N N . SER A 1 346 ? 22.122 -8.765 -9.955 1.00 85.12 346 SER A N 1
ATOM 2744 C CA . SER A 1 346 ? 21.322 -9.977 -10.142 1.00 85.12 346 SER A CA 1
ATOM 2745 C C . SER A 1 346 ? 19.841 -9.641 -10.338 1.00 85.12 346 SER A C 1
ATOM 2747 O O . SER A 1 346 ? 19.394 -8.526 -10.072 1.00 85.12 346 SER A O 1
ATOM 2749 N N . SER A 1 347 ? 19.029 -10.626 -10.731 1.00 85.50 347 SER A N 1
ATOM 2750 C CA . SER A 1 347 ? 17.573 -10.432 -10.797 1.00 85.50 347 SER A CA 1
ATOM 2751 C C . SER A 1 347 ? 16.969 -10.047 -9.441 1.00 85.50 347 SER A C 1
ATOM 2753 O O . SER A 1 347 ? 15.968 -9.340 -9.401 1.00 85.50 347 SER A O 1
ATOM 2755 N N . THR A 1 348 ? 17.578 -10.459 -8.323 1.00 89.62 348 THR A N 1
ATOM 2756 C CA . THR A 1 348 ? 17.127 -10.069 -6.980 1.00 89.62 348 THR A CA 1
ATOM 2757 C C . THR A 1 348 ? 17.350 -8.577 -6.740 1.00 89.62 348 THR A C 1
ATOM 2759 O O . THR A 1 348 ? 16.421 -7.894 -6.314 1.00 89.62 348 THR A O 1
ATOM 2762 N N . THR A 1 349 ? 18.537 -8.046 -7.059 1.00 90.44 349 THR A N 1
ATOM 2763 C CA . THR A 1 349 ? 18.821 -6.609 -6.899 1.00 90.44 349 THR A CA 1
ATOM 2764 C C . THR A 1 349 ? 17.936 -5.764 -7.812 1.00 90.44 349 THR A C 1
ATOM 2766 O O . THR A 1 349 ? 17.405 -4.749 -7.373 1.00 90.44 349 THR A O 1
ATOM 2769 N N . GLU A 1 350 ? 17.689 -6.211 -9.047 1.00 89.00 350 GLU A N 1
ATOM 2770 C CA . GLU A 1 350 ? 16.760 -5.537 -9.960 1.00 89.00 350 GLU A CA 1
ATOM 2771 C C . GLU A 1 350 ? 15.322 -5.510 -9.415 1.00 89.00 350 GLU A C 1
ATOM 2773 O O . GLU A 1 350 ? 14.664 -4.470 -9.460 1.00 89.00 350 GLU A O 1
ATOM 2778 N N . GLN A 1 351 ? 14.811 -6.629 -8.885 1.00 91.62 351 GLN A N 1
ATOM 2779 C CA . GLN A 1 351 ? 13.450 -6.696 -8.330 1.00 91.62 351 GLN A CA 1
ATOM 2780 C C . GLN A 1 351 ? 13.292 -5.798 -7.098 1.00 91.62 351 GLN A C 1
ATOM 2782 O O . GLN A 1 351 ? 12.256 -5.152 -6.939 1.00 91.62 351 GLN A O 1
ATOM 2787 N N . LEU A 1 352 ? 14.316 -5.723 -6.243 1.00 94.38 352 LEU A N 1
ATOM 2788 C CA . LEU A 1 352 ? 14.326 -4.840 -5.074 1.00 94.38 352 LEU A CA 1
ATOM 2789 C C . LEU A 1 352 ? 14.415 -3.358 -5.471 1.00 94.38 352 LEU A C 1
ATOM 2791 O O . LEU A 1 352 ? 13.718 -2.527 -4.880 1.00 94.38 352 LEU A O 1
ATOM 2795 N N . LEU A 1 353 ? 15.187 -3.031 -6.514 1.00 93.94 353 LEU A N 1
ATOM 2796 C CA . LEU A 1 353 ? 15.197 -1.698 -7.125 1.00 93.94 353 LEU A CA 1
ATOM 2797 C C . LEU A 1 353 ? 13.812 -1.325 -7.657 1.00 93.94 353 LEU A C 1
ATOM 2799 O O 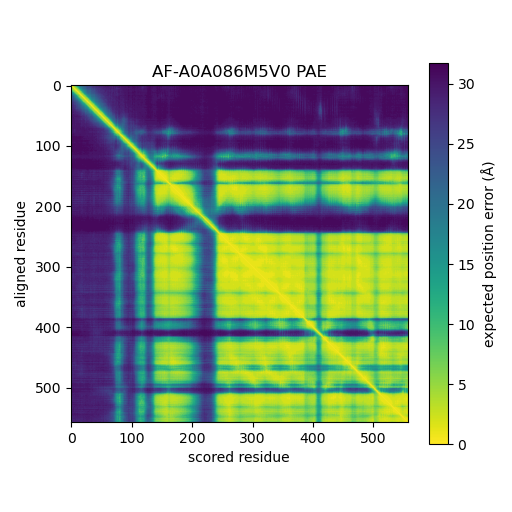. LEU A 1 353 ? 13.277 -0.273 -7.303 1.00 93.94 353 LEU A O 1
ATOM 2803 N N . LEU A 1 354 ? 13.203 -2.208 -8.457 1.00 93.75 354 LEU A N 1
ATOM 2804 C CA . LEU A 1 354 ? 11.866 -1.998 -9.006 1.00 93.75 354 LEU A CA 1
ATOM 2805 C C . LEU A 1 354 ? 10.842 -1.790 -7.889 1.00 93.75 354 LEU A C 1
ATOM 2807 O O . LEU A 1 354 ? 10.076 -0.835 -7.943 1.00 93.75 354 LEU A O 1
ATOM 2811 N N . LEU A 1 355 ? 10.837 -2.659 -6.878 1.00 95.44 355 LEU A N 1
ATOM 2812 C CA . LEU A 1 355 ? 9.947 -2.573 -5.723 1.00 95.44 355 LEU A CA 1
ATOM 2813 C C . LEU A 1 355 ? 10.053 -1.213 -5.028 1.00 95.44 355 LEU A C 1
ATOM 2815 O O . LEU A 1 355 ? 9.024 -0.600 -4.738 1.00 95.44 355 LEU A O 1
ATOM 2819 N N . THR A 1 356 ? 11.281 -0.751 -4.782 1.00 97.19 356 THR A N 1
ATOM 2820 C CA . THR A 1 356 ? 11.542 0.482 -4.029 1.00 97.19 356 THR A CA 1
ATOM 2821 C C . THR A 1 356 ? 11.114 1.707 -4.827 1.00 97.19 356 THR A C 1
ATOM 2823 O O . THR A 1 356 ? 10.314 2.519 -4.358 1.00 97.19 356 THR A O 1
ATOM 2826 N N . LEU A 1 357 ? 11.570 1.807 -6.077 1.00 97.00 357 LEU A N 1
ATOM 2827 C CA . LEU A 1 357 ? 11.260 2.937 -6.949 1.00 97.00 357 LEU A CA 1
ATOM 2828 C C . LEU A 1 357 ? 9.769 2.989 -7.320 1.00 97.00 357 LEU A C 1
ATOM 2830 O O . LEU A 1 357 ? 9.192 4.071 -7.420 1.00 97.00 357 LEU A O 1
ATOM 2834 N N . ALA A 1 358 ? 9.104 1.837 -7.468 1.00 96.06 358 ALA A N 1
ATOM 2835 C CA . ALA A 1 358 ? 7.690 1.757 -7.846 1.00 96.06 358 ALA A CA 1
ATOM 2836 C C . ALA A 1 358 ? 6.726 2.227 -6.743 1.00 96.06 358 ALA A C 1
ATOM 2838 O O . ALA A 1 358 ? 5.515 2.313 -6.984 1.00 96.06 358 ALA A O 1
ATOM 2839 N N . ALA A 1 359 ? 7.228 2.505 -5.537 1.00 97.00 359 ALA A N 1
ATOM 2840 C CA . ALA A 1 359 ? 6.462 3.121 -4.462 1.00 97.00 359 ALA A CA 1
ATOM 2841 C C . ALA A 1 359 ? 6.482 4.661 -4.527 1.00 97.00 359 ALA A C 1
ATOM 2843 O O . ALA A 1 359 ? 5.539 5.299 -4.059 1.00 97.00 359 ALA A O 1
ATOM 2844 N N . LEU A 1 360 ? 7.497 5.272 -5.151 1.00 97.06 360 LEU A N 1
ATOM 2845 C CA . LEU A 1 360 ? 7.666 6.731 -5.188 1.00 97.06 360 LEU A CA 1
ATOM 2846 C C . LEU A 1 360 ? 6.509 7.484 -5.868 1.00 97.06 360 LEU A C 1
ATOM 2848 O O . LEU A 1 360 ? 6.090 8.516 -5.330 1.00 97.06 360 LEU A O 1
ATOM 2852 N N . PRO A 1 361 ? 5.898 6.996 -6.970 1.00 95.81 361 PRO A N 1
ATOM 2853 C CA . PRO A 1 361 ? 4.763 7.710 -7.555 1.00 95.81 361 PRO A CA 1
ATOM 2854 C C . PRO A 1 361 ? 3.516 7.740 -6.660 1.00 95.81 361 PRO A C 1
ATOM 2856 O O . PRO A 1 361 ? 2.546 8.413 -6.985 1.00 95.81 361 PRO A O 1
ATOM 2859 N N . TRP A 1 362 ? 3.495 7.038 -5.526 1.00 95.06 362 TRP A N 1
ATOM 2860 C CA . TRP A 1 362 ? 2.367 7.030 -4.598 1.00 95.06 362 TRP A CA 1
ATOM 2861 C C . TRP A 1 362 ? 2.506 8.137 -3.543 1.00 95.06 362 TRP A C 1
ATOM 2863 O O . TRP A 1 362 ? 1.545 8.410 -2.821 1.00 95.06 362 TRP A O 1
ATOM 2873 N N . LEU A 1 363 ? 3.657 8.822 -3.492 1.00 95.00 363 LEU A N 1
ATOM 2874 C CA . LEU A 1 363 ? 3.850 10.026 -2.690 1.00 95.00 363 LEU A CA 1
ATOM 2875 C C . LEU A 1 363 ? 2.891 11.126 -3.138 1.00 95.00 363 LEU A C 1
ATOM 2877 O O . LEU A 1 363 ? 2.683 11.372 -4.321 1.00 95.00 363 LEU A O 1
ATOM 2881 N N . SER A 1 364 ? 2.334 11.833 -2.164 1.00 91.81 364 SER A N 1
ATOM 2882 C CA . SER A 1 364 ? 1.560 13.045 -2.411 1.00 91.81 364 SER A CA 1
ATOM 2883 C C . SER A 1 364 ? 2.483 14.153 -2.946 1.00 91.81 364 SER A C 1
ATOM 2885 O O . SER A 1 364 ? 3.614 14.250 -2.477 1.00 91.81 364 SER A O 1
ATOM 2887 N N . SER A 1 365 ? 2.019 15.032 -3.845 1.00 92.19 365 SER A N 1
ATOM 2888 C CA . SER A 1 365 ? 2.836 16.165 -4.332 1.00 92.19 365 S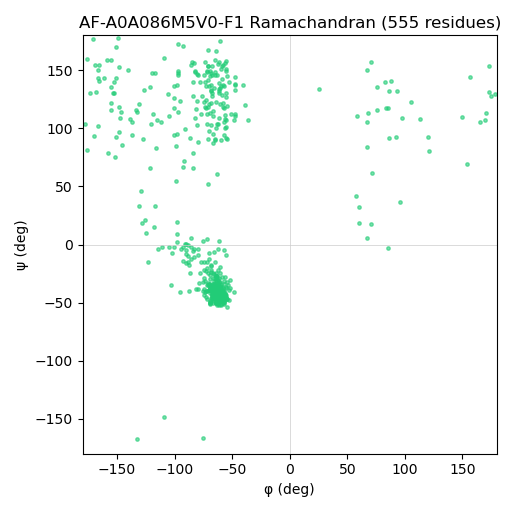ER A CA 1
ATOM 2889 C C . SER A 1 365 ? 3.413 17.007 -3.190 1.00 92.19 365 SER A C 1
ATOM 2891 O O . SER A 1 365 ? 4.587 17.341 -3.212 1.00 92.19 365 SER A O 1
ATOM 2893 N N . ARG A 1 366 ? 2.638 17.231 -2.119 1.00 91.00 366 ARG A N 1
ATOM 2894 C CA . ARG A 1 366 ? 3.113 17.931 -0.914 1.00 91.00 366 ARG A CA 1
ATOM 2895 C C . ARG A 1 366 ? 4.219 17.168 -0.176 1.00 91.00 366 ARG A C 1
ATOM 2897 O O . ARG A 1 366 ? 5.133 17.781 0.366 1.00 91.00 366 ARG A O 1
ATOM 2904 N N . LEU A 1 367 ? 4.109 15.839 -0.100 1.00 92.69 367 LEU A N 1
ATOM 2905 C CA . LEU A 1 367 ? 5.126 15.011 0.558 1.00 92.69 367 LEU A CA 1
ATOM 2906 C C . LEU A 1 367 ? 6.415 15.004 -0.260 1.00 92.69 367 LEU A C 1
ATOM 2908 O O . LEU A 1 367 ? 7.485 15.141 0.317 1.00 92.69 367 LEU A O 1
ATOM 2912 N N . TRP A 1 368 ? 6.298 14.901 -1.584 1.00 94.75 368 TRP A N 1
ATOM 2913 C CA . TRP A 1 368 ? 7.432 15.032 -2.490 1.00 94.75 368 TRP A CA 1
ATOM 2914 C C . TRP A 1 368 ? 8.106 16.406 -2.356 1.00 94.75 368 TRP A C 1
ATOM 2916 O O . TRP A 1 368 ? 9.311 16.452 -2.166 1.00 94.75 368 TRP A O 1
ATOM 2926 N N . GLU A 1 369 ? 7.348 17.508 -2.345 1.00 95.12 369 GLU A N 1
ATOM 2927 C CA . GLU A 1 369 ? 7.898 18.863 -2.150 1.00 95.12 369 GLU A CA 1
ATOM 2928 C C . GLU A 1 369 ? 8.664 18.996 -0.827 1.00 95.12 369 GLU A C 1
ATOM 2930 O O . GLU A 1 369 ? 9.751 19.566 -0.790 1.00 95.12 369 GLU A O 1
ATOM 2935 N N . THR A 1 370 ? 8.110 18.449 0.259 1.00 95.94 370 THR A N 1
ATOM 2936 C CA . THR A 1 370 ? 8.713 18.537 1.601 1.00 95.94 370 THR A CA 1
ATOM 2937 C C . THR A 1 370 ? 9.967 17.667 1.726 1.00 95.94 370 THR A C 1
ATOM 2939 O O . THR A 1 370 ? 10.908 18.037 2.419 1.00 95.94 370 THR A O 1
ATOM 2942 N N . HIS A 1 371 ? 9.988 16.514 1.055 1.00 95.75 371 HIS A N 1
ATOM 2943 C CA . HIS A 1 371 ? 11.046 15.507 1.169 1.00 95.75 371 HIS A CA 1
ATOM 2944 C C . HIS A 1 371 ? 11.790 15.292 -0.155 1.00 95.75 371 HIS A C 1
ATOM 2946 O O . HIS A 1 371 ? 12.230 14.182 -0.449 1.00 95.75 371 HIS A O 1
ATOM 2952 N N . ARG A 1 372 ? 11.938 16.350 -0.961 1.00 95.00 372 ARG A N 1
ATOM 2953 C CA . ARG A 1 372 ? 12.563 16.265 -2.288 1.00 95.00 372 ARG A CA 1
ATOM 2954 C C . ARG A 1 372 ? 13.981 15.696 -2.218 1.00 95.00 372 ARG A C 1
ATOM 2956 O O . ARG A 1 372 ? 14.293 14.786 -2.975 1.00 95.00 372 ARG A O 1
ATOM 2963 N N . GLY A 1 373 ? 14.781 16.156 -1.253 1.00 96.38 373 GLY A N 1
ATOM 2964 C CA . GLY A 1 373 ? 16.141 15.650 -1.036 1.00 96.38 373 GLY A CA 1
ATOM 2965 C C . GLY A 1 373 ? 16.185 14.142 -0.765 1.00 96.38 373 GLY A C 1
ATOM 2966 O O . GLY A 1 373 ? 16.983 13.439 -1.367 1.00 96.38 373 GLY A O 1
ATOM 2967 N N . ALA A 1 374 ? 15.256 13.610 0.036 1.00 96.50 374 ALA A N 1
ATOM 2968 C CA . ALA A 1 374 ? 15.185 12.168 0.295 1.00 96.50 374 ALA A CA 1
ATOM 2969 C C . ALA A 1 374 ? 14.818 11.362 -0.966 1.00 96.50 374 ALA A C 1
ATOM 2971 O O . ALA A 1 374 ? 15.307 10.253 -1.168 1.00 96.50 374 ALA A O 1
ATOM 2972 N N . VAL A 1 375 ? 13.973 11.916 -1.843 1.00 96.31 375 VAL A N 1
ATOM 2973 C CA . VAL A 1 375 ? 13.657 11.296 -3.140 1.00 96.31 375 VAL A CA 1
ATOM 2974 C C . VAL A 1 375 ? 14.882 11.302 -4.056 1.00 96.31 375 VAL A C 1
ATOM 2976 O O . VAL A 1 375 ? 15.169 10.287 -4.688 1.00 96.31 375 VAL A O 1
ATOM 2979 N N . GLU A 1 376 ? 15.621 12.410 -4.104 1.00 95.38 376 GLU A N 1
ATOM 2980 C CA . GLU A 1 376 ? 16.867 12.531 -4.871 1.00 95.38 376 GLU A CA 1
ATOM 2981 C C . GLU A 1 376 ? 17.941 11.550 -4.370 1.00 95.38 376 GLU A C 1
ATOM 2983 O O . GLU A 1 376 ? 18.586 10.894 -5.184 1.00 95.38 376 GLU A O 1
ATOM 2988 N N . GLU A 1 377 ? 18.074 11.362 -3.054 1.00 96.31 377 GLU A N 1
ATOM 2989 C CA . GLU A 1 377 ? 18.980 10.373 -2.453 1.00 96.31 377 GLU A CA 1
ATOM 2990 C C . GLU A 1 377 ? 18.622 8.932 -2.847 1.00 96.31 377 GLU A C 1
ATOM 2992 O O . GLU A 1 377 ? 19.494 8.172 -3.280 1.00 96.31 377 GLU A O 1
ATOM 2997 N N . VAL A 1 378 ? 17.336 8.563 -2.766 1.00 96.31 378 VAL A N 1
ATOM 2998 C CA . VAL A 1 378 ? 16.840 7.245 -3.204 1.00 96.31 378 VAL A CA 1
ATOM 2999 C C . VAL A 1 378 ? 17.148 7.016 -4.686 1.00 96.31 378 VAL A C 1
ATOM 3001 O O . VAL A 1 378 ? 17.623 5.942 -5.066 1.00 96.31 378 VAL A O 1
ATOM 3004 N N . LEU A 1 379 ? 16.911 8.023 -5.532 1.00 94.56 379 LEU A N 1
ATOM 3005 C CA . LEU A 1 379 ? 17.195 7.948 -6.964 1.00 94.56 379 LEU A CA 1
ATOM 3006 C C . LEU A 1 379 ? 18.698 7.822 -7.238 1.00 94.56 379 LEU A C 1
ATOM 3008 O O . LEU A 1 379 ? 19.097 6.947 -8.008 1.00 94.56 379 LEU A O 1
ATOM 3012 N N . ALA A 1 380 ? 19.534 8.624 -6.580 1.00 93.38 380 ALA A N 1
ATOM 3013 C CA . ALA A 1 380 ? 20.983 8.588 -6.743 1.00 93.38 380 ALA A CA 1
ATOM 3014 C C . ALA A 1 380 ? 21.569 7.222 -6.354 1.00 93.38 380 ALA A C 1
ATOM 3016 O O . ALA A 1 380 ? 22.360 6.650 -7.107 1.00 93.38 380 ALA A O 1
ATOM 3017 N N . LEU A 1 381 ? 21.138 6.653 -5.223 1.00 93.38 381 LEU A N 1
ATOM 3018 C CA . LEU A 1 381 ? 21.580 5.325 -4.797 1.00 93.38 381 LEU A CA 1
ATOM 3019 C C . LEU A 1 381 ? 21.099 4.236 -5.770 1.00 93.38 381 LEU A C 1
ATOM 3021 O O . LEU A 1 381 ? 21.862 3.340 -6.128 1.00 93.38 381 LEU A O 1
ATOM 3025 N N . SER A 1 382 ? 19.867 4.342 -6.278 1.00 91.69 382 SER A N 1
ATOM 3026 C CA . SER A 1 382 ? 19.338 3.389 -7.264 1.00 91.69 382 SER A CA 1
ATOM 3027 C C . SER A 1 382 ? 20.128 3.373 -8.582 1.00 91.69 382 SER A C 1
ATOM 3029 O O . SER A 1 382 ? 20.321 2.309 -9.177 1.00 91.69 382 SER A O 1
ATOM 3031 N N . GLN A 1 383 ? 20.642 4.530 -9.015 1.00 89.19 383 GLN A N 1
ATOM 3032 C CA . GLN A 1 383 ? 21.474 4.651 -10.215 1.00 89.19 383 GLN A CA 1
ATOM 3033 C C . GLN A 1 383 ? 22.840 3.983 -10.033 1.00 89.19 383 GLN A C 1
ATOM 3035 O O . GLN A 1 383 ? 23.329 3.342 -10.961 1.00 89.19 383 GLN A O 1
ATOM 3040 N N . GLN A 1 384 ? 23.428 4.070 -8.836 1.00 87.00 384 GLN A N 1
ATOM 3041 C CA . GLN A 1 384 ? 24.694 3.397 -8.522 1.00 87.00 384 GLN A CA 1
ATOM 3042 C C . GLN A 1 384 ? 24.559 1.869 -8.589 1.00 87.00 384 GLN A C 1
ATOM 3044 O O . GLN A 1 384 ? 25.445 1.196 -9.112 1.00 87.00 384 GLN A O 1
ATOM 3049 N N . ILE A 1 385 ? 23.430 1.329 -8.118 1.00 85.94 385 ILE A N 1
ATOM 3050 C CA . ILE A 1 385 ? 23.150 -0.118 -8.124 1.00 85.94 385 ILE A CA 1
ATOM 3051 C C . ILE A 1 385 ? 22.824 -0.621 -9.541 1.00 85.94 385 ILE A C 1
ATOM 3053 O O . ILE A 1 385 ? 23.142 -1.757 -9.880 1.00 85.94 385 ILE A O 1
ATOM 3057 N N . SER A 1 386 ? 22.212 0.214 -10.388 1.00 74.94 386 SER A N 1
ATOM 3058 C CA . SER A 1 386 ? 21.750 -0.168 -11.737 1.00 74.94 386 SER A CA 1
ATOM 3059 C C . SER A 1 386 ? 22.873 -0.307 -12.792 1.00 74.94 386 SER A C 1
ATOM 3061 O O . SER A 1 386 ? 22.590 -0.567 -13.960 1.00 74.94 386 SER A O 1
ATOM 3063 N N . SER A 1 387 ? 24.144 -0.138 -12.412 1.00 61.69 387 SER A N 1
ATOM 3064 C CA . SER A 1 387 ? 25.322 -0.183 -13.299 1.00 61.69 387 SER A CA 1
ATOM 3065 C C . SER A 1 387 ? 25.808 -1.617 -13.596 1.00 61.69 387 SER A C 1
ATOM 3067 O O . SER A 1 387 ? 25.696 -2.492 -12.739 1.00 61.69 387 SER A O 1
ATOM 3069 N N . PRO A 1 388 ? 26.394 -1.860 -14.788 1.00 59.16 388 PRO A N 1
ATOM 3070 C CA . PRO A 1 388 ? 25.790 -2.681 -15.836 1.00 59.16 388 PRO A CA 1
ATOM 3071 C C . PRO A 1 388 ? 25.347 -4.072 -15.359 1.00 59.16 388 PRO A C 1
ATOM 3073 O O . PRO A 1 388 ? 26.057 -4.768 -14.631 1.00 59.16 388 PRO A O 1
ATOM 3076 N N . ALA A 1 389 ? 24.182 -4.495 -15.857 1.00 60.38 389 ALA A N 1
ATOM 3077 C CA . ALA A 1 389 ? 23.650 -5.837 -15.656 1.00 60.38 389 ALA A CA 1
ATOM 3078 C C . ALA A 1 389 ? 24.729 -6.897 -15.928 1.00 60.38 389 ALA A C 1
ATOM 3080 O O . ALA A 1 389 ? 25.448 -6.836 -16.931 1.00 60.38 389 ALA A O 1
ATOM 3081 N N . SER A 1 390 ? 24.850 -7.870 -15.022 1.00 64.88 390 SER A N 1
ATOM 3082 C CA . SER A 1 390 ? 25.799 -8.969 -15.185 1.00 64.88 390 SER A CA 1
ATOM 3083 C C . SER A 1 390 ? 25.569 -9.676 -16.526 1.00 64.88 390 SER A C 1
ATOM 3085 O O . SER A 1 390 ? 24.451 -9.712 -17.044 1.00 64.88 390 SER A O 1
ATOM 3087 N N . ALA A 1 391 ? 26.620 -10.265 -17.105 1.00 67.69 391 ALA A N 1
ATOM 3088 C CA . ALA A 1 391 ? 26.496 -10.992 -18.371 1.00 67.69 391 ALA A CA 1
ATOM 3089 C C . ALA A 1 391 ? 25.392 -12.067 -18.310 1.00 67.69 391 ALA A C 1
ATOM 3091 O O . ALA A 1 391 ? 24.666 -12.273 -19.278 1.00 67.69 391 ALA A O 1
ATOM 3092 N N . GLU A 1 392 ? 25.215 -12.701 -17.149 1.00 68.56 392 GLU A N 1
ATOM 3093 C CA . GLU A 1 392 ? 24.125 -13.640 -16.885 1.00 68.56 392 GLU A CA 1
ATOM 3094 C C . GLU A 1 392 ? 22.744 -12.970 -16.933 1.00 68.56 392 GLU A C 1
ATOM 3096 O O . GLU A 1 392 ? 21.849 -13.479 -17.606 1.00 68.56 392 GLU A O 1
ATOM 3101 N N . ALA A 1 393 ? 22.568 -11.815 -16.283 1.00 67.00 393 ALA A N 1
ATOM 3102 C CA . ALA A 1 393 ? 21.312 -11.066 -16.315 1.00 67.00 393 ALA A CA 1
ATOM 3103 C C . ALA A 1 393 ? 20.956 -10.604 -17.738 1.00 67.00 393 ALA A C 1
ATOM 3105 O O . ALA A 1 393 ? 19.805 -10.735 -18.156 1.00 67.00 393 ALA A O 1
ATOM 3106 N N . LEU A 1 394 ? 21.942 -10.147 -18.517 1.00 70.50 394 LEU A N 1
ATOM 3107 C CA . LEU A 1 394 ? 21.753 -9.784 -19.925 1.00 70.50 394 LEU A CA 1
ATOM 3108 C C . LEU A 1 394 ? 21.342 -10.990 -20.781 1.00 70.50 394 LEU A C 1
ATOM 3110 O O . LEU A 1 394 ? 20.404 -10.888 -21.572 1.00 70.50 394 LEU A O 1
ATOM 3114 N N . LEU A 1 395 ? 21.990 -12.143 -20.593 1.00 73.69 395 LEU A N 1
ATOM 3115 C CA . LEU A 1 395 ? 21.649 -13.378 -21.305 1.00 73.69 395 LEU A CA 1
ATOM 3116 C C . LEU A 1 395 ? 20.252 -13.888 -20.934 1.00 73.69 395 LEU A C 1
ATOM 3118 O O . LEU A 1 395 ? 19.482 -14.262 -21.819 1.00 73.69 395 LEU A O 1
ATOM 3122 N N . LEU A 1 396 ? 19.899 -13.878 -19.647 1.00 71.31 396 LEU A N 1
ATOM 3123 C CA . LEU A 1 396 ? 18.563 -14.247 -19.175 1.00 71.31 396 LEU A CA 1
ATOM 3124 C C . LEU A 1 396 ? 17.503 -13.296 -19.728 1.00 71.31 396 LEU A C 1
ATOM 3126 O O . LEU A 1 396 ? 16.457 -13.743 -20.195 1.00 71.31 396 LEU A O 1
ATOM 3130 N N . ARG A 1 397 ? 17.784 -11.991 -19.740 1.00 71.12 397 ARG A N 1
ATOM 3131 C CA . ARG A 1 397 ? 16.893 -10.989 -20.322 1.00 71.12 397 ARG A CA 1
ATOM 3132 C C . ARG A 1 397 ? 16.678 -11.235 -21.811 1.00 71.12 397 ARG A C 1
ATOM 3134 O O . ARG A 1 397 ? 15.532 -11.255 -22.249 1.00 71.12 397 ARG A O 1
ATOM 3141 N N . GLN A 1 398 ? 17.745 -11.496 -22.566 1.00 74.12 398 GLN A N 1
ATOM 3142 C CA . GLN A 1 398 ? 17.658 -11.830 -23.988 1.00 74.12 398 GLN A CA 1
ATOM 3143 C C . GLN A 1 398 ? 16.881 -13.135 -24.227 1.00 74.12 398 GLN A C 1
ATOM 3145 O O . GLN A 1 398 ? 16.086 -13.216 -25.162 1.00 74.12 398 GLN A O 1
ATOM 3150 N N . ALA A 1 399 ? 17.059 -14.142 -23.368 1.00 74.94 399 ALA A N 1
ATOM 3151 C CA . ALA A 1 399 ? 16.316 -15.400 -23.435 1.00 74.94 399 ALA A CA 1
ATOM 3152 C C . ALA A 1 399 ? 14.813 -15.228 -23.145 1.00 74.94 399 ALA A C 1
ATOM 3154 O O . ALA A 1 399 ? 14.004 -15.996 -23.668 1.00 74.94 399 ALA A O 1
ATOM 3155 N N . CYS A 1 400 ? 14.452 -14.222 -22.346 1.00 72.88 400 CYS A N 1
ATOM 3156 C CA . CYS A 1 400 ? 13.078 -13.880 -21.982 1.00 72.88 400 CYS A CA 1
ATOM 3157 C C . CYS A 1 400 ? 12.406 -12.883 -22.941 1.00 72.88 400 CYS A C 1
ATOM 3159 O O . CYS A 1 400 ? 11.251 -12.520 -22.711 1.00 72.88 400 CYS A O 1
ATOM 3161 N N . LEU A 1 401 ? 13.088 -12.420 -23.997 1.00 74.56 401 LEU A N 1
ATOM 3162 C CA . LEU A 1 401 ? 12.468 -11.526 -24.972 1.00 74.56 401 LEU A CA 1
ATOM 3163 C C . LEU A 1 401 ? 11.342 -12.250 -25.731 1.00 74.56 401 LEU A C 1
ATOM 3165 O O . LEU A 1 401 ? 11.542 -13.372 -26.205 1.00 74.56 401 LEU A O 1
ATOM 3169 N N . PRO A 1 402 ? 10.169 -11.608 -25.906 1.00 70.25 402 PRO A N 1
ATOM 3170 C CA . PRO A 1 402 ? 9.048 -12.206 -26.631 1.00 70.25 402 PRO A CA 1
ATOM 3171 C C . PRO A 1 402 ? 9.340 -12.362 -28.131 1.00 70.25 402 PRO A C 1
ATOM 3173 O O . PRO A 1 402 ? 8.722 -13.187 -28.801 1.00 70.25 402 PRO A O 1
ATOM 3176 N N . VAL A 1 403 ? 10.294 -11.584 -28.654 1.00 71.25 403 VAL A N 1
ATOM 3177 C CA . VAL A 1 403 ? 10.735 -11.595 -30.050 1.00 71.25 403 VAL A CA 1
ATOM 3178 C C . VAL A 1 403 ? 12.249 -11.789 -30.078 1.00 71.25 403 VAL A C 1
ATOM 3180 O O . VAL A 1 403 ? 12.977 -11.126 -29.341 1.00 71.25 403 VAL A O 1
ATOM 3183 N N . ARG A 1 404 ? 12.728 -12.701 -30.929 1.00 65.62 404 ARG A N 1
ATOM 3184 C CA . ARG A 1 404 ? 14.160 -12.889 -31.189 1.00 65.62 404 ARG A CA 1
ATOM 3185 C C . ARG A 1 404 ? 14.543 -12.096 -32.431 1.00 65.62 404 ARG A C 1
ATOM 3187 O O . ARG A 1 404 ? 13.970 -12.349 -33.488 1.00 65.62 404 ARG A O 1
ATOM 3194 N N . ASP A 1 405 ? 15.521 -11.203 -32.318 1.00 60.69 405 ASP A N 1
ATOM 3195 C CA . ASP A 1 405 ? 16.184 -10.658 -33.505 1.00 60.69 405 ASP A CA 1
ATOM 3196 C C . ASP A 1 405 ? 17.012 -11.767 -34.170 1.00 60.69 405 ASP A C 1
ATOM 3198 O O . ASP A 1 405 ? 17.666 -12.574 -33.497 1.00 60.69 405 ASP A O 1
ATOM 3202 N N . ALA A 1 406 ? 16.952 -11.850 -35.500 1.00 55.19 406 ALA A N 1
ATOM 3203 C CA . ALA A 1 406 ? 17.782 -12.783 -36.249 1.00 55.19 406 ALA A CA 1
ATOM 3204 C C . ALA A 1 406 ? 19.255 -12.341 -36.144 1.00 55.19 406 ALA A C 1
ATOM 3206 O O . ALA A 1 406 ? 19.549 -11.174 -36.391 1.00 55.19 406 ALA A O 1
ATOM 3207 N N . PRO A 1 407 ? 20.206 -13.238 -35.825 1.00 50.28 407 PRO A N 1
ATOM 3208 C CA . PRO A 1 407 ? 21.582 -12.837 -35.527 1.00 50.28 407 PRO A CA 1
ATOM 3209 C C . PRO A 1 407 ? 22.416 -12.361 -36.732 1.00 50.28 407 PRO A C 1
ATOM 3211 O O . PRO A 1 407 ? 23.598 -12.095 -36.558 1.00 50.28 407 PRO A O 1
ATOM 3214 N N . PHE A 1 408 ? 21.861 -12.243 -37.942 1.00 42.72 408 PHE A N 1
ATOM 3215 C CA . PHE A 1 408 ? 22.625 -11.833 -39.125 1.00 42.72 408 PHE A CA 1
ATOM 3216 C C . PHE A 1 408 ? 21.761 -11.042 -40.108 1.00 42.72 408 PHE A C 1
ATOM 3218 O O . PHE A 1 408 ? 21.064 -11.608 -40.948 1.00 42.72 408 PHE A O 1
ATOM 3225 N N . GLY A 1 409 ? 21.852 -9.721 -40.006 1.00 43.72 409 GLY A N 1
ATOM 3226 C CA . GLY A 1 409 ? 21.405 -8.765 -41.006 1.00 43.72 409 GLY A CA 1
ATOM 3227 C C . GLY A 1 409 ? 22.283 -7.533 -40.873 1.00 43.72 409 GLY A C 1
ATOM 3228 O O . GLY A 1 409 ? 22.038 -6.683 -40.027 1.00 43.72 409 GLY A O 1
ATOM 3229 N N . THR A 1 410 ? 23.367 -7.497 -41.642 1.00 47.50 410 THR A N 1
ATOM 3230 C CA . THR A 1 410 ? 24.114 -6.271 -41.914 1.00 47.50 410 THR A CA 1
ATOM 3231 C C . THR A 1 410 ? 23.135 -5.285 -42.535 1.00 47.50 410 THR A C 1
ATOM 3233 O O . THR A 1 410 ? 22.694 -5.547 -43.648 1.00 47.50 410 THR A O 1
ATOM 3236 N N . ASP A 1 411 ? 22.698 -4.281 -41.775 1.00 40.78 411 ASP A N 1
ATOM 3237 C CA . ASP A 1 411 ? 22.505 -2.892 -42.213 1.00 40.78 411 ASP A CA 1
ATOM 3238 C C . ASP A 1 411 ? 21.767 -2.090 -41.123 1.00 40.78 411 ASP A C 1
ATOM 3240 O O . ASP A 1 411 ? 20.590 -2.313 -40.857 1.00 40.78 411 ASP A O 1
ATOM 3244 N N . GLY A 1 412 ? 22.474 -1.118 -40.536 1.00 44.53 412 GLY A N 1
ATOM 3245 C CA . GLY A 1 412 ? 21.894 0.042 -39.850 1.00 44.53 412 GLY A CA 1
ATOM 3246 C C . GLY A 1 412 ? 21.473 -0.154 -38.391 1.00 44.53 412 GLY A C 1
ATOM 3247 O O . GLY A 1 412 ? 20.530 -0.874 -38.082 1.00 44.53 412 GLY A O 1
ATOM 3248 N N . GLU A 1 413 ? 22.117 0.597 -37.499 1.00 49.22 413 GLU A N 1
ATOM 3249 C CA . GLU A 1 413 ? 21.863 0.689 -36.053 1.00 49.22 413 GLU A CA 1
ATOM 3250 C C . GLU A 1 413 ? 20.457 1.215 -35.662 1.00 49.22 413 GLU A C 1
ATOM 3252 O O . GLU A 1 413 ? 20.154 1.290 -34.476 1.00 49.22 413 GLU A O 1
ATOM 3257 N N . ASP A 1 414 ? 19.554 1.490 -36.614 1.00 46.31 414 ASP A N 1
ATOM 3258 C CA . ASP A 1 414 ? 18.316 2.248 -36.356 1.00 46.31 414 ASP A CA 1
ATOM 3259 C C . ASP A 1 414 ? 16.987 1.475 -36.518 1.00 46.31 414 ASP A C 1
ATOM 3261 O O . ASP A 1 414 ? 15.932 2.023 -36.210 1.00 46.31 414 ASP A O 1
ATOM 3265 N N . ASN A 1 415 ? 16.982 0.204 -36.947 1.00 51.59 415 ASN A N 1
ATOM 3266 C CA . ASN A 1 415 ? 15.735 -0.535 -37.247 1.00 51.59 415 ASN A CA 1
ATOM 3267 C C . ASN A 1 415 ? 15.645 -1.934 -36.610 1.00 51.59 415 ASN A C 1
ATOM 3269 O O . ASN A 1 415 ? 15.043 -2.852 -37.172 1.00 51.59 415 ASN A O 1
ATOM 3273 N N . SER A 1 416 ? 16.213 -2.128 -35.418 1.00 69.25 416 SER A N 1
ATOM 3274 C CA . SER A 1 416 ? 15.938 -3.355 -34.665 1.00 69.25 416 SER A CA 1
ATOM 3275 C C . SER A 1 416 ? 14.473 -3.367 -34.215 1.00 69.25 416 SER A C 1
ATOM 3277 O O . SER A 1 416 ? 14.000 -2.434 -33.561 1.00 69.25 416 SER A O 1
ATOM 3279 N N . ILE A 1 417 ? 13.757 -4.457 -34.507 1.00 71.12 417 ILE A N 1
ATOM 3280 C CA . ILE A 1 417 ? 12.385 -4.690 -34.025 1.00 71.12 417 ILE A CA 1
ATOM 3281 C C . ILE A 1 417 ? 12.339 -4.578 -32.490 1.00 71.12 417 ILE A C 1
ATOM 3283 O O . ILE A 1 417 ? 11.364 -4.087 -31.925 1.00 71.12 417 ILE A O 1
ATOM 3287 N N . VAL A 1 418 ? 13.421 -4.962 -31.806 1.00 73.69 418 VAL A N 1
ATOM 3288 C CA . VAL A 1 418 ? 13.596 -4.831 -30.351 1.00 73.69 418 VAL A CA 1
ATOM 3289 C C . VAL A 1 418 ? 13.627 -3.358 -29.920 1.00 73.69 418 VAL A C 1
ATOM 3291 O O . VAL A 1 418 ? 13.059 -3.006 -28.882 1.00 73.69 418 VAL A O 1
ATOM 3294 N N . ALA A 1 419 ? 14.248 -2.483 -30.713 1.00 75.19 419 ALA A N 1
ATOM 3295 C CA . ALA A 1 419 ? 14.265 -1.046 -30.463 1.00 75.19 419 ALA A CA 1
ATOM 3296 C C . ALA A 1 419 ? 12.875 -0.426 -30.669 1.00 75.19 419 ALA A C 1
ATOM 3298 O O . ALA A 1 419 ? 12.357 0.220 -29.754 1.00 75.19 419 ALA A O 1
ATOM 3299 N N . SER A 1 420 ? 12.232 -0.704 -31.810 1.00 74.44 420 SER A N 1
ATOM 3300 C CA . SER A 1 420 ? 10.891 -0.194 -32.137 1.00 74.44 420 SER A CA 1
ATOM 3301 C C . SER A 1 420 ? 9.813 -0.670 -31.158 1.00 74.44 420 SER A C 1
ATOM 3303 O O . SER A 1 420 ? 8.883 0.077 -30.866 1.00 74.44 420 SER A O 1
ATOM 3305 N N . LEU A 1 421 ? 9.953 -1.887 -30.622 1.00 74.75 421 LEU A N 1
ATOM 3306 C CA . LEU A 1 421 ? 9.054 -2.446 -29.611 1.00 74.75 421 LEU A CA 1
ATOM 3307 C C . LEU A 1 421 ? 9.429 -2.064 -28.169 1.00 74.75 421 LEU A C 1
ATOM 3309 O O . LEU A 1 421 ? 8.846 -2.596 -27.226 1.00 74.75 421 LEU A O 1
ATOM 3313 N N . GLY A 1 422 ? 10.427 -1.199 -27.957 1.00 75.75 422 GLY A N 1
ATOM 3314 C CA . GLY A 1 422 ? 10.859 -0.771 -26.618 1.00 75.75 422 GLY A CA 1
ATOM 3315 C C . GLY A 1 422 ? 11.497 -1.868 -25.751 1.00 75.75 422 GLY A C 1
ATOM 3316 O O . GLY A 1 422 ? 11.839 -1.615 -24.599 1.00 75.75 422 GLY A O 1
ATOM 3317 N N . LEU A 1 423 ? 11.718 -3.063 -26.302 1.00 77.06 423 LEU A N 1
ATOM 3318 C CA . LEU A 1 423 ? 12.233 -4.243 -25.599 1.00 77.06 423 LEU A CA 1
ATOM 3319 C C . LEU A 1 423 ? 13.702 -4.092 -25.156 1.00 77.06 423 LEU A C 1
ATOM 3321 O O . LEU A 1 423 ? 14.177 -4.806 -24.269 1.00 77.06 423 LEU A O 1
ATOM 3325 N N . HIS A 1 424 ? 14.417 -3.134 -25.748 1.00 74.44 424 HIS A N 1
ATOM 3326 C CA . HIS A 1 424 ? 15.784 -2.773 -25.376 1.00 74.44 424 HIS A CA 1
ATOM 3327 C C . HIS A 1 424 ? 15.883 -2.109 -23.994 1.00 74.44 424 HIS A C 1
ATOM 3329 O O . HIS A 1 424 ? 16.957 -2.153 -23.396 1.00 74.44 424 HIS A O 1
ATOM 3335 N N . LYS A 1 425 ? 14.783 -1.580 -23.431 1.00 78.69 425 LYS A N 1
ATOM 3336 C CA . LYS A 1 425 ? 14.777 -0.954 -22.096 1.00 78.69 425 LYS A CA 1
ATOM 3337 C C . LYS A 1 425 ? 14.286 -1.891 -21.001 1.00 78.69 425 LYS A C 1
ATOM 3339 O O . LYS A 1 425 ? 13.314 -2.629 -21.186 1.00 78.69 425 LYS A O 1
ATOM 3344 N N . SER A 1 426 ? 14.957 -1.881 -19.852 1.00 80.75 426 SER A N 1
ATOM 3345 C CA . SER A 1 426 ? 14.471 -2.621 -18.684 1.00 80.75 426 SER A CA 1
ATOM 3346 C C . SER A 1 426 ? 13.268 -1.905 -18.067 1.00 80.75 426 SER A C 1
ATOM 3348 O O . SER A 1 426 ? 13.074 -0.695 -18.209 1.00 80.75 426 SER A O 1
ATOM 3350 N N . ARG A 1 427 ? 12.434 -2.642 -17.327 1.00 86.88 427 ARG A N 1
ATOM 3351 C CA . ARG A 1 427 ? 11.307 -2.028 -16.613 1.00 86.88 427 ARG A CA 1
ATOM 3352 C C . ARG A 1 427 ? 11.776 -0.993 -15.581 1.00 86.88 427 ARG A C 1
ATOM 3354 O O . ARG A 1 427 ? 11.075 -0.004 -15.376 1.00 86.88 427 ARG A O 1
ATOM 3361 N N . VAL A 1 428 ? 12.951 -1.198 -14.979 1.00 89.00 428 VAL A N 1
ATOM 3362 C CA . VAL A 1 428 ? 13.586 -0.249 -14.050 1.00 89.00 428 VAL A CA 1
ATOM 3363 C C . VAL A 1 428 ? 14.018 1.020 -14.787 1.00 89.00 428 VAL A C 1
ATOM 3365 O O . VAL A 1 428 ? 13.669 2.107 -14.345 1.00 89.00 428 VAL A O 1
ATOM 3368 N N . GLU A 1 429 ? 14.664 0.910 -15.950 1.00 86.94 429 GLU A N 1
ATOM 3369 C CA . GLU A 1 429 ? 15.019 2.077 -16.776 1.00 86.94 429 GLU A CA 1
ATOM 3370 C C . GLU A 1 429 ? 13.779 2.893 -17.156 1.00 86.94 429 GLU A C 1
ATOM 3372 O O . GLU A 1 429 ? 13.732 4.099 -16.925 1.00 86.94 429 GLU A O 1
ATOM 3377 N N . THR A 1 430 ? 12.723 2.233 -17.650 1.00 89.69 430 THR A N 1
ATOM 3378 C CA . THR A 1 430 ? 11.472 2.933 -17.997 1.00 89.69 430 THR A CA 1
ATOM 3379 C C . THR A 1 430 ? 10.786 3.570 -16.783 1.00 89.69 430 THR A C 1
ATOM 3381 O O . THR A 1 430 ? 10.072 4.558 -16.941 1.00 89.69 430 THR A O 1
ATOM 3384 N N . LEU A 1 431 ? 10.996 3.033 -15.573 1.00 93.62 431 LEU A N 1
ATOM 3385 C CA . LEU A 1 431 ? 10.514 3.636 -14.330 1.00 93.62 431 LEU A CA 1
ATOM 3386 C C . LEU A 1 431 ? 11.316 4.885 -13.976 1.00 93.62 431 LEU A C 1
ATOM 3388 O O . LEU A 1 431 ? 10.726 5.901 -13.629 1.00 93.62 431 LEU A O 1
ATOM 3392 N N . VAL A 1 432 ? 12.643 4.832 -14.075 1.00 92.56 432 VAL A N 1
ATOM 3393 C CA . VAL A 1 432 ? 13.505 5.994 -13.819 1.00 92.56 432 VAL A CA 1
ATOM 3394 C C . VAL A 1 432 ? 13.172 7.127 -14.793 1.00 92.56 432 VAL A C 1
ATOM 3396 O O . VAL A 1 432 ? 12.999 8.267 -14.365 1.00 92.56 432 VAL A O 1
ATOM 3399 N N . GLU A 1 433 ? 12.971 6.812 -16.076 1.00 92.50 433 GLU A N 1
ATOM 3400 C CA . GLU A 1 433 ? 12.489 7.778 -17.072 1.00 92.50 433 GLU A CA 1
ATOM 3401 C C . GLU A 1 433 ? 11.129 8.369 -16.668 1.00 92.50 433 GLU A C 1
ATOM 3403 O O . GLU A 1 433 ? 10.965 9.590 -16.642 1.00 92.50 433 GLU A O 1
ATOM 3408 N N . ALA A 1 434 ? 10.162 7.523 -16.293 1.00 94.88 434 ALA A N 1
ATOM 3409 C CA . ALA A 1 434 ? 8.851 7.962 -15.819 1.00 94.88 434 ALA A CA 1
ATOM 3410 C C . ALA A 1 434 ? 8.943 8.881 -14.586 1.00 94.88 434 ALA A C 1
ATOM 3412 O O . ALA A 1 434 ? 8.247 9.894 -14.533 1.00 94.88 434 ALA A O 1
ATOM 3413 N N . LEU A 1 435 ? 9.813 8.574 -13.622 1.00 96.00 435 LEU A N 1
ATOM 3414 C CA . LEU A 1 435 ? 10.043 9.406 -12.438 1.00 96.00 435 LEU A CA 1
ATOM 3415 C C . LEU A 1 435 ? 10.644 10.769 -12.807 1.00 96.00 435 LEU A C 1
ATOM 3417 O O . LEU A 1 435 ? 10.203 11.783 -12.268 1.00 96.00 435 LEU A O 1
ATOM 3421 N N . GLY A 1 436 ? 11.551 10.821 -13.787 1.00 95.12 436 GLY A N 1
ATOM 3422 C CA . GLY A 1 436 ? 12.055 12.084 -14.337 1.00 95.12 436 GLY A CA 1
ATOM 3423 C C . GLY A 1 436 ? 10.944 12.940 -14.960 1.00 95.12 436 GLY A C 1
ATOM 3424 O O . GLY A 1 436 ? 10.870 14.145 -14.718 1.00 95.12 436 GLY A O 1
ATOM 3425 N N . PHE A 1 437 ? 10.006 12.327 -15.691 1.00 95.00 437 PHE A N 1
ATOM 3426 C CA . PHE A 1 437 ? 8.820 13.042 -16.181 1.00 95.00 437 PHE A CA 1
ATOM 3427 C C . PHE A 1 437 ? 7.894 13.497 -15.047 1.00 95.00 437 PHE A C 1
ATOM 3429 O O . PHE A 1 437 ? 7.305 14.572 -15.149 1.00 95.00 437 PHE A O 1
ATOM 3436 N N . MET A 1 438 ? 7.747 12.712 -13.974 1.00 95.06 438 MET A N 1
ATOM 3437 C CA . MET A 1 438 ? 6.955 13.117 -12.805 1.00 95.06 438 MET A CA 1
ATOM 3438 C C . MET A 1 438 ? 7.533 14.346 -12.115 1.00 95.06 438 MET A C 1
ATOM 3440 O O . MET A 1 438 ? 6.769 15.218 -11.700 1.00 95.06 438 MET A O 1
ATOM 3444 N N . GLU A 1 439 ? 8.856 14.436 -12.009 1.00 94.06 439 GLU A N 1
ATOM 3445 C CA . GLU A 1 439 ? 9.534 15.606 -11.454 1.00 94.06 439 GLU A CA 1
ATOM 3446 C C . GLU A 1 439 ? 9.186 16.877 -12.243 1.00 94.06 439 GLU A C 1
ATOM 3448 O O . GLU A 1 439 ? 8.785 17.885 -11.657 1.00 94.06 439 GLU A O 1
ATOM 3453 N N . GLN A 1 440 ? 9.218 16.798 -13.577 1.00 93.88 440 GLN A N 1
ATOM 3454 C CA . GLN A 1 440 ? 8.870 17.913 -14.469 1.00 93.88 440 GLN A CA 1
ATOM 3455 C C . GLN A 1 440 ? 7.420 18.391 -14.290 1.00 93.88 440 GLN A C 1
ATOM 3457 O O . GLN A 1 440 ? 7.141 19.582 -14.423 1.00 93.88 440 GLN A O 1
ATOM 3462 N N . VAL A 1 441 ? 6.491 17.487 -13.954 1.00 94.19 441 VAL A N 1
ATOM 3463 C CA . VAL A 1 441 ? 5.071 17.816 -13.724 1.00 94.19 441 VAL A CA 1
ATOM 3464 C C . VAL A 1 441 ? 4.709 18.001 -12.243 1.00 94.19 441 VAL A C 1
ATOM 3466 O O . VAL A 1 441 ? 3.529 17.946 -11.885 1.00 94.19 441 VAL A O 1
ATOM 3469 N N . GLN A 1 442 ? 5.693 18.240 -11.367 1.00 93.12 442 GLN A N 1
ATOM 3470 C CA . GLN A 1 442 ? 5.485 18.468 -9.926 1.00 93.12 442 GLN A CA 1
ATOM 3471 C C . GLN A 1 442 ? 4.762 17.300 -9.222 1.00 93.12 442 GLN A C 1
ATOM 3473 O O . GLN A 1 442 ? 3.842 17.485 -8.416 1.00 93.12 442 GLN A O 1
ATOM 3478 N N . TRP A 1 443 ? 5.134 16.065 -9.569 1.00 94.25 443 TRP A N 1
ATOM 3479 C CA . TRP A 1 443 ? 4.608 14.823 -8.985 1.00 94.25 443 TRP A CA 1
ATOM 3480 C C . TRP A 1 443 ? 3.090 14.610 -9.137 1.00 94.25 443 TRP A C 1
ATOM 3482 O O . TRP A 1 443 ? 2.473 13.814 -8.408 1.00 94.25 443 TRP A O 1
ATOM 3492 N N . LYS A 1 444 ? 2.464 15.334 -10.071 1.00 92.06 444 LYS A N 1
ATOM 3493 C CA . LYS A 1 444 ? 1.055 15.168 -10.443 1.00 92.06 444 LYS A CA 1
ATOM 3494 C C . LYS A 1 444 ? 0.912 13.945 -11.347 1.00 92.06 444 LYS A C 1
ATOM 3496 O O . LYS A 1 444 ? 1.751 13.709 -12.203 1.00 92.06 444 LYS A O 1
ATOM 3501 N N . SER A 1 445 ? -0.146 13.169 -11.137 1.00 92.00 445 SER A N 1
ATOM 3502 C CA . SER A 1 445 ? -0.456 11.976 -11.926 1.00 92.00 445 SER A CA 1
ATOM 3503 C C . SER A 1 445 ? -1.961 11.739 -11.911 1.00 92.00 445 SER A C 1
ATOM 3505 O O . SER A 1 445 ? -2.607 11.914 -10.872 1.00 92.00 445 SER A O 1
ATOM 3507 N N . LYS A 1 446 ? -2.513 11.341 -13.060 1.00 88.06 446 LYS A N 1
ATOM 3508 C CA . LYS A 1 446 ? -3.921 10.932 -13.194 1.00 88.06 446 LYS A CA 1
ATOM 3509 C C . LYS A 1 446 ? -4.123 9.442 -12.902 1.00 88.06 446 LYS A C 1
ATOM 3511 O O . LYS A 1 446 ? -5.241 9.022 -12.628 1.00 88.06 446 LYS A O 1
ATOM 3516 N N . ALA A 1 447 ? -3.052 8.649 -12.936 1.00 90.75 447 ALA A N 1
ATOM 3517 C CA . ALA A 1 447 ? -3.097 7.199 -12.748 1.00 90.75 447 ALA A CA 1
ATOM 3518 C C . ALA A 1 447 ? -2.876 6.734 -11.290 1.00 90.75 447 ALA A C 1
ATOM 3520 O O . ALA A 1 447 ? -2.929 5.536 -10.999 1.00 90.75 447 ALA A O 1
ATOM 3521 N N . THR A 1 448 ? -2.631 7.651 -10.346 1.00 89.56 448 THR A N 1
ATOM 3522 C CA . THR A 1 448 ? -2.402 7.317 -8.926 1.00 89.56 448 THR A CA 1
ATOM 3523 C C . THR A 1 448 ? -3.635 7.548 -8.055 1.00 89.56 448 THR A C 1
ATOM 3525 O O . THR A 1 448 ? -4.148 8.662 -7.972 1.00 89.56 448 THR A O 1
ATOM 3528 N N . PHE A 1 449 ? -4.059 6.529 -7.303 1.00 86.62 449 PHE A N 1
ATOM 3529 C CA . PHE A 1 449 ? -5.253 6.592 -6.445 1.00 86.62 449 PHE A CA 1
ATOM 3530 C C . PHE A 1 449 ? -4.921 7.029 -5.012 1.00 86.62 449 PHE A C 1
ATOM 3532 O O . PHE A 1 449 ? -4.935 6.245 -4.060 1.00 86.62 449 PHE A O 1
ATOM 3539 N N . ARG A 1 450 ? -4.594 8.316 -4.859 1.00 89.88 450 ARG A N 1
ATOM 3540 C CA . ARG A 1 450 ? -4.156 8.931 -3.594 1.00 89.88 450 ARG A CA 1
ATOM 3541 C C . ARG A 1 450 ? -5.340 9.529 -2.815 1.00 89.88 450 ARG A C 1
ATOM 3543 O O . ARG A 1 450 ? -5.443 10.743 -2.649 1.00 89.88 450 ARG A O 1
ATOM 3550 N N . PHE A 1 451 ? -6.251 8.684 -2.322 1.00 90.56 451 PHE A N 1
ATOM 3551 C CA . PHE A 1 451 ? -7.494 9.127 -1.653 1.00 90.56 451 PHE A CA 1
ATOM 3552 C C . PHE A 1 451 ? -7.273 10.062 -0.454 1.00 90.56 451 PHE A C 1
ATOM 3554 O O . PHE A 1 451 ? -8.105 10.930 -0.181 1.00 90.56 451 PHE A O 1
ATOM 3561 N N . PHE A 1 452 ? -6.131 9.943 0.221 1.00 91.75 452 PHE A N 1
ATOM 3562 C CA . PHE A 1 452 ? -5.737 10.810 1.330 1.00 91.75 452 PHE A CA 1
ATOM 3563 C C . PHE A 1 452 ? -5.504 12.274 0.919 1.00 91.75 452 PHE A C 1
ATOM 3565 O O . PHE A 1 452 ? -5.500 13.137 1.787 1.00 91.75 452 PHE A O 1
ATOM 3572 N N . GLN A 1 453 ? -5.365 12.582 -0.378 1.00 90.38 453 GLN A N 1
ATOM 3573 C CA . GLN A 1 453 ? -5.314 13.955 -0.903 1.00 90.38 453 GLN A CA 1
ATOM 3574 C C . GLN A 1 453 ? -6.694 14.522 -1.273 1.00 90.38 453 GLN A C 1
ATOM 3576 O O . GLN A 1 453 ? -6.789 15.681 -1.671 1.00 90.38 453 GLN A O 1
ATOM 3581 N N . SER A 1 454 ? -7.763 13.723 -1.194 1.00 88.88 454 SER A N 1
ATOM 3582 C CA . SER A 1 454 ? -9.096 14.173 -1.604 1.00 88.88 454 SER A CA 1
ATOM 3583 C C . SER A 1 454 ? -9.623 15.298 -0.713 1.00 88.88 454 SER A C 1
ATOM 3585 O O . SER A 1 454 ? -9.385 15.301 0.493 1.00 88.88 454 SER A O 1
ATOM 3587 N N . ALA A 1 455 ? -10.389 16.225 -1.293 1.00 88.25 455 ALA A N 1
ATOM 3588 C CA . ALA A 1 455 ? -11.016 17.318 -0.548 1.00 88.25 455 ALA A CA 1
ATOM 3589 C C . ALA A 1 455 ? -11.924 16.815 0.592 1.00 88.25 455 ALA A C 1
ATOM 3591 O O . ALA A 1 455 ? -11.992 17.445 1.643 1.00 88.25 455 ALA A O 1
ATOM 3592 N N . ASP A 1 456 ? -12.552 15.649 0.414 1.00 89.38 456 ASP A N 1
ATOM 3593 C CA . ASP A 1 456 ? -13.467 15.062 1.396 1.00 89.38 456 ASP A CA 1
ATOM 3594 C C . ASP A 1 456 ? -12.747 14.363 2.559 1.00 89.38 456 ASP A C 1
ATOM 3596 O O . ASP A 1 456 ? -13.259 14.340 3.679 1.00 89.38 456 ASP A O 1
ATOM 3600 N N . LEU A 1 457 ? -11.574 13.760 2.319 1.00 92.38 457 LEU A N 1
ATOM 3601 C CA . LEU A 1 457 ? -10.854 12.983 3.339 1.00 92.38 457 LEU A CA 1
ATOM 3602 C C . LEU A 1 457 ? -9.667 13.731 3.934 1.00 92.38 457 LEU A C 1
ATOM 3604 O O . LEU A 1 457 ? -9.408 13.579 5.125 1.00 92.38 457 LEU A O 1
ATOM 3608 N N . PHE A 1 458 ? -8.956 14.549 3.158 1.00 93.38 458 PHE A N 1
ATOM 3609 C CA . PHE A 1 458 ? -7.758 15.244 3.628 1.00 93.38 458 PHE A CA 1
ATOM 3610 C C . PHE A 1 458 ? -8.017 16.076 4.902 1.00 93.38 458 PHE A C 1
ATOM 3612 O O . PHE A 1 458 ? -7.262 15.913 5.865 1.00 93.38 458 PHE A O 1
ATOM 3619 N N . PRO A 1 459 ? -9.093 16.888 5.007 1.00 93.19 459 PRO A N 1
ATOM 3620 C CA . PRO A 1 459 ? -9.400 17.623 6.239 1.00 93.19 459 PRO A CA 1
ATOM 3621 C C . PRO A 1 459 ? -9.728 16.701 7.420 1.00 93.19 459 PRO A C 1
ATOM 3623 O O . PRO A 1 459 ? -9.429 17.016 8.573 1.00 93.19 459 PRO A O 1
ATOM 3626 N N . LEU A 1 460 ? -10.326 15.538 7.140 1.00 93.69 460 LEU A N 1
ATOM 3627 C CA . LEU A 1 460 ? -10.654 14.540 8.153 1.00 93.69 460 LEU A CA 1
ATOM 3628 C C . LEU A 1 460 ? -9.417 13.790 8.642 1.00 93.69 460 LEU A C 1
ATOM 3630 O O . LEU A 1 460 ? -9.406 13.383 9.799 1.00 93.69 460 LEU A O 1
ATOM 3634 N N . LEU A 1 461 ? -8.386 13.638 7.811 1.00 93.56 461 LEU A N 1
ATOM 3635 C CA . LEU A 1 461 ? -7.135 12.946 8.130 1.00 93.56 461 LEU A CA 1
ATOM 3636 C C . LEU A 1 461 ? -6.105 13.869 8.783 1.00 93.56 461 LEU A C 1
ATOM 3638 O O . LEU A 1 461 ? -5.451 13.465 9.743 1.00 93.56 461 LEU A O 1
ATOM 3642 N N . LYS A 1 462 ? -5.992 15.118 8.316 1.00 91.38 462 LYS A N 1
ATOM 3643 C CA . LYS A 1 462 ? -4.996 16.071 8.815 1.00 91.38 462 LYS A CA 1
ATOM 3644 C C . LYS A 1 462 ? -5.132 16.232 10.344 1.00 91.38 462 LYS A C 1
ATOM 3646 O O . LYS A 1 462 ? -6.241 16.497 10.840 1.00 91.38 462 LYS A O 1
ATOM 3651 N N . PRO A 1 463 ? -4.047 16.052 11.117 1.00 86.56 463 PRO A N 1
ATOM 3652 C CA . PRO A 1 463 ? -4.050 16.368 12.538 1.00 86.56 463 PRO A CA 1
ATOM 3653 C C . PRO A 1 463 ? -4.072 17.890 12.736 1.00 86.56 463 PRO A C 1
ATOM 3655 O O . PRO A 1 463 ? -3.523 18.643 11.931 1.00 86.56 463 PRO A O 1
ATOM 3658 N N . SER A 1 464 ? -4.705 18.360 13.814 1.00 84.62 464 SER A N 1
ATOM 3659 C CA . SER A 1 464 ? -4.497 19.742 14.261 1.00 84.62 464 SER A CA 1
ATOM 3660 C C . SER A 1 464 ? -3.088 19.884 14.839 1.00 84.62 464 SER A C 1
ATOM 3662 O O . SER A 1 464 ? -2.541 18.911 15.355 1.00 84.62 464 SER A O 1
ATOM 3664 N N . GLU A 1 465 ? -2.508 21.083 14.805 1.00 80.88 465 GLU A N 1
ATOM 3665 C CA . GLU A 1 465 ? -1.154 21.331 15.334 1.00 80.88 465 GLU A CA 1
ATOM 3666 C C . GLU A 1 465 ? -1.022 20.891 16.801 1.00 80.88 465 GLU A C 1
ATOM 3668 O O . GLU A 1 465 ? -0.094 20.174 17.169 1.00 80.88 465 GLU A O 1
ATOM 3673 N N . ALA A 1 466 ? -2.031 21.202 17.621 1.00 77.56 466 ALA A N 1
ATOM 3674 C CA . ALA A 1 466 ? -2.091 20.763 19.013 1.00 77.56 466 ALA A CA 1
ATOM 3675 C C . ALA A 1 466 ? -2.177 19.231 19.169 1.00 77.56 466 ALA A C 1
ATOM 3677 O O . ALA A 1 466 ? -1.650 18.679 20.136 1.00 77.56 466 ALA A O 1
ATOM 3678 N N . ALA A 1 467 ? -2.848 18.531 18.246 1.00 77.75 467 ALA A N 1
ATOM 3679 C CA . ALA A 1 467 ? -2.919 17.073 18.266 1.00 77.75 467 ALA A CA 1
ATOM 3680 C C . ALA A 1 467 ? -1.602 16.439 17.803 1.00 77.75 467 ALA A C 1
ATOM 3682 O O . ALA A 1 467 ? -1.168 15.474 18.423 1.00 77.75 467 ALA A O 1
ATOM 3683 N N . ALA A 1 468 ? -0.956 16.996 16.775 1.00 78.94 468 ALA A N 1
ATOM 3684 C CA . ALA A 1 468 ? 0.330 16.519 16.272 1.00 78.94 468 ALA A CA 1
ATOM 3685 C C . ALA A 1 468 ? 1.425 16.591 17.351 1.00 78.94 468 ALA A C 1
ATOM 3687 O O . ALA A 1 468 ? 2.171 15.634 17.525 1.00 78.94 468 ALA A O 1
ATOM 3688 N N . ALA A 1 469 ? 1.456 17.672 18.139 1.00 77.38 469 ALA A N 1
ATOM 3689 C CA . ALA A 1 469 ? 2.423 17.834 19.227 1.00 77.38 469 ALA A CA 1
ATOM 3690 C C . ALA A 1 469 ? 2.198 16.862 20.400 1.00 77.38 469 ALA A C 1
ATOM 3692 O O . ALA A 1 469 ? 3.148 16.380 21.008 1.00 77.38 469 ALA A O 1
ATOM 3693 N N . ARG A 1 470 ? 0.937 16.569 20.742 1.00 77.81 470 ARG A N 1
ATOM 3694 C CA . ARG A 1 470 ? 0.604 15.663 21.860 1.00 77.81 470 ARG A CA 1
ATOM 3695 C C . ARG A 1 470 ? 0.768 14.195 21.510 1.00 77.81 470 ARG A C 1
ATOM 3697 O O . ARG A 1 470 ? 0.877 13.355 22.398 1.00 77.81 470 ARG A O 1
ATOM 3704 N N . PHE A 1 471 ? 0.685 13.886 20.228 1.00 78.88 471 PHE A N 1
ATOM 3705 C CA . PHE A 1 471 ? 0.485 12.538 19.770 1.00 78.88 471 PHE A CA 1
ATOM 3706 C C . PHE A 1 471 ? 1.234 12.301 18.458 1.00 78.88 471 PHE A C 1
ATOM 3708 O O . PHE A 1 471 ? 0.624 12.423 17.387 1.00 78.88 471 PHE A O 1
ATOM 3715 N N . PRO A 1 472 ? 2.523 11.935 18.537 1.00 85.62 472 PRO A N 1
ATOM 3716 C CA . PRO A 1 472 ? 3.337 11.735 17.352 1.00 85.62 472 PRO A CA 1
ATOM 3717 C C . PRO A 1 472 ? 2.787 10.600 16.481 1.00 85.62 472 PRO A C 1
ATOM 3719 O O . PRO A 1 472 ? 2.064 9.707 16.945 1.00 85.62 472 PRO A O 1
ATOM 3722 N N . VAL A 1 473 ? 3.121 10.675 15.197 1.00 92.25 473 VAL A N 1
ATOM 3723 C CA . VAL A 1 473 ? 2.915 9.590 14.234 1.00 92.25 473 VAL A CA 1
ATOM 3724 C C . VAL A 1 473 ? 3.772 8.378 14.611 1.00 92.25 473 VAL A C 1
ATOM 3726 O O . VAL A 1 473 ? 4.745 8.502 15.353 1.00 92.25 473 VAL A O 1
ATOM 3729 N N . CYS A 1 474 ? 3.406 7.195 14.125 1.00 94.44 474 CYS A N 1
ATOM 3730 C CA . CYS A 1 474 ? 4.230 6.003 14.287 1.00 94.44 474 CYS A CA 1
ATOM 3731 C C . CYS A 1 474 ? 5.511 6.112 13.447 1.00 94.44 474 CYS A C 1
ATOM 3733 O O . CYS A 1 474 ? 5.494 6.690 12.364 1.00 94.44 474 CYS A O 1
ATOM 3735 N N . SER A 1 475 ? 6.594 5.495 13.904 1.00 96.12 475 SER A N 1
ATOM 3736 C CA . SER A 1 475 ? 7.748 5.196 13.050 1.00 96.12 475 SER A CA 1
ATOM 3737 C C . SER A 1 475 ? 7.646 3.753 12.571 1.00 96.12 475 SER A C 1
ATOM 3739 O O . SER A 1 475 ? 7.143 2.896 13.306 1.00 96.12 475 SER A O 1
ATOM 3741 N N . LEU A 1 476 ? 8.104 3.473 11.351 1.00 97.25 476 LEU A N 1
ATOM 3742 C CA . LEU A 1 476 ? 8.320 2.090 10.935 1.00 97.25 476 LEU A CA 1
ATOM 3743 C C . LEU A 1 476 ? 9.405 1.436 11.808 1.00 97.25 476 LEU A C 1
ATOM 3745 O O . LEU A 1 476 ? 10.343 2.120 12.226 1.00 97.25 476 LEU A O 1
ATOM 3749 N N . PRO A 1 477 ? 9.296 0.126 12.094 1.00 96.81 477 PRO A N 1
ATOM 3750 C CA . PRO A 1 477 ? 10.402 -0.629 12.669 1.00 96.81 477 PRO A CA 1
ATOM 3751 C C . PRO A 1 477 ? 11.647 -0.570 11.769 1.00 96.81 477 PRO A C 1
ATOM 3753 O O . PRO A 1 477 ? 11.541 -0.392 10.558 1.00 96.81 477 PRO A O 1
ATOM 3756 N N . ALA A 1 478 ? 12.831 -0.744 12.356 1.00 95.56 478 ALA A N 1
ATOM 3757 C CA . ALA A 1 478 ? 14.061 -0.861 11.580 1.00 95.56 478 ALA A CA 1
ATOM 3758 C C . ALA A 1 478 ? 14.091 -2.189 10.807 1.00 95.56 478 ALA A C 1
ATOM 3760 O O . ALA A 1 478 ? 13.636 -3.215 11.317 1.00 95.56 478 ALA A O 1
ATOM 3761 N N . LEU A 1 479 ? 14.665 -2.173 9.599 1.00 95.06 479 LEU A N 1
ATOM 3762 C CA . LEU A 1 479 ? 14.888 -3.393 8.825 1.00 95.06 479 LEU A CA 1
ATOM 3763 C C . LEU A 1 479 ? 15.819 -4.348 9.578 1.00 95.06 479 LEU A C 1
ATOM 3765 O O . LEU A 1 479 ? 16.900 -3.973 10.028 1.00 95.06 479 LEU A O 1
ATOM 3769 N N . THR A 1 480 ? 15.389 -5.599 9.676 1.00 96.06 480 THR A N 1
ATOM 3770 C CA . THR A 1 480 ? 16.129 -6.730 10.248 1.00 96.06 480 THR A CA 1
ATOM 3771 C C . THR A 1 480 ? 16.731 -7.636 9.172 1.00 96.06 480 THR A C 1
ATOM 3773 O O . THR A 1 480 ? 17.485 -8.556 9.492 1.00 96.06 480 THR A O 1
ATOM 3776 N N . LEU A 1 481 ? 16.402 -7.387 7.899 1.00 94.69 481 LEU A N 1
ATOM 3777 C CA . LEU A 1 481 ? 16.979 -8.073 6.745 1.00 94.69 481 LEU A CA 1
ATOM 3778 C C . LEU A 1 481 ? 18.505 -7.941 6.720 1.00 94.69 481 LEU A C 1
ATOM 3780 O O . LEU A 1 481 ? 19.061 -6.860 6.902 1.00 94.69 481 LEU A O 1
ATOM 3784 N N . THR A 1 482 ? 19.175 -9.048 6.421 1.00 95.19 482 THR A N 1
ATOM 3785 C CA . THR A 1 482 ? 20.624 -9.101 6.215 1.00 95.19 482 THR A CA 1
ATOM 3786 C C . THR A 1 482 ? 20.958 -9.341 4.747 1.00 95.19 482 THR A C 1
ATOM 3788 O O . THR A 1 482 ? 20.148 -9.867 3.984 1.00 95.19 482 THR A O 1
ATOM 3791 N N . VAL A 1 483 ? 22.191 -9.028 4.345 1.00 94.31 483 VAL A N 1
ATOM 3792 C CA . VAL A 1 483 ? 22.685 -9.347 2.994 1.00 94.31 483 VAL A CA 1
ATOM 3793 C C . VAL A 1 483 ? 22.579 -10.850 2.704 1.00 94.31 483 VAL A C 1
ATOM 3795 O O . VAL A 1 483 ? 22.289 -11.246 1.578 1.00 94.31 483 VAL A O 1
ATOM 3798 N N . GLU A 1 484 ? 22.760 -11.697 3.720 1.00 93.81 484 GLU A N 1
ATOM 3799 C CA . GLU A 1 484 ? 22.645 -13.149 3.575 1.00 93.81 484 GLU A CA 1
ATOM 3800 C C . GLU A 1 484 ? 21.206 -13.605 3.315 1.00 93.81 484 GLU A C 1
ATOM 3802 O O . GLU A 1 484 ? 20.993 -14.462 2.458 1.00 93.81 484 GLU A O 1
ATOM 3807 N N . ASP A 1 485 ? 20.215 -12.985 3.968 1.00 94.44 485 ASP A N 1
ATOM 3808 C CA . ASP A 1 485 ? 18.804 -13.223 3.640 1.00 94.44 485 ASP A CA 1
ATOM 3809 C C . ASP A 1 485 ? 18.542 -12.929 2.155 1.00 94.44 485 ASP A C 1
ATOM 3811 O O . ASP A 1 485 ? 17.872 -13.705 1.475 1.00 94.44 485 ASP A O 1
ATOM 3815 N N . LEU A 1 486 ? 19.106 -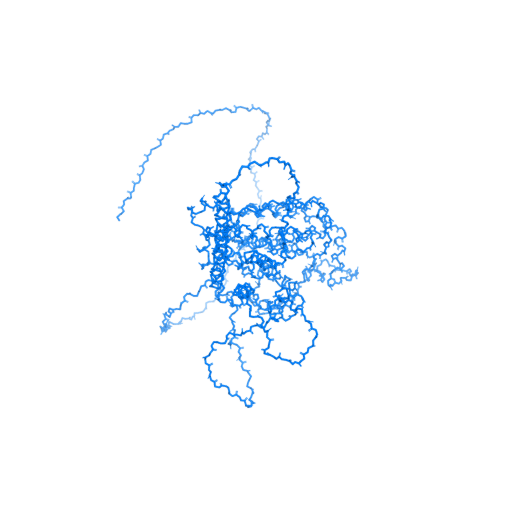11.833 1.634 1.00 93.44 486 LEU A N 1
ATOM 3816 C CA . LEU A 1 486 ? 18.907 -11.428 0.243 1.00 93.44 486 LEU A CA 1
ATOM 3817 C C . LEU A 1 486 ? 19.624 -12.346 -0.759 1.00 93.44 486 LEU A C 1
ATOM 3819 O O . LEU A 1 486 ? 19.080 -12.618 -1.830 1.00 93.44 486 LEU A O 1
ATOM 3823 N N . ARG A 1 487 ? 20.809 -12.876 -0.419 1.00 91.56 487 ARG A N 1
ATOM 3824 C CA . ARG A 1 487 ? 21.542 -13.838 -1.271 1.00 91.56 487 ARG A CA 1
ATOM 3825 C C . ARG A 1 487 ? 20.789 -15.148 -1.477 1.00 91.56 487 ARG A C 1
ATOM 3827 O O . ARG A 1 487 ? 20.964 -15.798 -2.506 1.00 91.56 487 ARG A O 1
ATOM 3834 N N . GLN A 1 488 ? 19.963 -15.545 -0.513 1.00 92.25 488 GLN A N 1
ATOM 3835 C CA . GLN A 1 488 ? 19.184 -16.782 -0.590 1.00 92.25 488 GLN A CA 1
ATOM 3836 C C . GLN A 1 488 ? 17.963 -16.658 -1.513 1.00 92.25 488 GLN A C 1
ATOM 3838 O O . GLN A 1 488 ? 17.398 -17.676 -1.929 1.00 92.25 488 GLN A O 1
ATOM 3843 N N . ILE A 1 489 ? 17.572 -15.433 -1.875 1.00 92.44 489 ILE A N 1
ATOM 3844 C CA . ILE A 1 489 ? 16.417 -15.184 -2.732 1.00 92.44 489 ILE A CA 1
ATOM 3845 C C . ILE A 1 489 ? 16.745 -15.577 -4.173 1.00 92.44 489 ILE A C 1
ATOM 3847 O O . ILE A 1 489 ? 17.664 -15.052 -4.801 1.00 92.44 489 ILE A O 1
ATOM 3851 N N . ARG A 1 490 ? 15.921 -16.463 -4.737 1.00 83.62 490 ARG A N 1
ATOM 3852 C CA . ARG A 1 490 ? 15.963 -16.832 -6.157 1.00 83.62 490 ARG A CA 1
ATOM 3853 C C . ARG A 1 490 ? 14.893 -16.067 -6.924 1.00 83.62 490 ARG A C 1
ATOM 3855 O O . ARG A 1 490 ? 13.783 -16.562 -7.113 1.00 83.62 490 ARG A O 1
ATOM 3862 N N . ALA A 1 491 ? 15.223 -14.848 -7.332 1.00 85.44 491 ALA A N 1
ATOM 3863 C CA . ALA A 1 491 ? 14.329 -14.012 -8.119 1.00 85.44 491 ALA A CA 1
ATOM 3864 C C . ALA A 1 491 ? 14.336 -14.394 -9.606 1.00 85.44 491 ALA A C 1
ATOM 3866 O O . ALA A 1 491 ? 15.368 -14.761 -10.165 1.00 85.44 491 ALA A O 1
ATOM 3867 N N . LEU A 1 492 ? 13.180 -14.254 -10.257 1.00 82.56 492 LEU A N 1
ATOM 3868 C CA . LEU A 1 492 ? 13.087 -14.309 -11.714 1.00 82.56 492 LEU A CA 1
ATOM 3869 C C . LEU A 1 492 ? 13.461 -12.946 -12.322 1.00 82.56 492 LEU A C 1
ATOM 3871 O O . LEU A 1 492 ? 13.162 -11.915 -11.703 1.00 82.56 492 LEU A O 1
ATOM 3875 N N . PRO A 1 493 ? 14.048 -12.924 -13.535 1.00 79.12 493 PRO A N 1
ATOM 3876 C CA . PRO A 1 493 ? 14.298 -11.689 -14.270 1.00 79.12 493 PRO A CA 1
ATOM 3877 C C . PRO A 1 493 ? 13.024 -10.862 -14.439 1.00 79.12 493 PRO A C 1
ATOM 3879 O O . PRO A 1 493 ? 11.931 -11.410 -14.619 1.00 79.12 493 PRO A O 1
ATOM 3882 N N . ILE A 1 494 ? 13.163 -9.538 -14.406 1.00 78.56 494 ILE A N 1
ATOM 3883 C CA . ILE A 1 494 ? 12.032 -8.642 -14.644 1.00 78.56 494 ILE A CA 1
ATOM 3884 C C . ILE A 1 494 ? 11.633 -8.715 -16.121 1.00 78.56 494 ILE A C 1
ATOM 3886 O O . ILE A 1 494 ? 12.476 -8.682 -17.018 1.00 78.56 494 ILE A O 1
ATOM 3890 N N . SER A 1 495 ? 10.329 -8.790 -16.384 1.00 70.19 495 SER A N 1
ATOM 3891 C CA . SER A 1 495 ? 9.788 -8.736 -17.741 1.00 70.19 495 SER A CA 1
ATOM 3892 C C . SER A 1 495 ? 10.135 -7.409 -18.421 1.00 70.19 495 SER A C 1
ATOM 3894 O O . SER A 1 495 ? 9.943 -6.337 -17.842 1.00 70.19 495 SER A O 1
ATOM 3896 N N . SER A 1 496 ? 10.601 -7.473 -19.668 1.00 70.50 496 SER A N 1
ATOM 3897 C CA . SER A 1 496 ? 10.753 -6.278 -20.506 1.00 70.50 496 SER A CA 1
ATOM 3898 C C . SER A 1 496 ? 9.373 -5.794 -20.961 1.00 70.50 496 SER A C 1
ATOM 3900 O O . SER A 1 496 ? 8.506 -6.612 -21.267 1.00 70.50 496 SER A O 1
ATOM 3902 N N . GLY A 1 497 ? 9.155 -4.478 -20.970 1.00 69.62 497 GLY A N 1
ATOM 3903 C CA . GLY A 1 497 ? 7.897 -3.897 -21.440 1.00 69.62 497 GLY A CA 1
ATOM 3904 C C . GLY A 1 497 ? 7.819 -3.971 -22.961 1.00 69.62 497 GLY A C 1
ATOM 3905 O O . GLY A 1 497 ? 8.701 -3.452 -23.640 1.00 69.62 497 GLY A O 1
ATOM 3906 N N . LEU A 1 498 ? 6.781 -4.616 -23.490 1.00 76.69 498 LEU A N 1
ATOM 3907 C CA . LEU A 1 498 ? 6.482 -4.595 -24.917 1.00 76.69 498 LEU A CA 1
ATOM 3908 C C . LEU A 1 498 ? 5.746 -3.293 -25.236 1.00 76.69 498 LEU A C 1
ATOM 3910 O O . LEU A 1 498 ? 4.705 -3.029 -24.652 1.00 76.69 498 LEU A O 1
ATOM 3914 N N . ARG A 1 499 ? 6.276 -2.494 -26.162 1.00 78.38 499 ARG A N 1
ATOM 3915 C CA . ARG A 1 499 ? 5.614 -1.308 -26.709 1.00 78.38 499 ARG A CA 1
ATOM 3916 C C . ARG A 1 499 ? 5.115 -1.609 -28.100 1.00 78.38 499 ARG A C 1
ATOM 3918 O O . ARG A 1 499 ? 5.912 -1.754 -29.020 1.00 78.38 499 ARG A O 1
ATOM 3925 N N . LEU A 1 500 ? 3.803 -1.690 -28.278 1.00 73.25 500 LEU A N 1
ATOM 3926 C CA . LEU A 1 500 ? 3.265 -1.776 -29.627 1.00 73.25 500 LEU A CA 1
ATOM 3927 C C . LEU A 1 500 ? 3.405 -0.392 -30.293 1.00 73.25 500 LEU A C 1
ATOM 3929 O O . LEU A 1 500 ? 3.152 0.624 -29.646 1.00 73.25 500 LEU A O 1
ATOM 3933 N N . PRO A 1 501 ? 3.845 -0.303 -31.560 1.00 63.75 501 PRO A N 1
ATOM 3934 C CA . PRO A 1 501 ? 3.905 0.960 -32.281 1.00 63.75 501 PRO A CA 1
ATOM 3935 C C . PRO A 1 501 ? 2.474 1.401 -32.567 1.00 63.75 501 PRO A C 1
ATOM 3937 O O . PRO A 1 501 ? 1.801 0.916 -33.475 1.00 63.75 501 PRO A O 1
ATOM 3940 N N . VAL A 1 502 ? 1.975 2.285 -31.717 1.00 58.00 502 VAL A N 1
ATOM 3941 C CA . VAL A 1 502 ? 0.585 2.702 -31.740 1.00 58.00 502 VAL A CA 1
ATOM 3942 C C . VAL A 1 502 ? 0.476 4.029 -32.499 1.00 58.00 502 VAL A C 1
ATOM 3944 O O . VAL A 1 502 ? 0.630 5.100 -31.920 1.00 58.00 502 VAL A O 1
ATOM 3947 N N . SER A 1 503 ? 0.174 3.976 -33.800 1.00 54.09 503 SER A N 1
ATOM 3948 C CA . SER A 1 503 ? -0.377 5.128 -34.527 1.00 54.09 503 SER A CA 1
ATOM 3949 C C . SER A 1 503 ? -1.895 5.156 -34.316 1.00 54.09 503 SER A C 1
ATOM 3951 O O . SER A 1 503 ? -2.658 4.678 -35.157 1.00 54.09 503 SER A O 1
ATOM 3953 N N . ILE A 1 504 ? -2.369 5.645 -33.166 1.00 56.28 504 ILE A N 1
ATOM 3954 C CA . ILE A 1 504 ? -3.814 5.869 -33.017 1.00 56.28 504 ILE A CA 1
ATOM 3955 C C . ILE A 1 504 ? -4.147 7.193 -33.694 1.00 56.28 504 ILE A C 1
ATOM 3957 O O . ILE A 1 504 ? -3.962 8.253 -33.110 1.00 56.28 504 ILE A O 1
ATOM 3961 N N . GLU A 1 505 ? -4.722 7.122 -34.894 1.00 54.09 505 GLU A N 1
ATOM 3962 C CA . GLU A 1 505 ? -5.275 8.268 -35.642 1.00 54.09 505 GLU A CA 1
ATOM 3963 C C . GLU A 1 505 ? -6.362 9.060 -34.873 1.00 54.09 505 GLU A C 1
ATOM 3965 O O . GLU A 1 505 ? -6.868 10.058 -35.373 1.00 54.09 505 GLU A O 1
ATOM 3970 N N . LYS A 1 506 ? -6.773 8.600 -33.682 1.00 56.50 506 LYS A N 1
ATOM 3971 C CA . LYS A 1 506 ? -7.937 9.082 -32.915 1.00 56.50 506 LYS A CA 1
ATOM 3972 C C . LYS A 1 506 ? -7.636 9.526 -31.478 1.00 56.50 506 LYS A C 1
ATOM 3974 O O . LYS A 1 506 ? -8.574 9.683 -30.705 1.00 56.50 506 LYS A O 1
ATOM 3979 N N . VAL A 1 507 ? -6.369 9.651 -31.086 1.00 63.25 507 VAL A N 1
ATOM 3980 C CA . VAL A 1 507 ? -6.002 10.127 -29.745 1.00 63.25 507 VAL A CA 1
ATOM 3981 C C . VAL A 1 507 ? -5.357 11.490 -29.904 1.00 63.25 507 VAL A C 1
ATOM 3983 O O . VAL A 1 507 ? -4.210 11.586 -30.332 1.00 63.25 507 VAL A O 1
ATOM 3986 N N . ASP A 1 508 ? -6.105 12.530 -29.547 1.00 62.06 508 ASP A N 1
ATOM 3987 C CA . ASP A 1 508 ? -5.637 13.915 -29.644 1.00 62.06 508 ASP A CA 1
ATOM 3988 C C . ASP A 1 508 ? -4.519 14.211 -28.626 1.00 62.06 508 ASP A C 1
ATOM 3990 O O . ASP A 1 508 ? -3.641 15.032 -28.885 1.00 62.06 508 ASP A O 1
ATOM 3994 N N . VAL A 1 509 ? -4.525 13.523 -27.473 1.00 74.62 509 VAL A N 1
ATOM 3995 C CA . VAL A 1 509 ? -3.530 13.692 -26.402 1.00 74.62 509 VAL A CA 1
ATOM 3996 C C . VAL A 1 509 ? -3.018 12.326 -25.930 1.00 74.62 509 VAL A C 1
ATOM 3998 O O . VAL A 1 509 ? -3.791 11.550 -25.364 1.00 74.62 509 VAL A O 1
ATOM 4001 N N . PRO A 1 510 ? -1.730 11.994 -26.139 1.00 81.69 510 PRO A N 1
ATOM 4002 C CA . PRO A 1 510 ? -1.165 10.753 -25.630 1.00 81.69 510 PRO A CA 1
ATOM 4003 C C . PRO A 1 510 ? -1.078 10.779 -24.100 1.00 81.69 510 PRO A C 1
ATOM 4005 O O . PRO A 1 510 ? -0.830 11.820 -23.486 1.00 81.69 510 PRO A O 1
ATOM 4008 N N . LEU A 1 511 ? -1.240 9.608 -23.486 1.00 86.62 511 LEU A N 1
ATOM 4009 C CA . LEU A 1 511 ? -1.028 9.421 -22.059 1.00 86.62 511 LEU A CA 1
ATOM 4010 C C . LEU A 1 511 ? 0.432 9.762 -21.737 1.00 86.62 511 LEU A C 1
ATOM 4012 O O . LEU A 1 511 ? 1.346 9.345 -22.454 1.00 86.62 511 LEU A O 1
ATOM 4016 N N . SER A 1 512 ? 0.653 10.519 -20.663 1.00 90.44 512 SER A N 1
ATOM 4017 C CA . SER A 1 512 ? 2.007 10.892 -20.256 1.00 90.44 512 SER A CA 1
ATOM 4018 C C . SER A 1 512 ? 2.849 9.633 -19.968 1.00 90.44 512 SER A C 1
ATOM 4020 O O . SER A 1 512 ? 2.302 8.615 -19.528 1.00 90.44 512 SER A O 1
ATOM 4022 N N . PRO A 1 513 ? 4.183 9.671 -20.161 1.00 90.12 513 PRO A N 1
ATOM 4023 C CA . PRO A 1 513 ? 5.033 8.501 -19.933 1.00 90.12 513 PRO A CA 1
ATOM 4024 C C . PRO A 1 513 ? 4.892 7.910 -18.523 1.00 90.12 513 PRO A C 1
ATOM 4026 O O . PRO A 1 513 ? 4.879 6.691 -18.357 1.00 90.12 513 PRO A O 1
ATOM 4029 N N . HIS A 1 514 ? 4.721 8.765 -17.510 1.00 94.25 514 HIS A N 1
ATOM 4030 C CA . HIS A 1 514 ? 4.545 8.331 -16.127 1.00 94.25 514 HIS A CA 1
ATOM 4031 C C . HIS A 1 514 ? 3.157 7.753 -15.845 1.00 94.25 514 HIS A C 1
ATOM 4033 O O . HIS A 1 514 ? 3.069 6.704 -15.211 1.00 94.25 514 HIS A O 1
ATOM 4039 N N . ASP A 1 515 ? 2.077 8.372 -16.338 1.00 94.00 515 ASP A N 1
ATOM 4040 C CA . ASP A 1 515 ? 0.729 7.823 -16.148 1.00 94.00 515 ASP A CA 1
ATOM 4041 C C . ASP A 1 515 ? 0.588 6.486 -16.879 1.00 94.00 515 ASP A C 1
ATOM 4043 O O . ASP A 1 515 ? -0.033 5.563 -16.354 1.00 94.00 515 ASP A O 1
ATOM 4047 N N . ARG A 1 516 ? 1.230 6.346 -18.045 1.00 92.00 516 ARG A N 1
ATOM 4048 C CA . ARG A 1 516 ? 1.316 5.078 -18.772 1.00 92.00 516 ARG A CA 1
ATOM 4049 C C . ARG A 1 516 ? 2.053 4.019 -17.964 1.00 92.00 516 ARG A C 1
ATOM 4051 O O . ARG A 1 516 ? 1.504 2.941 -17.766 1.00 92.00 516 ARG A O 1
ATOM 4058 N N . TRP A 1 517 ? 3.244 4.329 -17.447 1.00 93.50 517 TRP A N 1
ATOM 4059 C CA . TRP A 1 517 ? 4.011 3.390 -16.622 1.00 93.50 517 TRP A CA 1
ATOM 4060 C C . TRP A 1 517 ? 3.207 2.910 -15.405 1.00 93.50 517 TRP A C 1
ATOM 4062 O O . TRP A 1 517 ? 3.193 1.716 -15.097 1.00 93.50 517 TRP A O 1
ATOM 4072 N N . ILE A 1 518 ? 2.514 3.831 -14.728 1.00 94.62 518 ILE A N 1
ATOM 4073 C CA . ILE A 1 518 ? 1.694 3.550 -13.541 1.00 94.62 518 ILE A CA 1
ATOM 4074 C C . ILE A 1 518 ? 0.473 2.699 -13.904 1.00 94.62 518 ILE A C 1
ATOM 4076 O O . ILE A 1 518 ? 0.157 1.754 -13.181 1.00 94.62 518 ILE A O 1
ATOM 4080 N N . LEU A 1 519 ? -0.191 3.000 -15.023 1.00 94.00 519 LEU A N 1
ATOM 4081 C CA . LEU A 1 519 ? -1.330 2.229 -15.519 1.00 94.00 519 LEU A CA 1
ATOM 4082 C C . LEU A 1 519 ? -0.944 0.773 -15.810 1.00 94.00 519 LEU A C 1
ATOM 4084 O O . LEU A 1 519 ? -1.621 -0.146 -15.353 1.00 94.00 519 LEU A O 1
ATOM 4088 N N . GLU A 1 520 ? 0.182 0.554 -16.485 1.00 92.56 520 GLU A N 1
ATOM 4089 C CA . GLU A 1 520 ? 0.711 -0.796 -16.708 1.00 92.56 520 GLU A CA 1
ATOM 4090 C C . GLU A 1 520 ? 1.034 -1.515 -15.407 1.00 92.56 520 GLU A C 1
ATOM 4092 O O . GLU A 1 520 ? 0.760 -2.703 -15.262 1.00 92.56 520 GLU A O 1
ATOM 4097 N N . ASP A 1 521 ? 1.627 -0.809 -14.442 1.00 93.50 521 ASP A N 1
ATOM 4098 C CA . ASP A 1 521 ? 1.952 -1.423 -13.164 1.00 93.50 521 ASP A CA 1
ATOM 4099 C C . ASP A 1 521 ? 0.685 -1.870 -12.417 1.00 93.50 521 ASP A C 1
ATOM 4101 O O . ASP A 1 521 ? 0.690 -2.945 -11.806 1.00 93.50 521 ASP A O 1
ATOM 4105 N N . HIS A 1 522 ? -0.418 -1.115 -12.517 1.00 93.19 522 HIS A N 1
ATOM 4106 C CA . HIS A 1 522 ? -1.721 -1.568 -12.019 1.00 93.19 522 HIS A CA 1
ATOM 4107 C C . HIS A 1 522 ? -2.162 -2.853 -12.714 1.00 93.19 522 HIS A C 1
ATOM 4109 O O . HIS A 1 522 ? -2.510 -3.810 -12.022 1.00 93.19 522 HIS A O 1
ATOM 4115 N N . PHE A 1 523 ? -2.105 -2.914 -14.047 1.00 93.50 523 PHE A N 1
ATOM 4116 C CA . PHE A 1 523 ? -2.502 -4.105 -14.803 1.00 93.50 523 PHE A CA 1
ATOM 4117 C C . PHE A 1 523 ? -1.648 -5.325 -14.467 1.00 93.50 523 PHE A C 1
ATOM 4119 O O . PHE A 1 523 ? -2.196 -6.369 -14.122 1.00 93.50 523 PHE A O 1
ATOM 4126 N N . LEU A 1 524 ? -0.321 -5.193 -14.464 1.00 91.38 524 LEU A N 1
ATOM 4127 C CA . LEU A 1 524 ? 0.595 -6.282 -14.116 1.00 91.38 524 LEU A CA 1
ATOM 4128 C C . LEU A 1 524 ? 0.368 -6.779 -12.686 1.00 91.38 524 LEU A C 1
ATOM 4130 O O . LEU A 1 524 ? 0.380 -7.984 -12.431 1.00 91.38 524 LEU A O 1
ATOM 4134 N N . THR A 1 525 ? 0.112 -5.865 -11.749 1.00 91.38 525 THR A N 1
ATOM 4135 C CA . THR A 1 525 ? -0.168 -6.248 -10.362 1.00 91.38 525 THR A CA 1
ATOM 4136 C C . THR A 1 525 ? -1.528 -6.940 -10.237 1.00 91.38 525 THR A C 1
ATOM 4138 O O . THR A 1 525 ? -1.637 -7.934 -9.528 1.00 91.38 525 THR A O 1
ATOM 4141 N N . LEU A 1 526 ? -2.554 -6.481 -10.961 1.00 92.50 526 LEU A N 1
ATOM 4142 C CA . LEU A 1 526 ? -3.873 -7.123 -10.999 1.00 92.50 526 LEU A CA 1
ATOM 4143 C C . LEU A 1 526 ? -3.833 -8.509 -11.646 1.00 92.50 526 LEU A C 1
ATOM 4145 O O . LEU A 1 526 ? -4.436 -9.445 -11.119 1.00 92.50 526 LEU A O 1
ATOM 4149 N N . LEU A 1 527 ? -3.104 -8.656 -12.753 1.00 91.81 527 LEU A N 1
ATOM 4150 C CA . LEU A 1 527 ? -2.869 -9.943 -13.402 1.00 91.81 527 LEU A CA 1
ATOM 4151 C C . LEU A 1 527 ? -2.219 -10.917 -12.423 1.00 91.81 527 LEU A C 1
ATOM 4153 O O . LEU A 1 527 ? -2.674 -12.050 -12.309 1.00 91.81 527 LEU A O 1
ATOM 4157 N N . TYR A 1 528 ? -1.221 -10.469 -11.657 1.00 89.25 528 TYR A N 1
ATOM 4158 C CA . TYR A 1 528 ? -0.593 -11.297 -10.632 1.00 89.25 528 TYR A CA 1
ATOM 4159 C C . TYR A 1 528 ? -1.569 -11.677 -9.504 1.00 89.25 528 TYR A C 1
ATOM 4161 O O . TYR A 1 528 ? -1.709 -12.861 -9.194 1.00 89.25 528 TYR A O 1
ATOM 4169 N N . SER A 1 529 ? -2.281 -10.701 -8.928 1.00 88.12 529 SER A N 1
ATOM 4170 C CA . SER A 1 529 ? -3.203 -10.909 -7.799 1.00 88.12 529 SER A CA 1
ATOM 4171 C C . SER A 1 529 ? -4.403 -11.799 -8.140 1.00 88.12 529 SER A C 1
ATOM 4173 O O . SER A 1 529 ? -4.911 -12.503 -7.267 1.00 88.12 529 SER A O 1
ATOM 4175 N N . PHE A 1 530 ? -4.868 -11.782 -9.394 1.00 88.56 530 PHE A N 1
ATOM 4176 C CA . PHE A 1 530 ? -6.080 -12.486 -9.827 1.00 88.56 530 PHE A CA 1
ATOM 4177 C C . PHE A 1 530 ? -5.831 -13.570 -10.884 1.00 88.56 530 PHE A C 1
ATOM 4179 O O . PHE A 1 530 ? -6.792 -14.069 -11.471 1.00 88.56 530 PHE A O 1
ATOM 4186 N N . ARG A 1 531 ? -4.575 -13.994 -11.097 1.00 86.88 531 ARG A N 1
ATOM 4187 C CA . ARG A 1 531 ? -4.197 -14.994 -12.120 1.00 86.88 531 ARG A CA 1
ATOM 4188 C C . ARG A 1 531 ? -4.997 -16.299 -12.062 1.00 86.88 531 ARG A C 1
ATOM 4190 O O . ARG A 1 531 ? -5.238 -16.919 -13.091 1.00 86.88 531 ARG A O 1
ATOM 4197 N N . ASP A 1 532 ? -5.435 -16.695 -10.868 1.00 88.19 532 ASP A N 1
ATOM 4198 C CA . ASP A 1 532 ? -6.159 -17.950 -10.644 1.00 88.19 532 ASP A CA 1
ATOM 4199 C C . ASP A 1 532 ? -7.667 -17.839 -10.951 1.00 88.19 532 ASP A C 1
ATOM 4201 O O . ASP A 1 532 ? -8.371 -18.849 -10.996 1.00 88.19 532 ASP A O 1
ATOM 4205 N N . ASN A 1 533 ? -8.191 -16.624 -11.161 1.00 89.69 533 ASN A N 1
ATOM 4206 C CA . ASN A 1 533 ? -9.595 -16.382 -11.489 1.00 89.69 533 ASN A CA 1
ATOM 4207 C C . ASN A 1 533 ? -9.729 -15.339 -12.605 1.00 89.69 533 ASN A C 1
ATOM 4209 O O . ASN A 1 533 ? -9.831 -14.138 -12.359 1.00 89.69 533 ASN A O 1
ATOM 4213 N N . VAL A 1 534 ? -9.822 -15.832 -13.840 1.00 91.31 534 VAL A N 1
ATOM 4214 C CA . VAL A 1 534 ? -9.931 -15.017 -15.061 1.00 91.31 534 VAL A CA 1
ATOM 4215 C C . VAL A 1 534 ? -11.108 -14.038 -15.017 1.00 91.31 534 VAL A C 1
ATOM 4217 O O . VAL A 1 534 ? -10.980 -12.915 -15.494 1.00 91.31 534 VAL A O 1
ATOM 4220 N N . THR A 1 535 ? -12.247 -14.432 -14.434 1.00 90.19 535 THR A N 1
ATOM 4221 C CA . THR A 1 535 ? -13.442 -13.569 -14.402 1.00 90.19 535 THR A CA 1
ATOM 4222 C C . THR A 1 535 ? -13.220 -12.370 -13.488 1.00 90.19 535 THR A C 1
ATOM 4224 O O . THR A 1 535 ? -13.415 -11.237 -13.920 1.00 90.19 535 THR A O 1
ATOM 4227 N N . LEU A 1 536 ? -12.739 -12.609 -12.263 1.00 86.19 536 LEU A N 1
ATOM 4228 C CA . LEU A 1 536 ? -12.412 -11.530 -11.327 1.00 86.19 536 LEU A CA 1
ATOM 4229 C C . LEU A 1 536 ? -11.245 -10.678 -11.828 1.00 86.19 536 LEU A C 1
ATOM 4231 O O . LEU A 1 536 ? -11.256 -9.466 -11.641 1.00 86.19 536 LEU A O 1
ATOM 4235 N N . CYS A 1 537 ? -10.264 -11.291 -12.491 1.00 90.62 537 CYS A N 1
ATOM 4236 C CA . CYS A 1 537 ? -9.146 -10.574 -13.091 1.00 90.62 537 CYS A CA 1
ATOM 4237 C C . CYS A 1 537 ? -9.631 -9.587 -14.160 1.00 90.62 537 CYS A C 1
ATOM 4239 O O . CYS A 1 537 ? -9.346 -8.396 -14.064 1.00 90.62 537 CYS A O 1
ATOM 4241 N N . ALA A 1 538 ? -10.435 -10.051 -15.122 1.00 90.94 538 ALA A N 1
ATOM 4242 C CA . ALA A 1 538 ? -11.005 -9.198 -16.162 1.00 90.94 538 ALA A CA 1
ATOM 4243 C C . ALA A 1 538 ? -11.877 -8.077 -15.575 1.00 90.94 538 ALA A C 1
ATOM 4245 O O . ALA A 1 538 ? -11.781 -6.923 -15.987 1.00 90.94 538 ALA A O 1
ATOM 4246 N N . GLU A 1 539 ? -12.702 -8.400 -14.579 1.00 89.00 539 GLU A N 1
ATOM 4247 C CA . GLU A 1 539 ? -13.551 -7.425 -13.900 1.00 89.00 539 GLU A CA 1
ATOM 4248 C C . GLU A 1 539 ? -12.727 -6.358 -13.159 1.00 89.00 539 GLU A C 1
ATOM 4250 O O . GLU A 1 539 ? -13.061 -5.175 -13.209 1.00 89.00 539 GLU A O 1
ATOM 4255 N N . ALA A 1 540 ? -11.629 -6.754 -12.508 1.00 88.38 540 ALA A N 1
ATOM 4256 C CA . ALA A 1 540 ? -10.735 -5.839 -11.808 1.00 88.38 540 ALA A CA 1
ATOM 4257 C C . ALA A 1 540 ? -9.930 -4.952 -12.772 1.00 88.38 540 ALA A C 1
ATOM 4259 O O . ALA A 1 540 ? -9.787 -3.758 -12.512 1.00 88.38 540 ALA A O 1
ATOM 4260 N N . LEU A 1 541 ? -9.459 -5.501 -13.898 1.00 92.00 541 LEU A N 1
ATOM 4261 C CA . LEU A 1 541 ? -8.754 -4.750 -14.944 1.00 92.00 541 LEU A CA 1
ATOM 4262 C C . LEU A 1 541 ? -9.640 -3.650 -15.540 1.00 92.00 541 LEU A C 1
ATOM 4264 O O . LEU A 1 541 ? -9.222 -2.500 -15.632 1.00 92.00 541 LEU A O 1
ATOM 4268 N N . LEU A 1 542 ? -10.900 -3.967 -15.854 1.00 89.12 542 LEU A N 1
ATOM 4269 C CA . LEU A 1 542 ? -11.864 -3.003 -16.402 1.00 89.12 542 LEU A CA 1
ATOM 4270 C C . LEU A 1 542 ? -12.323 -1.938 -15.392 1.00 89.12 542 LEU A C 1
ATOM 4272 O O . LEU A 1 542 ? -12.973 -0.966 -15.779 1.00 89.12 542 LEU A O 1
ATOM 4276 N N . ARG A 1 543 ? -12.024 -2.129 -14.103 1.00 86.31 543 ARG A N 1
ATOM 4277 C CA . ARG A 1 543 ? -12.374 -1.208 -13.013 1.00 86.31 543 ARG A CA 1
ATOM 4278 C C . ARG A 1 543 ? -11.252 -0.270 -12.606 1.00 86.31 543 ARG A C 1
ATOM 4280 O O . ARG A 1 543 ? -11.451 0.501 -11.671 1.00 86.31 543 ARG A O 1
ATOM 4287 N N . VAL A 1 544 ? -10.092 -0.314 -13.258 1.00 89.75 544 VAL A N 1
ATOM 4288 C CA . VAL A 1 544 ? -9.015 0.637 -12.968 1.00 89.75 544 VAL A CA 1
ATOM 4289 C C . VAL A 1 544 ? -9.520 2.073 -13.243 1.00 89.75 544 VAL A C 1
ATOM 4291 O O . VAL A 1 544 ? -9.938 2.347 -14.367 1.00 89.75 544 VAL A O 1
ATOM 4294 N N . PRO A 1 545 ? -9.520 2.987 -12.245 1.00 84.56 545 PRO A N 1
ATOM 4295 C CA . PRO A 1 545 ? -10.065 4.352 -12.359 1.00 84.56 545 PRO A CA 1
ATOM 4296 C C . PRO A 1 545 ? -9.258 5.325 -13.242 1.00 84.56 545 PRO A C 1
ATOM 4298 O O . PRO A 1 545 ? -8.900 6.412 -12.797 1.00 84.56 545 PRO A O 1
ATOM 4301 N N . VAL A 1 546 ? -8.928 4.963 -14.482 1.00 87.25 546 VAL A N 1
ATOM 4302 C CA . VAL A 1 546 ? -8.228 5.865 -15.410 1.00 87.25 546 VAL A CA 1
ATOM 4303 C C . VAL A 1 546 ? -9.132 6.182 -16.592 1.00 87.25 546 VAL A C 1
ATOM 4305 O O . VAL A 1 546 ? -9.358 5.342 -17.459 1.00 87.25 546 VAL A O 1
ATOM 4308 N N . ASP A 1 547 ? -9.646 7.411 -16.617 1.00 84.88 547 ASP A N 1
ATOM 4309 C CA . ASP A 1 547 ? -10.453 7.923 -17.724 1.00 84.88 547 ASP A CA 1
ATOM 4310 C C . ASP A 1 547 ? -9.539 8.528 -18.800 1.00 84.88 547 ASP A C 1
ATOM 4312 O O . ASP A 1 547 ? -9.111 9.682 -18.712 1.00 84.88 547 ASP A O 1
ATOM 4316 N N . HIS A 1 548 ? -9.149 7.703 -19.774 1.00 87.69 548 HIS A N 1
ATOM 4317 C CA . HIS A 1 548 ? -8.300 8.111 -20.892 1.00 87.69 548 HIS A CA 1
ATOM 4318 C C . HIS A 1 548 ? -8.588 7.276 -22.144 1.00 87.69 548 HIS A C 1
ATOM 4320 O O . HIS A 1 548 ? -8.758 6.061 -22.056 1.00 87.69 548 HIS A O 1
ATOM 4326 N N . ASP A 1 549 ? -8.538 7.892 -23.326 1.00 85.19 549 ASP A N 1
ATOM 4327 C CA . ASP A 1 549 ? -8.840 7.215 -24.599 1.00 85.19 549 ASP A CA 1
ATOM 4328 C C . ASP A 1 549 ? -7.854 6.082 -24.938 1.00 85.19 549 ASP A C 1
ATOM 4330 O O . ASP A 1 549 ? -8.189 5.130 -25.640 1.00 85.19 549 ASP A O 1
ATOM 4334 N N . GLN A 1 550 ? -6.632 6.156 -24.403 1.00 86.00 550 GLN A N 1
ATOM 4335 C CA . GLN A 1 550 ? -5.617 5.101 -24.539 1.00 86.00 550 GLN A CA 1
ATOM 4336 C C . GLN A 1 550 ? -5.758 3.946 -23.536 1.00 86.00 550 GLN A C 1
ATOM 4338 O O . GLN A 1 550 ? -4.993 2.991 -23.632 1.00 86.00 550 GLN A O 1
ATOM 4343 N N . PHE A 1 551 ? -6.702 3.999 -22.591 1.00 89.06 551 PHE A N 1
ATOM 4344 C CA . PHE A 1 551 ? -6.845 2.979 -21.547 1.00 89.06 551 PHE A CA 1
ATOM 4345 C C . PHE A 1 551 ? -6.976 1.564 -22.123 1.00 89.06 551 PHE A C 1
ATOM 4347 O O . PHE A 1 551 ? -6.187 0.684 -21.786 1.00 89.06 551 PHE A O 1
ATOM 4354 N N . ASP A 1 552 ? -7.932 1.367 -23.036 1.00 87.50 552 ASP A N 1
ATOM 4355 C CA . ASP A 1 552 ? -8.212 0.052 -23.624 1.00 87.50 552 ASP A CA 1
ATOM 4356 C C . ASP A 1 552 ? -7.022 -0.458 -24.461 1.00 87.50 552 ASP A C 1
ATOM 4358 O O . ASP A 1 552 ? -6.795 -1.660 -24.542 1.00 87.50 552 ASP A O 1
ATOM 4362 N N . TYR A 1 553 ? -6.223 0.445 -25.042 1.00 85.88 553 TYR A N 1
ATOM 4363 C CA . TYR A 1 553 ? -5.025 0.082 -25.802 1.00 85.88 553 TYR A CA 1
ATOM 4364 C C . TYR A 1 553 ? -3.900 -0.403 -24.891 1.00 85.88 553 TYR A C 1
ATOM 4366 O O . TYR A 1 553 ? -3.319 -1.447 -25.158 1.00 85.88 553 TYR A O 1
ATOM 4374 N N . VAL A 1 554 ? -3.629 0.326 -23.803 1.00 88.06 554 VAL A N 1
ATOM 4375 C CA . VAL A 1 554 ? -2.613 -0.058 -22.806 1.00 88.06 554 VAL A CA 1
ATOM 4376 C C . VAL A 1 554 ? -3.016 -1.332 -22.059 1.00 88.06 554 VAL A C 1
ATOM 4378 O O . VAL A 1 554 ? -2.155 -2.014 -21.533 1.00 88.06 554 VAL A O 1
ATOM 4381 N N . LEU A 1 555 ? -4.312 -1.647 -21.981 1.00 90.31 555 LEU A N 1
ATOM 4382 C CA . LEU A 1 555 ? -4.794 -2.896 -21.389 1.00 90.31 555 LEU A CA 1
ATOM 4383 C C . LEU A 1 555 ? -4.574 -4.115 -22.301 1.00 90.31 555 LEU A C 1
ATOM 4385 O O . LEU A 1 555 ? -4.446 -5.233 -21.806 1.00 90.31 555 LEU A O 1
ATOM 4389 N N . VAL A 1 556 ? -4.634 -3.917 -23.621 1.00 86.81 556 VAL A N 1
ATOM 4390 C CA . VAL A 1 556 ? -4.429 -4.983 -24.616 1.00 86.81 556 VAL A CA 1
ATOM 4391 C C . VAL A 1 556 ? -2.944 -5.246 -24.859 1.00 86.81 556 VAL A C 1
ATOM 4393 O O . VAL A 1 556 ? -2.573 -6.399 -25.080 1.00 86.81 556 VAL A O 1
ATOM 4396 N N . GLU A 1 557 ? -2.136 -4.183 -24.867 1.00 83.25 557 GLU A N 1
ATOM 4397 C CA . GLU A 1 557 ? -0.667 -4.248 -24.815 1.00 83.25 557 GLU A CA 1
ATOM 4398 C C . GLU A 1 557 ? -0.189 -4.914 -23.520 1.00 83.25 557 GLU A C 1
ATOM 4400 O O . GLU A 1 557 ? 0.708 -5.784 -23.627 1.00 83.25 557 GLU A O 1
#

Solvent-accessible surface area (backbone atoms only — not comparable to full-atom values): 35313 Å² total; per-residue (Å²): 139,90,84,88,85,89,89,91,86,88,85,88,84,86,91,85,89,80,85,84,90,88,82,92,85,88,89,82,89,90,81,91,84,91,85,88,85,89,83,89,81,88,89,86,88,84,88,84,88,84,88,85,88,86,86,86,79,92,80,92,80,89,79,92,74,79,90,71,88,68,78,85,73,60,99,59,67,76,36,48,73,72,85,75,86,81,85,80,86,82,81,92,80,89,83,88,90,80,85,80,80,89,77,96,68,92,72,80,76,80,75,55,73,81,79,44,60,80,88,74,40,81,83,72,84,80,76,83,83,82,94,84,72,94,84,74,75,81,74,76,70,51,71,67,55,52,53,48,53,51,50,54,48,49,71,71,54,56,60,76,57,68,93,44,37,71,61,48,37,56,48,51,41,50,55,52,47,54,51,52,53,49,52,53,51,53,52,48,53,52,50,52,49,53,47,53,54,49,50,51,52,52,50,52,55,49,52,52,50,54,50,56,63,66,69,70,80,80,82,84,87,82,92,77,90,80,83,89,80,86,74,78,77,70,77,79,77,71,86,62,80,75,78,74,55,66,65,59,55,48,40,51,52,50,44,50,42,32,37,57,35,80,91,45,24,28,51,54,19,37,31,47,14,56,37,46,76,36,78,90,39,31,68,59,44,52,50,38,53,54,52,38,48,56,49,28,54,50,21,51,58,72,55,37,54,65,40,24,29,31,35,52,36,32,51,42,28,20,28,58,13,62,40,30,40,60,66,39,53,50,52,50,49,47,52,55,50,52,48,40,59,76,46,76,63,40,37,44,44,51,50,51,48,39,36,53,59,71,26,56,76,56,42,47,45,68,54,43,68,76,40,44,68,61,53,51,51,51,51,53,54,50,55,67,53,64,55,75,70,32,74,64,49,50,51,52,49,61,71,66,43,97,69,80,80,76,96,80,72,96,75,72,99,84,73,50,68,49,57,67,24,41,48,76,41,49,53,55,56,56,44,54,54,18,50,54,52,25,58,77,55,61,49,60,62,75,52,55,73,56,50,37,73,32,85,83,40,27,73,70,33,56,71,51,71,74,49,45,75,76,49,71,57,41,68,62,80,79,85,81,84,46,62,68,53,58,70,71,35,83,49,68,72,78,70,57,48,71,39,76,84,76,84,61,94,82,59,95,70,79,77,51,67,37,37,46,53,44,46,47,51,52,47,57,49,43,48,63,65,25,63,93,38,65,68,62,27,53,56,52,60,77,60,57,63,55,62,52,93,59,45,70,56,62,70,74,93

Organism: NCBI:txid935652